Protein 1F89 (pdb70)

Solvent-accessible surface area: 21665 Å² total; per-residue (Å²): 77,68,59,174,32,2,41,83,105,2,64,0,0,1,0,0,0,40,19,28,44,101,77,22,110,50,4,0,107,96,0,10,54,17,0,77,130,0,20,153,126,22,96,67,0,34,3,0,0,0,1,2,0,2,0,0,19,58,39,33,116,55,8,117,140,24,0,123,1,55,20,61,206,121,70,20,77,0,7,72,46,0,19,74,12,0,77,142,33,96,0,5,0,0,0,0,0,0,1,3,41,27,89,185,77,84,97,2,22,5,0,0,0,0,0,26,32,123,10,149,41,58,56,51,2,35,25,8,8,61,171,97,102,64,120,38,18,23,61,1,122,140,44,5,32,1,97,19,129,7,16,76,0,0,3,0,0,14,42,0,0,35,4,6,26,6,0,14,51,2,7,101,116,19,0,1,0,2,0,0,0,0,1,4,38,51,112,26,0,83,71,13,0,55,6,3,0,63,3,1,0,14,14,16,15,0,5,0,0,0,0,0,18,6,65,57,106,164,48,108,62,63,5,16,0,33,0,0,0,0,7,3,79,3,107,55,62,10,68,3,27,75,42,55,63,24,14,60,13,71,0,24,9,91,41,1,37,60,56,28,135,71,37,58,83,115,44,46,178,171,60,73,70,62,172,31,1,40,79,106,1,62,0,0,1,0,0,0,41,20,29,44,103,77,19,110,51,4,0,108,96,0,10,54,17,0,77,134,0,17,152,124,22,100,67,0,34,2,0,0,0,1,3,0,2,0,0,19,57,40,35,116,55,9,120,147,26,1,115,0,58,21,68,198,133,72,19,80,0,6,72,46,0,17,76,12,0,79,141,32,96,0,4,0,0,0,0,0,0,1,3,42,25,90,182,73,87,99,3,21,4,0,0,0,0,1,26,30,123,9,146,42,59,37,51,2,55,26,7,7,59,172,99,101,60,118,40,20,21,62,2,129,117,29,2,20,1,96,26,133,7,17,77,0,0,3,0,0,14,36,0,0,34,4,5,27,6,0,15,50,2,7,98,116,18,0,0,0,2,0,0,0,0,1,4,37,51,114,30,0,78,70,12,0,56,6,1,0,65,3,2,0,18,16,16,13,0,4,0,0,0,0,0,19,5,66,58,108,166,46,109,63,63,4,18,0,31,0,0,1,0,7,2,78,2,105,54,63,11,69,3,26,72,43,55,63,25,16,62,12,73,0,24,8,93,41,1,35,59,56,29,133,72,40,58,80,115,43,48,173,171,52

Nearest PDB structures (foldseek):
  1f89-assembly1_B  TM=1.004E+00  e=4.765E-63  Saccharomyces cerevisiae
  2w1v-assembly1_B  TM=9.308E-01  e=5.279E-35  Mus musculus
  1ems-assembly1_A  TM=8.823E-01  e=2.002E-26  Caenorhabditis elegans
  4lf0-assembly1_A  TM=8.656E-01  e=1.823E-23  Bacillus sp. (in: firmicutes)
  2uxy-assembly1_A  TM=8.691E-01  e=2.652E-23  Pseudomonas aeruginosa

Organism: Saccharomyces cerevisiae (strain ATCC 204508 / S288c) (NCBI:txid559292)

CATH classification: 3.60.110.10

InterPro domains:
  IPR001110 Uncharacterised protein family UPF0012, conserved site [PS01227] (165-185)
  IPR003010 Carbon-nitrogen hydrolase [PF00795] (12-272)
  IPR003010 Carbon-nitrogen hydrolase [PS50263] (11-264)
  IPR036526 Carbon-nitrogen hydrolase superfamily [G3DSA:3.60.110.10] (1-291)
  IPR036526 Carbon-nitrogen hydrolase superfamily [SSF56317] (8-281)
  IPR045254 Nit1/2, carbon-nitrogen hydrolase domain [cd07572] (12-281)

Foldseek 3Di:
DADDLFHFKAKEKFFQAQAADAQLVVQLVRVLVFVVVVCVVPVRHAEYEYAFQRRHHPDLVCLLVFLQFEDDPDGGPLLVSVLCSQQVGQYWYFQHWHWHADPVVRFIFTKTFIAHNNRDGQDMATAADWVSRPVRHPHDDDQDWTQHPGHIEGEHEAVRLVDLVSLLVNLVVSHQEYEYRYFDAPVVCVPPVLPSLLVSLQLSLHKYWYHYHAQDPVDPGGGQAFTFIAGNNSRTPWTDHRGTDMIMDIHGPCRSVVVCVVPPPDDPPPD/DAADLFHFKAKEKFFQAQAADAQLVVQLVRVLVFVVVVCVVPVRHAEYEYAFQRRHHPDLVCLLVFLQFEDDPDGGPLLVSVLCSQQVGQYWYFQHWHWHAYPVVRFIFTKTWIAHNNRDGQDMATAADWVSRPVRHDHDDDQDWGQHPGHIEGEHEAVRLVDLVSLLVNLVVSHQEYEYRYFDAPVVCVPPVLPSQLVSLQLSLHKYWYHYHAQDPVDPGGGQAFTFIAGNNRRTPWTDHRGGDMIMDIHGPVRSVVVCVVPPPPDPVPD

B-factor: mean 35.77, std 12.99, range [1.11, 70.8]

Radius of gyration: 25.58 Å; Cα contacts (8 Å, |Δi|>4): 1418; chains: 2; bounding box: 55×52×77 Å

Sequence (542 aa):
SASKILSQKIKVALVQLSGSSPDKMANLQRAATFIERAMKEQPDTKLVVLPECFNSPYSTDQFRKYSEVINPKEPSTSVQFLSNLANKFKIILVGGTIPELDPKTDKIYNTSIIFNEDGKLIDKHRKVHLFHESETLSPGEKSTTIDTKYGKFGVGICYDMRFPELAMLSARKGAFAMIYPSAFNTVTGPLHWHLLARSRAVDNQVYVMLCSPARNLQSSYHAYGHSIVVDPRGKIVAEAGEGEEIIYAELDPEVIESFRQAVPLTKQRRFSASKILSQKIKVALVQLSGSSPDKMANLQRAATFIERAMKEQPDTKLVVLPECFNSPYSTDQFRKYSEVINPKEPSTSVQFLSNLANKFKIILVGGTIPELDPKTDKIYNTSIIFNEDGKLIDKHRKVHLFHESETLSPGEKSTTIDTKYGKFGVGICYDMRFPELAMLSARKGAFAMIYPSAFNTVTGPLHWHLLARSRAVDNQVYVMLCSPARNLQSSYHAYGHSIVVDPRGKIVAEAGEGEEIIYAELDPEVIESFRQAVPLTKQRRF

GO terms:
  GO:0016811 hydrolase activity, acting on carbon-nitrogen (but not peptide) bonds, in linear amides (F, IDA)
  GO:0005737 cytoplasm (C, HDA)
  GO:0005739 mitochondrion (C, HDA)
  GO:0050152 omega-amidase activity (F, EXP)

Structure (mmCIF, N/CA/C/O backbone):
data_1F89
#
_entry.id   1F89
#
_cell.length_a   73.523
_cell.length_b   53.492
_cell.length_c   80.985
_cell.angle_alpha   90.00
_cell.angle_beta   112.43
_cell.angle_gamma   90.00
#
_symmetry.space_group_name_H-M   'P 1 21 1'
#
loop_
_entity.id
_entity.type
_entity.pdbx_description
1 polymer '32.5 KDA PROTEIN YLR351C'
2 water water
#
loop_
_atom_site.group_PDB
_atom_site.id
_atom_site.type_symbol
_atom_site.label_atom_id
_atom_site.label_alt_id
_atom_site.label_comp_id
_atom_site.label_asym_id
_atom_site.label_entity_id
_atom_site.label_seq_id
_atom_site.pdbx_PDB_ins_code
_atom_site.Cartn_x
_atom_site.Cartn_y
_atom_site.Cartn_z
_atom_site.occupancy
_atom_site.B_iso_or_equiv
_atom_site.auth_seq_id
_atom_site.auth_comp_id
_atom_site.auth_asym_id
_atom_site.auth_atom_id
_atom_site.pdbx_PDB_model_num
ATOM 1 N N . SER A 1 2 ? 7.930 16.952 30.476 1.00 35.20 2 SER A N 1
ATOM 2 C CA . SER A 1 2 ? 6.518 16.488 30.292 1.00 38.81 2 SER A CA 1
ATOM 3 C C . SER A 1 2 ? 5.971 15.910 31.594 1.00 41.95 2 SER A C 1
ATOM 4 O O . SER A 1 2 ? 4.935 15.226 31.608 1.00 43.52 2 SER A O 1
ATOM 7 N N . ALA A 1 3 ? 6.686 16.198 32.680 1.00 47.68 3 ALA A N 1
ATOM 8 C CA . ALA A 1 3 ? 6.339 15.737 34.020 1.00 51.73 3 ALA A CA 1
ATOM 9 C C . ALA A 1 3 ? 7.519 15.987 34.950 1.00 54.55 3 ALA A C 1
ATOM 10 O O . ALA A 1 3 ? 8.528 15.271 34.895 1.00 57.12 3 ALA A O 1
ATOM 12 N N . SER A 1 4 ? 7.382 17.015 35.785 1.00 57.19 4 SER A N 1
ATOM 13 C CA . SER A 1 4 ? 8.395 17.407 36.776 1.00 58.07 4 SER A CA 1
ATOM 14 C C . SER A 1 4 ? 9.821 17.733 36.307 1.00 57.47 4 SER A C 1
ATOM 15 O O . SER A 1 4 ? 10.652 16.845 36.096 1.00 59.37 4 SER A O 1
ATOM 18 N N . LYS A 1 5 ? 10.083 19.029 36.163 1.00 55.75 5 LYS A N 1
ATOM 19 C CA . LYS A 1 5 ? 11.385 19.562 35.763 1.00 53.95 5 LYS A CA 1
ATOM 20 C C . LYS A 1 5 ? 11.414 20.998 36.266 1.00 53.09 5 LYS A C 1
ATOM 21 O O . LYS A 1 5 ? 12.220 21.357 37.128 1.00 52.95 5 LYS A O 1
ATOM 27 N N . ILE A 1 6 ? 10.510 21.803 35.714 1.00 50.95 6 ILE A N 1
ATOM 28 C CA . ILE A 1 6 ? 10.357 23.201 36.083 1.00 48.30 6 ILE A CA 1
ATOM 29 C C . ILE A 1 6 ? 9.075 23.264 36.911 1.00 46.81 6 ILE A C 1
ATOM 30 O O . ILE A 1 6 ? 8.904 24.133 37.769 1.00 45.76 6 ILE A O 1
ATOM 35 N N . LEU A 1 7 ? 8.182 22.318 36.640 1.00 45.55 7 LEU A N 1
ATOM 36 C CA . LEU A 1 7 ? 6.900 22.204 37.329 1.00 44.35 7 LEU A CA 1
ATOM 37 C C . LEU A 1 7 ? 6.713 20.710 37.603 1.00 43.55 7 LEU A C 1
ATOM 38 O O . LEU A 1 7 ? 6.600 19.915 36.670 1.00 44.47 7 LEU A O 1
ATOM 43 N N . SER A 1 8 ? 6.683 20.326 38.875 1.00 42.51 8 SER A N 1
ATOM 44 C CA . SER A 1 8 ? 6.573 18.914 39.242 1.00 42.15 8 SER A CA 1
ATOM 45 C C . SER A 1 8 ? 5.318 18.186 38.799 1.00 42.16 8 SER A C 1
ATOM 46 O O . SER A 1 8 ? 5.384 17.038 38.382 1.00 43.39 8 SER A O 1
ATOM 49 N N . GLN A 1 9 ? 4.172 18.841 38.898 1.00 41.70 9 GLN A N 1
ATOM 50 C CA . GLN A 1 9 ? 2.915 18.215 38.507 1.00 40.36 9 GLN A CA 1
ATOM 51 C C . GLN A 1 9 ? 1.948 19.265 37.975 1.00 39.25 9 GLN A C 1
ATOM 52 O O . GLN A 1 9 ? 2.242 20.458 37.996 1.00 38.89 9 GLN A O 1
ATOM 58 N N . LYS A 1 10 ? 0.795 18.813 37.499 1.00 37.88 10 LYS A N 1
ATOM 59 C CA . LYS A 1 10 ? -0.211 19.726 37.006 1.00 37.38 10 LYS A CA 1
ATOM 60 C C . LYS A 1 10 ? -0.861 20.351 38.222 1.00 38.70 10 LYS A C 1
ATOM 61 O O . LYS A 1 10 ? -1.480 19.644 39.019 1.00 41.57 10 LYS A O 1
ATOM 67 N N . ILE A 1 11 ? -0.719 21.663 38.381 1.00 36.64 11 ILE A N 1
ATOM 68 C CA . ILE A 1 11 ? -1.330 22.325 39.526 1.00 34.74 11 ILE A CA 1
ATOM 69 C C . ILE A 1 11 ? -2.395 23.320 39.094 1.00 34.33 11 ILE A C 1
ATOM 70 O O . ILE A 1 11 ? -2.155 24.171 38.238 1.00 34.73 11 ILE A O 1
ATOM 75 N N . LYS A 1 12 ? -3.583 23.205 39.678 1.00 33.30 12 LYS A N 1
ATOM 76 C CA . LYS A 1 12 ? -4.659 24.130 39.344 1.00 31.98 12 LYS A CA 1
ATOM 77 C C . LYS A 1 12 ? -4.522 25.375 40.205 1.00 32.15 12 LYS A C 1
ATOM 78 O O . LYS A 1 12 ? -4.147 25.281 41.379 1.00 30.99 12 LYS A O 1
ATOM 84 N N . VAL A 1 13 ? -4.820 26.534 39.622 1.00 30.82 13 VAL A N 1
ATOM 85 C CA . VAL A 1 13 ? -4.712 27.795 40.350 1.00 31.00 13 VAL A CA 1
ATOM 86 C C . VAL A 1 13 ? -5.990 28.621 40.320 1.00 30.04 13 VAL A C 1
ATOM 87 O O . VAL A 1 13 ? -6.892 28.344 39.525 1.00 30.73 13 VAL A O 1
ATOM 91 N N . ALA A 1 14 ? -6.070 29.627 41.196 1.00 28.02 14 ALA A N 1
ATOM 92 C CA . ALA A 1 14 ? -7.241 30.499 41.248 1.00 24.23 14 ALA A CA 1
ATOM 93 C C . ALA A 1 14 ? -6.869 31.953 41.509 1.00 23.94 14 ALA A C 1
ATOM 94 O O . ALA A 1 14 ? -6.262 32.276 42.538 1.00 22.86 14 ALA A O 1
ATOM 96 N N . LEU A 1 15 ? -7.212 32.832 40.570 1.00 21.65 15 LEU A N 1
ATOM 97 C CA . LEU A 1 15 ? -6.947 34.257 40.742 1.00 19.36 15 LEU A CA 1
ATOM 98 C C . LEU A 1 15 ? -8.231 34.874 41.289 1.00 18.61 15 LEU A C 1
ATOM 99 O O . LEU A 1 15 ? -9.302 34.629 40.757 1.00 18.08 15 LEU A O 1
ATOM 104 N N . VAL A 1 16 ? -8.134 35.658 42.355 1.00 17.31 16 VAL A N 1
ATOM 105 C CA . VAL A 1 16 ? -9.320 36.265 42.944 1.00 18.50 16 VAL A CA 1
ATOM 106 C C . VAL A 1 16 ? -9.412 37.772 42.665 1.00 19.95 16 VAL A C 1
ATOM 107 O O . VAL A 1 16 ? -8.786 38.581 43.354 1.00 19.87 16 VAL A O 1
ATOM 111 N N . GLN A 1 17 ? -10.196 38.136 41.652 1.00 20.27 17 GLN A N 1
ATOM 112 C CA . GLN A 1 17 ? -10.399 39.533 41.292 1.00 18.94 17 GLN A CA 1
ATOM 113 C C . GLN A 1 17 ? -11.394 40.146 42.272 1.00 19.41 17 GLN A C 1
ATOM 114 O O . GLN A 1 17 ? -12.549 40.412 41.936 1.00 19.79 17 GLN A O 1
ATOM 120 N N . LEU A 1 18 ? -10.912 40.359 43.489 1.00 19.64 18 LEU A N 1
ATOM 121 C CA . LEU A 1 18 ? -11.698 40.920 44.569 1.00 21.96 18 LEU A CA 1
ATOM 122 C C . LEU A 1 18 ? -11.931 42.430 44.434 1.00 23.73 18 LEU A C 1
ATOM 123 O O . LEU A 1 18 ? -11.122 43.185 43.868 1.00 21.61 18 LEU A O 1
ATOM 128 N N . SER A 1 19 ? -13.073 42.854 44.948 1.00 24.54 19 SER A N 1
ATOM 129 C CA . SER A 1 19 ? -13.401 44.252 44.954 1.00 25.74 19 SER A CA 1
ATOM 130 C C . SER A 1 19 ? -13.301 44.605 46.413 1.00 25.80 19 SER A C 1
ATOM 131 O O . SER A 1 19 ? -14.313 44.719 47.093 1.00 26.73 19 SER A O 1
ATOM 134 N N . GLY A 1 20 ? -12.077 44.715 46.907 1.00 25.79 20 GLY A N 1
ATOM 135 C CA . GLY A 1 20 ? -11.881 45.067 48.299 1.00 25.62 20 GLY A CA 1
ATOM 136 C C . GLY A 1 20 ? -11.416 46.503 48.327 1.00 26.36 20 GLY A C 1
ATOM 137 O O . GLY A 1 20 ? -11.978 47.351 47.637 1.00 24.05 20 GLY A O 1
ATOM 138 N N . SER A 1 21 ? -10.381 46.765 49.114 1.00 28.07 21 SER A N 1
ATOM 139 C CA . SER A 1 21 ? -9.792 48.095 49.228 1.00 28.33 21 SER A CA 1
ATOM 140 C C . SER A 1 21 ? -10.705 49.179 49.789 1.00 28.83 21 SER A C 1
ATOM 141 O O . SER A 1 21 ? -10.483 50.358 49.525 1.00 28.94 21 SER A O 1
ATOM 144 N N . SER A 1 22 ? -11.725 48.787 50.553 1.00 27.29 22 SER A N 1
ATOM 145 C CA . SER A 1 22 ? -12.627 49.756 51.163 1.00 27.15 22 SER A CA 1
ATOM 146 C C . SER A 1 22 ? -11.906 50.300 52.394 1.00 29.14 22 SER A C 1
ATOM 147 O O . SER A 1 22 ? -10.903 49.738 52.819 1.00 29.96 22 SER A O 1
ATOM 150 N N . PRO A 1 23 ? -12.396 51.412 52.971 1.00 31.41 23 PRO A N 1
ATOM 151 C CA . PRO A 1 23 ? -11.788 52.024 54.154 1.00 30.53 23 PRO A CA 1
ATOM 152 C C . PRO A 1 23 ? -11.728 51.081 55.331 1.00 31.65 23 PRO A C 1
ATOM 153 O O . PRO A 1 23 ? -10.892 51.244 56.212 1.00 32.15 23 PRO A O 1
ATOM 157 N N . ASP A 1 24 ? -12.628 50.101 55.353 1.00 31.83 24 ASP A N 1
ATOM 158 C CA . ASP A 1 24 ? -12.655 49.130 56.436 1.00 31.57 24 ASP A CA 1
ATOM 159 C C . ASP A 1 24 ? -11.790 47.922 56.096 1.00 32.04 24 ASP A C 1
ATOM 160 O O . ASP A 1 24 ? -12.193 47.066 55.311 1.00 32.18 24 ASP A O 1
ATOM 165 N N . LYS A 1 25 ? -10.606 47.867 56.707 1.00 32.29 25 LYS A N 1
ATOM 166 C CA . LYS A 1 25 ? -9.628 46.791 56.524 1.00 32.96 25 LYS A CA 1
ATOM 167 C C . LYS A 1 25 ? -10.203 45.405 56.870 1.00 34.59 25 LYS A C 1
ATOM 168 O O . LYS A 1 25 ? -10.112 44.459 56.079 1.00 33.87 25 LYS A O 1
ATOM 174 N N . MET A 1 26 ? -10.783 45.300 58.063 1.00 36.25 26 MET A N 1
ATOM 175 C CA . MET A 1 26 ? -11.393 44.065 58.546 1.00 36.26 26 MET A CA 1
ATOM 176 C C . MET A 1 26 ? -12.366 43.497 57.513 1.00 34.18 26 MET A C 1
ATOM 177 O O . MET A 1 26 ? -12.376 42.305 57.233 1.00 34.12 26 MET A O 1
ATOM 182 N N . ALA A 1 27 ? -13.201 44.372 56.971 1.00 32.04 27 ALA A N 1
ATOM 183 C CA . ALA A 1 27 ? -14.195 43.976 55.994 1.00 30.89 27 ALA A CA 1
ATOM 184 C C . ALA A 1 27 ? -13.516 43.502 54.722 1.00 29.58 27 ALA A C 1
ATOM 185 O O . ALA A 1 27 ? -14.027 42.625 54.029 1.00 29.77 27 ALA A O 1
ATOM 187 N N . ASN A 1 28 ? -12.365 44.096 54.423 1.00 28.01 28 ASN A N 1
ATOM 188 C CA . ASN A 1 28 ? -11.599 43.738 53.240 1.00 27.09 28 ASN A CA 1
ATOM 189 C C . ASN A 1 28 ? -11.044 42.327 53.395 1.00 27.83 28 ASN A C 1
ATOM 190 O O . ASN A 1 28 ? -11.243 41.479 52.529 1.00 29.14 28 ASN A O 1
ATOM 195 N N . LEU A 1 29 ? -10.348 42.079 54.501 1.00 28.27 29 LEU A N 1
ATOM 196 C CA . LEU A 1 29 ? -9.796 40.758 54.767 1.00 27.68 29 LEU A CA 1
ATOM 197 C C . LEU A 1 29 ? -10.937 39.738 54.783 1.00 28.83 29 LEU A C 1
ATOM 198 O O . LEU A 1 29 ? -10.857 38.695 54.144 1.00 28.80 29 LEU A O 1
ATOM 203 N N . GLN A 1 30 ? -12.009 40.060 55.496 1.00 27.74 30 GLN A N 1
ATOM 204 C CA . GLN A 1 30 ? -13.155 39.171 55.606 1.00 28.21 30 GLN A CA 1
ATOM 205 C C . GLN A 1 30 ? -13.672 38.757 54.237 1.00 27.58 30 GLN A C 1
ATOM 206 O O . GLN A 1 30 ? -14.017 37.595 54.016 1.00 26.68 30 GLN A O 1
ATOM 212 N N . ARG A 1 31 ? -13.716 39.712 53.316 1.00 26.72 31 ARG A N 1
ATOM 213 C CA . ARG A 1 31 ? -14.189 39.459 51.961 1.00 25.40 31 ARG A CA 1
ATOM 214 C C . ARG A 1 31 ? -13.176 38.605 51.204 1.00 25.33 31 ARG A C 1
ATOM 215 O O . ARG A 1 31 ? -13.543 37.702 50.455 1.00 25.62 31 ARG A O 1
ATOM 223 N N . ALA A 1 32 ? -11.896 38.887 51.403 1.00 23.68 32 ALA A N 1
ATOM 224 C CA . ALA A 1 32 ? -10.848 38.108 50.755 1.00 23.74 32 ALA A CA 1
ATOM 225 C C . ALA A 1 32 ? -10.909 36.660 51.255 1.00 23.22 32 ALA A C 1
ATOM 226 O O . ALA A 1 32 ? -10.516 35.723 50.549 1.00 26.02 32 ALA A O 1
ATOM 228 N N . ALA A 1 33 ? -11.402 36.493 52.481 1.00 20.79 33 ALA A N 1
ATOM 229 C CA . ALA A 1 33 ? -11.544 35.180 53.100 1.00 21.35 33 ALA A CA 1
ATOM 230 C C . ALA A 1 33 ? -12.733 34.493 52.453 1.00 21.59 33 ALA A C 1
ATOM 231 O O . ALA A 1 33 ? -12.630 33.358 51.989 1.00 22.20 33 ALA A O 1
ATOM 233 N N . THR A 1 34 ? -13.857 35.205 52.417 1.00 20.76 34 THR A N 1
ATOM 234 C CA . THR A 1 34 ? -15.089 34.702 51.822 1.00 18.44 34 THR A CA 1
ATOM 235 C C . THR A 1 34 ? -14.831 34.188 50.409 1.00 19.56 34 THR A C 1
ATOM 236 O O . THR A 1 34 ? -15.219 33.073 50.077 1.00 19.96 34 THR A O 1
ATOM 240 N N . PHE A 1 35 ? -14.152 34.991 49.590 1.00 18.34 35 PHE A N 1
ATOM 241 C CA . PHE A 1 35 ? -13.881 34.607 48.210 1.00 19.35 35 PHE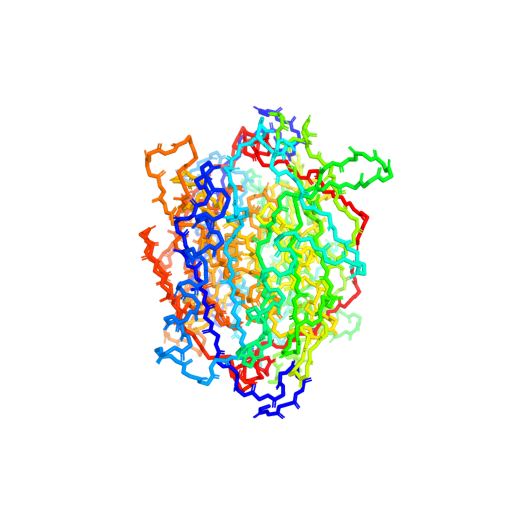 A CA 1
ATOM 242 C C . PHE A 1 35 ? -12.884 33.485 47.995 1.00 20.60 35 PHE A C 1
ATOM 243 O O . PHE A 1 35 ? -12.912 32.825 46.958 1.00 20.78 35 PHE A O 1
ATOM 251 N N . ILE A 1 36 ? -11.989 33.274 48.951 1.00 20.73 36 ILE A N 1
ATOM 252 C CA . ILE A 1 36 ? -11.028 32.198 48.821 1.00 20.75 36 ILE A CA 1
ATOM 253 C C . ILE A 1 36 ? -11.715 30.891 49.229 1.00 22.56 36 ILE A C 1
ATOM 254 O O . ILE A 1 36 ? -11.324 29.819 48.787 1.00 22.10 36 ILE A O 1
ATOM 259 N N . GLU A 1 37 ? -12.750 30.991 50.061 1.00 24.00 37 GLU A N 1
ATOM 260 C CA . GLU A 1 37 ? -13.517 29.818 50.461 1.00 24.13 37 GLU A CA 1
ATOM 261 C C . GLU A 1 37 ? -14.270 29.349 49.214 1.00 24.98 37 GLU A C 1
ATOM 262 O O . GLU A 1 37 ? -14.337 28.146 48.926 1.00 26.78 37 GLU A O 1
ATOM 268 N N . ARG A 1 38 ? -14.831 30.300 48.469 1.00 25.71 38 ARG A N 1
ATOM 269 C CA . ARG A 1 38 ? -15.550 29.971 47.235 1.00 25.67 38 ARG A CA 1
ATOM 270 C C . ARG A 1 38 ? -14.609 29.362 46.189 1.00 24.91 38 ARG A C 1
ATOM 271 O O . ARG A 1 38 ? -15.003 28.475 45.434 1.00 25.96 38 ARG A O 1
ATOM 279 N N . ALA A 1 39 ? -13.374 29.853 46.139 1.00 23.60 39 ALA A N 1
ATOM 280 C CA . ALA A 1 39 ? -12.393 29.337 45.194 1.00 22.74 39 ALA A CA 1
ATOM 281 C C . ALA A 1 39 ? -12.142 27.852 45.489 1.00 23.77 39 ALA A C 1
ATOM 282 O O . ALA A 1 39 ? -12.180 27.010 44.588 1.00 22.06 39 ALA A O 1
ATOM 284 N N . MET A 1 40 ? -11.897 27.547 46.762 1.00 22.61 40 MET A N 1
ATOM 285 C CA . MET A 1 40 ? -11.634 26.189 47.207 1.00 22.97 40 MET A CA 1
ATOM 286 C C . MET A 1 40 ? -12.857 25.269 47.097 1.00 24.82 40 MET A C 1
ATOM 287 O O . MET A 1 40 ? -12.713 24.063 46.917 1.00 25.70 40 MET A O 1
ATOM 292 N N . LYS A 1 41 ? -14.057 25.830 47.210 1.00 24.44 41 LYS A N 1
ATOM 293 C CA . LYS A 1 41 ? -15.273 25.034 47.091 1.00 24.60 41 LYS A CA 1
ATOM 294 C C . LYS A 1 41 ? -15.505 24.700 45.620 1.00 25.20 41 LYS A C 1
ATOM 295 O O . LYS A 1 41 ? -15.845 23.565 45.287 1.00 24.60 41 LYS A O 1
ATOM 301 N N . GLU A 1 42 ? -15.314 25.678 44.730 1.00 24.84 42 GLU A N 1
ATOM 302 C CA . GLU A 1 42 ? -15.532 25.428 43.301 1.00 24.16 42 GLU A CA 1
ATOM 303 C C . GLU A 1 42 ? -14.480 24.530 42.674 1.00 22.49 42 GLU A C 1
ATOM 304 O O . GLU A 1 42 ? -14.773 23.735 41.782 1.00 21.22 42 GLU A O 1
ATOM 310 N N . GLN A 1 43 ? -13.256 24.657 43.165 1.00 21.44 43 GLN A N 1
ATOM 311 C CA . GLN A 1 43 ? -12.137 23.881 42.678 1.00 21.64 43 GLN A CA 1
ATOM 312 C C . GLN A 1 43 ? -11.327 23.419 43.877 1.00 22.69 43 GLN A C 1
ATOM 313 O O . GLN A 1 43 ? -10.354 24.071 44.254 1.00 21.38 43 GLN A O 1
ATOM 319 N N . PRO A 1 44 ? -11.714 22.277 44.491 1.00 24.00 44 PRO A N 1
ATOM 320 C CA . PRO A 1 44 ? -11.034 21.710 45.667 1.00 24.11 44 PRO A CA 1
ATOM 321 C C . PRO A 1 44 ? -9.551 21.355 45.509 1.00 26.04 44 PRO A C 1
ATOM 322 O O . PRO A 1 44 ? -8.789 21.448 46.481 1.00 26.24 44 PRO A O 1
ATOM 326 N N . ASP A 1 45 ? -9.139 20.960 44.304 1.00 25.63 45 ASP A N 1
ATOM 327 C CA . ASP A 1 45 ? -7.741 20.599 44.077 1.00 26.87 45 ASP A CA 1
ATOM 328 C C . ASP A 1 45 ? -6.833 21.790 43.841 1.00 26.17 45 ASP A C 1
ATOM 329 O O . ASP A 1 45 ? -5.715 21.625 43.368 1.00 24.83 45 ASP A O 1
ATOM 334 N N . THR A 1 46 ? -7.303 22.989 44.154 1.00 25.62 46 THR A N 1
ATOM 335 C CA . THR A 1 46 ? -6.471 24.165 43.964 1.00 25.34 46 THR A CA 1
ATOM 336 C C . THR A 1 46 ? -5.216 24.039 44.822 1.00 25.70 46 THR A C 1
ATOM 337 O O . THR A 1 46 ? -5.264 23.475 45.910 1.00 25.19 46 THR A O 1
ATOM 341 N N . LYS A 1 47 ? -4.094 24.552 44.333 1.00 26.56 47 LYS A N 1
ATOM 342 C CA . LYS A 1 47 ? -2.834 24.491 45.078 1.00 28.21 47 LYS A CA 1
ATOM 343 C C . LYS A 1 47 ? -2.203 25.876 45.232 1.00 28.27 47 LYS A C 1
ATOM 344 O O . LYS A 1 47 ? -1.326 26.079 46.078 1.00 26.78 47 LYS A O 1
ATOM 350 N N . LEU A 1 48 ? -2.637 26.816 44.396 1.00 27.84 48 LEU A N 1
ATOM 351 C CA . LEU A 1 48 ? -2.096 28.162 44.408 1.00 26.46 48 LEU A CA 1
ATOM 352 C C . LEU A 1 48 ? -3.208 29.179 44.214 1.00 27.29 48 LEU A C 1
ATOM 353 O O . LEU A 1 48 ? -3.991 29.090 43.268 1.00 27.49 48 LEU A O 1
ATOM 358 N N . VAL A 1 49 ? -3.266 30.146 45.120 1.00 26.25 49 VAL A N 1
ATOM 359 C CA . VAL A 1 49 ? -4.292 31.181 45.093 1.00 27.27 49 VAL A CA 1
ATOM 360 C C . VAL A 1 49 ? -3.662 32.564 45.135 1.00 28.05 49 VAL A C 1
ATOM 361 O O . VAL A 1 49 ? -2.734 32.805 45.913 1.00 28.54 49 VAL A O 1
ATOM 365 N N . VAL A 1 50 ? -4.168 33.467 44.295 1.00 27.73 50 VAL A N 1
ATOM 366 C CA . VAL A 1 50 ? -3.650 34.829 44.246 1.00 25.95 50 VAL A CA 1
ATOM 367 C C . VAL A 1 50 ? -4.732 35.863 44.535 1.00 27.51 50 VAL A C 1
ATOM 368 O O . VAL A 1 50 ? -5.898 35.709 44.146 1.00 27.59 50 VAL A O 1
ATOM 372 N N . LEU A 1 51 ? -4.324 36.913 45.242 1.00 26.34 51 LEU A N 1
ATOM 373 C CA . LEU A 1 51 ? -5.189 38.032 45.584 1.00 25.03 51 LEU A CA 1
ATOM 374 C C . LEU A 1 51 ? -4.607 39.209 44.781 1.00 24.42 51 LEU A C 1
ATOM 375 O O . LEU A 1 51 ? -3.448 39.169 44.372 1.00 24.21 51 LEU A O 1
ATOM 380 N N . PRO A 1 52 ? -5.397 40.264 44.546 1.00 23.47 52 PRO A N 1
ATOM 381 C CA . PRO A 1 52 ? -4.930 41.421 43.787 1.00 24.01 52 PRO A CA 1
ATOM 382 C C . PRO A 1 52 ? -4.185 42.480 44.609 1.00 26.16 52 PRO A C 1
ATOM 383 O O . PRO A 1 52 ? -4.268 42.515 45.841 1.00 26.71 52 PRO A O 1
ATOM 387 N N . GLU A 1 53 ? -3.477 43.357 43.907 1.00 27.31 53 GLU A N 1
ATOM 388 C CA . GLU A 1 53 ? -2.702 44.416 44.529 1.00 29.18 53 GLU A CA 1
ATOM 389 C C . GLU A 1 53 ? -3.473 45.316 45.509 1.00 29.35 53 GLU A C 1
ATOM 390 O O . GLU A 1 53 ? -4.626 45.701 45.259 1.00 26.31 53 GLU A O 1
ATOM 396 N N . CYS A 1 54 ? -2.804 45.633 46.625 1.00 29.87 54 CYS A N 1
ATOM 397 C CA . CYS A 1 54 ? -3.326 46.483 47.707 1.00 30.66 54 CYS A CA 1
ATOM 398 C C . CYS A 1 54 ? -4.793 46.191 48.035 1.00 29.60 54 CYS A C 1
ATOM 399 O O . CYS A 1 54 ? -5.592 47.108 48.197 1.00 30.52 54 CYS A O 1
ATOM 402 N N . PHE A 1 55 ? -5.128 44.911 48.165 1.00 29.25 55 PHE A N 1
ATOM 403 C CA . PHE A 1 55 ? -6.500 44.475 48.431 1.00 29.29 55 PHE A CA 1
ATOM 404 C C . PHE A 1 55 ? -7.103 44.784 49.801 1.00 28.78 55 PHE A C 1
ATOM 405 O O . PHE A 1 55 ? -8.324 44.910 49.913 1.00 28.31 55 PHE A O 1
ATOM 413 N N . ASN A 1 56 ? -6.268 44.889 50.835 1.00 28.44 56 ASN A N 1
ATOM 414 C CA . ASN A 1 56 ? -6.768 45.130 52.192 1.00 30.04 56 ASN A CA 1
ATOM 415 C C . ASN A 1 56 ? -7.037 46.575 52.560 1.00 30.77 56 ASN A C 1
ATOM 416 O O . ASN A 1 56 ? -7.573 46.845 53.632 1.00 30.17 56 ASN A O 1
ATOM 421 N N . SER A 1 57 ? -6.673 47.505 51.683 1.00 32.58 57 SER A N 1
ATOM 422 C CA . SER A 1 57 ? -6.863 48.922 51.972 1.00 33.82 57 SER A CA 1
ATOM 423 C C . SER A 1 57 ? -7.080 49.803 50.733 1.00 34.45 57 SER A C 1
ATOM 424 O O . SER A 1 57 ? -6.956 49.351 49.602 1.00 35.17 57 SER A O 1
ATOM 427 N N . PRO A 1 58 ? -7.418 51.082 50.943 1.00 35.38 58 PRO A N 1
ATOM 428 C CA . PRO A 1 58 ? -7.641 51.998 49.827 1.00 34.50 58 PRO A CA 1
ATOM 429 C C . PRO A 1 58 ? -6.412 52.139 48.934 1.00 35.35 58 PRO A C 1
ATOM 430 O O . PRO A 1 58 ? -5.285 52.187 49.420 1.00 33.04 58 PRO A O 1
ATOM 434 N N . TYR A 1 59 ? -6.640 52.206 47.625 1.00 37.64 59 TYR A N 1
ATOM 435 C CA . TYR A 1 59 ? -5.549 52.341 46.666 1.00 42.31 59 TYR A CA 1
ATOM 436 C C . TYR A 1 59 ? -5.285 53.820 46.430 1.00 43.10 59 TYR A C 1
ATOM 437 O O . TYR A 1 59 ? -5.632 54.364 45.385 1.00 43.39 59 TYR A O 1
ATOM 446 N N . SER A 1 60 ? -4.671 54.466 47.414 1.00 45.12 60 SER A N 1
ATOM 447 C CA . SER A 1 60 ? -4.364 55.888 47.330 1.00 45.95 60 SER A CA 1
ATOM 448 C C . SER A 1 60 ? -3.122 56.193 48.166 1.00 46.56 60 SER A C 1
ATOM 449 O O . SER A 1 60 ? -2.992 55.718 49.292 1.00 46.59 60 SER A O 1
ATOM 452 N N . THR A 1 61 ? -2.216 56.990 47.608 1.00 47.58 61 THR A N 1
ATOM 453 C CA . THR A 1 61 ? -0.973 57.358 48.283 1.00 47.71 61 THR A CA 1
ATOM 454 C C . THR A 1 61 ? -1.135 58.045 49.641 1.00 47.41 61 THR A C 1
ATOM 455 O O . THR A 1 61 ? -0.312 57.848 50.539 1.00 47.27 61 THR A O 1
ATOM 459 N N . ASP A 1 62 ? -2.179 58.849 49.800 1.00 46.57 62 ASP A N 1
ATOM 460 C CA . ASP A 1 62 ? -2.375 59.545 51.065 1.00 47.72 62 ASP A CA 1
ATOM 461 C C . ASP A 1 62 ? -3.007 58.674 52.146 1.00 47.70 62 ASP A C 1
ATOM 462 O O . ASP A 1 62 ? -3.260 59.140 53.259 1.00 49.00 62 ASP A O 1
ATOM 467 N N . GLN A 1 63 ? -3.263 57.411 51.820 1.00 47.08 63 GLN A N 1
ATOM 468 C CA . GLN A 1 63 ? -3.843 56.484 52.784 1.00 44.81 63 GLN A CA 1
ATOM 469 C C . GLN A 1 63 ? -2.853 55.385 53.161 1.00 43.67 63 GLN A C 1
ATOM 470 O O . GLN A 1 63 ? -2.960 54.792 54.233 1.00 43.77 63 GLN A O 1
ATOM 476 N N . PHE A 1 64 ? -1.887 55.129 52.281 1.00 43.43 64 PHE A N 1
ATOM 477 C CA . PHE A 1 64 ? -0.870 54.106 52.510 1.00 43.85 64 PHE A CA 1
ATOM 478 C C . PHE A 1 64 ? -0.289 54.165 53.903 1.00 43.44 64 PHE A C 1
ATOM 479 O O . PHE A 1 64 ? -0.310 53.177 54.629 1.00 42.44 64 PHE A O 1
ATOM 487 N N . ARG A 1 65 ? 0.247 55.325 54.260 1.00 43.94 65 ARG A N 1
ATOM 488 C CA . ARG A 1 65 ? 0.827 55.530 55.576 1.00 43.14 65 ARG A CA 1
ATOM 489 C C . ARG A 1 65 ? -0.188 55.009 56.595 1.00 42.70 65 ARG A C 1
ATOM 490 O O . ARG A 1 65 ? 0.090 54.095 57.374 1.00 40.06 65 ARG A O 1
ATOM 498 N N . LYS A 1 66 ? -1.379 55.598 56.550 1.00 43.43 66 LYS A N 1
ATOM 499 C CA . LYS A 1 66 ? -2.488 55.268 57.444 1.00 43.41 66 LYS A CA 1
ATOM 500 C C . LYS A 1 66 ? -2.832 53.771 57.558 1.00 42.81 66 LYS A C 1
ATOM 501 O O . LYS A 1 66 ? -3.122 53.279 58.650 1.00 43.14 66 LYS A O 1
ATOM 507 N N . TYR A 1 67 ? -2.804 53.048 56.441 1.00 41.86 67 TYR A N 1
ATOM 508 C CA . TYR A 1 67 ? -3.145 51.627 56.453 1.00 41.17 67 TYR A CA 1
ATOM 509 C C . TYR A 1 67 ? -1.969 50.658 56.403 1.00 42.15 67 TYR A C 1
ATOM 510 O O . TYR A 1 67 ? -2.172 49.436 56.420 1.00 41.04 67 TYR A O 1
ATOM 519 N N . SER A 1 68 ? -0.751 51.190 56.336 1.00 44.76 68 SER A N 1
ATOM 520 C CA . SER A 1 68 ? 0.444 50.345 56.293 1.00 46.88 68 SER A CA 1
ATOM 521 C C . SER A 1 68 ? 0.539 49.542 57.584 1.00 48.68 68 SER A C 1
ATOM 522 O O . SER A 1 68 ? 1.401 48.698 57.737 1.00 46.34 68 SER A O 1
ATOM 525 N N . GLU A 1 69 ? -0.361 49.866 58.503 1.00 52.58 69 GLU A N 1
ATOM 526 C CA . GLU A 1 69 ? -0.469 49.246 59.821 1.00 55.93 69 GLU A CA 1
ATOM 527 C C . GLU A 1 69 ? 0.245 47.865 59.981 1.00 56.39 69 GLU A C 1
ATOM 528 O O . GLU A 1 69 ? 0.661 47.525 61.104 1.00 57.06 69 GLU A O 1
ATOM 534 N N . VAL A 1 70 ? 0.403 47.109 58.883 1.00 54.37 70 VAL A N 1
ATOM 535 C CA . VAL A 1 70 ? 0.996 45.769 58.968 1.00 52.75 70 VAL A CA 1
ATOM 536 C C . VAL A 1 70 ? 2.488 45.842 58.698 1.00 51.71 70 VAL A C 1
ATOM 537 O O . VAL A 1 70 ? 2.936 46.572 57.858 1.00 49.83 70 VAL A O 1
ATOM 541 N N . ILE A 1 71 ? 3.240 45.078 59.471 1.00 51.47 71 ILE A N 1
ATOM 542 C CA . ILE A 1 71 ? 4.699 44.975 59.341 1.00 49.54 71 ILE A CA 1
ATOM 543 C C . ILE A 1 71 ? 4.948 43.479 59.321 1.00 50.66 71 ILE A C 1
ATOM 544 O O . ILE A 1 71 ? 4.251 42.746 60.027 1.00 50.70 71 ILE A O 1
ATOM 549 N N . ASN A 1 72 ? 5.921 43.029 58.532 1.00 52.15 72 ASN A N 1
ATOM 550 C CA . ASN A 1 72 ? 6.180 41.601 58.429 1.00 54.64 72 ASN A CA 1
ATOM 551 C C . ASN A 1 72 ? 7.458 41.044 59.058 1.00 55.92 72 ASN A C 1
ATOM 552 O O . ASN A 1 72 ? 8.563 41.402 58.653 1.00 57.02 72 ASN A O 1
ATOM 557 N N . PRO A 1 73 ? 7.325 40.159 60.061 1.00 57.69 73 PRO A N 1
ATOM 558 C CA . PRO A 1 73 ? 8.525 39.593 60.678 1.00 59.12 73 PRO A CA 1
ATOM 559 C C . PRO A 1 73 ? 8.249 38.148 61.085 1.00 60.15 73 PRO A C 1
ATOM 560 O O . PRO A 1 73 ? 7.569 37.397 60.377 1.00 58.15 73 PRO A O 1
ATOM 564 N N . LYS A 1 74 ? 8.788 37.780 62.244 1.00 62.55 74 LYS A N 1
ATOM 565 C CA . LYS A 1 74 ? 8.574 36.457 62.805 1.00 64.63 74 LYS A CA 1
ATOM 566 C C . LYS A 1 74 ? 7.185 36.527 63.409 1.00 65.43 74 LYS A C 1
ATOM 567 O O . LYS A 1 74 ? 6.289 35.773 63.020 1.00 65.86 74 LYS A O 1
ATOM 573 N N . GLU A 1 75 ? 7.009 37.453 64.351 1.00 65.18 75 GLU A N 1
ATOM 574 C CA . GLU A 1 75 ? 5.723 37.631 65.011 1.00 65.20 75 GLU A CA 1
ATOM 575 C C . GLU A 1 75 ? 4.758 38.277 64.017 1.00 65.02 75 GLU A C 1
ATOM 576 O O . GLU A 1 75 ? 5.023 39.348 63.483 1.00 64.61 75 GLU A O 1
ATOM 582 N N . PRO A 1 76 ? 3.627 37.605 63.749 1.00 64.10 76 PRO A N 1
ATOM 583 C CA . PRO A 1 76 ? 2.582 38.042 62.822 1.00 62.38 76 PRO A CA 1
ATOM 584 C C . PRO A 1 76 ? 2.148 39.489 62.937 1.00 60.29 76 PRO A C 1
ATOM 585 O O . PRO A 1 76 ? 2.667 40.260 63.738 1.00 61.20 76 PRO A O 1
ATOM 589 N N . SER A 1 77 ? 1.162 39.818 62.115 1.00 57.92 77 SER A N 1
ATOM 590 C CA . SER A 1 77 ? 0.552 41.138 62.033 1.00 54.95 77 SER A CA 1
ATOM 591 C C . SER A 1 77 ? -0.908 40.867 61.694 1.00 53.16 77 SER A C 1
ATOM 592 O O . SER A 1 77 ? -1.243 39.772 61.244 1.00 53.06 77 SER A O 1
ATOM 595 N N . THR A 1 78 ? -1.781 41.844 61.897 1.00 50.67 78 THR A N 1
ATOM 596 C CA . THR A 1 78 ? -3.188 41.623 61.593 1.00 48.78 78 THR A CA 1
ATOM 597 C C . THR A 1 78 ? -3.416 41.041 60.185 1.00 46.42 78 THR A C 1
ATOM 598 O O . THR A 1 78 ? -4.199 40.106 60.025 1.00 46.41 78 THR A O 1
ATOM 602 N N . SER A 1 79 ? -2.734 41.567 59.170 1.00 43.47 79 SER A N 1
ATOM 603 C CA . SER A 1 79 ? -2.903 41.039 57.813 1.00 39.42 79 SER A CA 1
ATOM 604 C C . SER A 1 79 ? -2.035 39.808 57.584 1.00 37.79 79 SER A C 1
ATOM 605 O O . SER A 1 79 ? -2.454 38.864 56.921 1.00 36.48 79 SER A O 1
ATOM 608 N N . VAL A 1 80 ? -0.829 39.811 58.141 1.00 37.56 80 VAL A N 1
ATOM 609 C CA . VAL A 1 80 ? 0.079 38.669 57.997 1.00 38.52 80 VAL A CA 1
ATOM 610 C C . VAL A 1 80 ? -0.520 37.429 58.667 1.00 38.82 80 VAL A C 1
ATOM 611 O O . VAL A 1 80 ? -0.354 36.312 58.192 1.00 39.34 80 VAL A O 1
ATOM 615 N N . GLN A 1 81 ? -1.220 37.631 59.776 1.00 38.63 81 GLN A N 1
ATOM 616 C CA . GLN A 1 81 ? -1.839 36.522 60.490 1.00 38.94 81 GLN A CA 1
ATOM 617 C C . GLN A 1 81 ? -3.052 35.982 59.731 1.00 39.08 81 GLN A C 1
ATOM 618 O O . GLN A 1 81 ? -3.206 34.769 59.550 1.00 38.47 81 GLN A O 1
ATOM 624 N N . PHE A 1 82 ? -3.910 36.896 59.293 1.00 38.59 82 PHE A N 1
ATOM 625 C CA . PHE A 1 82 ? -5.121 36.537 58.566 1.00 38.41 82 PHE A CA 1
ATOM 626 C C . PHE A 1 82 ? -4.812 35.650 57.361 1.00 38.83 82 PHE A C 1
ATOM 627 O O . PHE A 1 82 ? -5.373 34.565 57.216 1.00 40.46 82 PHE A O 1
ATOM 635 N N . LEU A 1 83 ? -3.914 36.112 56.497 1.00 38.34 83 LEU A N 1
ATOM 636 C CA . LEU A 1 83 ? -3.565 35.351 55.305 1.00 36.94 83 LEU A CA 1
ATOM 637 C C . LEU A 1 83 ? -2.833 34.065 55.681 1.00 37.63 83 LEU A C 1
ATOM 638 O O . LEU A 1 83 ? -2.988 33.026 55.028 1.00 38.54 83 LEU A O 1
ATOM 643 N N . SER A 1 84 ? -2.043 34.127 56.745 1.00 36.53 84 SER A N 1
ATOM 644 C CA . SER A 1 84 ? -1.310 32.956 57.189 1.00 36.10 84 SER A CA 1
ATOM 645 C C . SER A 1 84 ? -2.279 31.835 57.566 1.00 35.57 84 SER A C 1
ATOM 646 O O . SER A 1 84 ? -2.055 30.673 57.236 1.00 35.72 84 SER A O 1
ATOM 649 N N . ASN A 1 85 ? -3.362 32.190 58.250 1.00 35.28 85 ASN A N 1
ATOM 650 C CA . ASN A 1 85 ? -4.354 31.209 58.674 1.00 34.90 85 ASN A CA 1
ATOM 651 C C . ASN A 1 85 ? -5.145 30.649 57.506 1.00 35.46 85 ASN A C 1
ATOM 652 O O . ASN A 1 85 ? -5.588 29.504 57.559 1.00 37.19 85 ASN A O 1
ATOM 657 N N . LEU A 1 86 ? -5.344 31.457 56.465 1.00 35.38 86 LEU A N 1
ATOM 658 C CA . LEU A 1 86 ? -6.049 30.999 55.267 1.00 34.96 86 LEU A CA 1
ATOM 659 C C . LEU A 1 86 ? -5.106 30.087 54.501 1.00 34.99 86 LEU A C 1
ATOM 660 O O . LEU A 1 86 ? -5.526 29.104 53.901 1.00 35.48 86 LEU A O 1
ATOM 665 N N . ALA A 1 87 ? -3.824 30.427 54.530 1.00 35.80 87 ALA A N 1
ATOM 666 C CA . ALA A 1 87 ? -2.818 29.639 53.847 1.00 37.20 87 ALA A CA 1
ATOM 667 C C . ALA A 1 87 ? -2.931 28.166 54.212 1.00 37.90 87 ALA A C 1
ATOM 668 O O . ALA A 1 87 ? -3.237 27.345 53.353 1.00 39.33 87 ALA A O 1
ATOM 670 N N . ASN A 1 88 ? -2.712 27.820 55.478 1.00 38.99 88 ASN A N 1
ATOM 671 C CA . ASN A 1 88 ? -2.782 26.404 55.866 1.00 40.33 88 ASN A CA 1
ATOM 672 C C . ASN A 1 88 ? -4.171 25.804 56.080 1.00 39.45 88 ASN A C 1
ATOM 673 O O . ASN A 1 88 ? -4.307 24.580 56.040 1.00 39.42 88 ASN A O 1
ATOM 678 N N . LYS A 1 89 ? -5.194 26.624 56.319 1.00 37.37 89 LYS A N 1
ATOM 679 C CA . LYS A 1 89 ? -6.532 26.058 56.486 1.00 36.68 89 LYS A CA 1
ATOM 680 C C . LYS A 1 89 ? -6.835 25.245 55.237 1.00 37.57 89 LYS A C 1
ATOM 681 O O . LYS A 1 89 ? -7.470 24.195 55.301 1.00 38.04 89 LYS A O 1
ATOM 687 N N . PHE A 1 90 ? -6.370 25.753 54.099 1.00 37.88 90 PHE A N 1
ATOM 688 C CA . PHE A 1 90 ? -6.533 25.088 52.814 1.00 38.15 90 PHE A CA 1
ATOM 689 C C . PHE A 1 90 ? -5.126 24.647 52.379 1.00 39.49 90 PHE A C 1
ATOM 690 O O . PHE A 1 90 ? -4.124 25.145 52.904 1.00 38.75 90 PHE A O 1
ATOM 698 N N . LYS A 1 91 ? -5.041 23.711 51.441 1.00 39.88 91 LYS A N 1
ATOM 699 C CA . LYS A 1 91 ? -3.737 23.247 50.998 1.00 39.86 91 LYS A CA 1
ATOM 700 C C . LYS A 1 91 ? -2.928 24.442 50.555 1.00 38.53 91 LYS A C 1
ATOM 701 O O . LYS A 1 91 ? -1.871 24.736 51.086 1.00 39.61 91 LYS A O 1
ATOM 707 N N . ILE A 1 92 ? -3.493 25.127 49.574 1.00 37.99 92 ILE A N 1
ATOM 708 C CA . ILE A 1 92 ? -2.948 26.312 48.916 1.00 34.91 92 ILE A CA 1
ATOM 709 C C . ILE A 1 92 ? -1.736 27.109 49.413 1.00 33.45 92 ILE A C 1
ATOM 710 O O . ILE A 1 92 ? -1.494 27.293 50.612 1.00 32.10 92 ILE A O 1
ATOM 715 N N . ILE A 1 93 ? -1.014 27.625 48.428 1.00 32.48 93 ILE A N 1
ATOM 716 C CA . ILE A 1 93 ? 0.139 28.482 48.606 1.00 30.60 93 ILE A CA 1
ATOM 717 C C . ILE A 1 93 ? -0.564 29.768 48.276 1.00 28.97 93 ILE A C 1
ATOM 718 O O . ILE A 1 93 ? -1.128 29.864 47.195 1.00 26.31 93 ILE A O 1
ATOM 723 N N . LEU A 1 94 ? -0.567 30.723 49.203 1.00 28.42 94 LEU A N 1
ATOM 724 C CA . LEU A 1 94 ? -1.256 31.989 48.990 1.00 26.20 94 LEU A CA 1
ATOM 725 C C . LEU A 1 94 ? -0.355 33.193 48.768 1.00 26.89 94 LEU A C 1
ATOM 726 O O . LEU A 1 94 ? 0.471 33.545 49.612 1.00 27.99 94 LEU A O 1
ATOM 731 N N . VAL A 1 95 ? -0.515 33.816 47.608 1.00 27.53 95 VAL A N 1
ATOM 732 C CA . VAL A 1 95 ? 0.238 35.019 47.276 1.00 28.16 95 VAL A CA 1
ATOM 733 C C . VAL A 1 95 ? -0.662 36.160 47.782 1.00 30.14 95 VAL A C 1
ATOM 734 O O . VAL A 1 95 ? -1.580 36.587 47.103 1.00 30.65 95 VAL A O 1
ATOM 738 N N . GLY A 1 96 ? -0.405 36.630 48.996 1.00 30.21 96 GLY A N 1
ATOM 739 C CA . GLY A 1 96 ? -1.215 37.690 49.595 1.00 30.79 96 GLY A CA 1
ATOM 740 C C . GLY A 1 96 ? -1.486 38.945 48.761 1.00 32.10 96 GLY A C 1
ATOM 741 O O . GLY A 1 96 ? -2.203 39.850 49.186 1.00 32.45 96 GLY A O 1
ATOM 742 N N . GLY A 1 97 ? -0.875 39.009 47.588 1.00 31.92 97 GLY A N 1
ATOM 743 C CA . GLY A 1 97 ? -1.088 40.104 46.671 1.00 31.47 97 GLY A CA 1
ATOM 744 C C . GLY A 1 97 ? -0.966 41.548 47.115 1.00 32.74 97 GLY A C 1
ATOM 745 O O . GLY A 1 97 ? -1.882 42.337 46.903 1.00 34.66 97 GLY A O 1
ATOM 746 N N . THR A 1 98 ? 0.176 41.922 47.671 1.00 32.22 98 THR A N 1
ATOM 747 C CA . THR A 1 98 ? 0.406 43.301 48.097 1.00 31.68 98 THR A CA 1
ATOM 748 C C . THR A 1 98 ? -0.498 43.941 49.164 1.00 31.77 98 THR A C 1
ATOM 749 O O . THR A 1 98 ? -1.725 43.866 49.112 1.00 30.62 98 THR A O 1
ATOM 753 N N . ILE A 1 99 ? 0.147 44.578 50.137 1.00 32.02 99 ILE A N 1
ATOM 754 C CA . ILE A 1 99 ? -0.518 45.308 51.215 1.00 32.33 99 ILE A CA 1
ATOM 755 C C . ILE A 1 99 ? 0.472 46.406 51.610 1.00 32.07 99 ILE A C 1
ATOM 756 O O . ILE A 1 99 ? 1.684 46.228 51.469 1.00 31.65 99 ILE A O 1
ATOM 761 N N . PRO A 1 100 ? -0.025 47.555 52.102 1.00 31.43 100 PRO A N 1
ATOM 762 C CA . PRO A 1 100 ? 0.892 48.634 52.492 1.00 30.78 100 PRO A CA 1
ATOM 763 C C . PRO A 1 100 ? 1.803 48.126 53.592 1.00 30.94 100 PRO A C 1
ATOM 764 O O . PRO A 1 100 ? 1.324 47.565 54.584 1.00 30.93 100 PRO A O 1
ATOM 768 N N . GLU A 1 101 ? 3.105 48.314 53.425 1.00 30.97 101 GLU A N 1
ATOM 769 C CA . GLU A 1 101 ? 4.035 47.872 54.450 1.00 32.99 101 GLU A CA 1
ATOM 770 C C . GLU A 1 101 ? 4.792 49.034 55.078 1.00 34.22 101 GLU A C 1
ATOM 771 O O . GLU A 1 101 ? 5.099 50.021 54.422 1.00 33.75 101 GLU A O 1
ATOM 777 N N . LEU A 1 102 ? 5.086 48.901 56.365 1.00 36.90 102 LEU A N 1
ATOM 778 C CA . LEU A 1 102 ? 5.838 49.909 57.096 1.00 38.08 102 LEU A CA 1
ATOM 779 C C . LEU A 1 102 ? 7.029 49.221 57.739 1.00 39.78 102 LEU A C 1
ATOM 780 O O . LEU A 1 102 ? 6.881 48.191 58.396 1.00 38.96 102 LEU A O 1
ATOM 785 N N . ASP A 1 103 ? 8.217 49.766 57.515 1.00 42.89 103 ASP A N 1
ATOM 786 C CA . ASP A 1 103 ? 9.405 49.185 58.111 1.00 45.82 103 ASP A CA 1
ATOM 787 C C . ASP A 1 103 ? 9.634 49.912 59.433 1.00 46.05 103 ASP A C 1
ATOM 788 O O . ASP A 1 103 ? 9.829 51.131 59.460 1.00 45.57 103 ASP A O 1
ATOM 793 N N . PRO A 1 104 ? 9.599 49.167 60.549 1.00 46.90 104 PRO A N 1
ATOM 794 C CA . PRO A 1 104 ? 9.797 49.722 61.888 1.00 47.81 104 PRO A CA 1
ATOM 795 C C . PRO A 1 104 ? 11.073 50.555 62.028 1.00 48.91 104 PRO A C 1
ATOM 796 O O . PRO A 1 104 ? 11.049 51.637 62.604 1.00 48.28 104 PRO A O 1
ATOM 800 N N . LYS A 1 105 ? 12.180 50.050 61.494 1.00 49.82 105 LYS A N 1
ATOM 801 C CA . LYS A 1 105 ? 13.453 50.752 61.577 1.00 51.17 105 LYS A CA 1
ATOM 802 C C . LYS A 1 105 ? 13.484 52.006 60.715 1.00 52.14 105 LYS A C 1
ATOM 803 O O . LYS A 1 105 ? 13.297 53.118 61.208 1.00 52.94 105 LYS A O 1
ATOM 809 N N . THR A 1 106 ? 13.720 51.809 59.422 1.00 54.11 106 THR A N 1
ATOM 810 C CA . THR A 1 106 ? 13.816 52.898 58.449 1.00 54.29 106 THR A CA 1
ATOM 811 C C . THR A 1 106 ? 12.591 53.804 58.399 1.00 54.53 106 THR A C 1
ATOM 812 O O . THR A 1 106 ? 12.655 54.912 57.864 1.00 53.56 106 THR A O 1
ATOM 816 N N . ASP A 1 107 ? 11.481 53.327 58.954 1.00 54.76 107 ASP A N 1
ATOM 817 C CA . ASP A 1 107 ? 10.235 54.091 58.977 1.00 54.59 107 ASP A CA 1
ATOM 818 C C . ASP A 1 107 ? 9.696 54.340 57.563 1.00 54.53 107 ASP A C 1
ATOM 819 O O . ASP A 1 107 ? 8.827 55.184 57.354 1.00 54.34 107 ASP A O 1
ATOM 824 N N . LYS A 1 108 ? 10.220 53.605 56.592 1.00 53.74 108 LYS A N 1
ATOM 825 C CA . LYS A 1 108 ? 9.766 53.753 55.219 1.00 53.08 108 LYS A CA 1
ATOM 826 C C . LYS A 1 108 ? 8.566 52.835 55.005 1.00 52.03 108 LYS A C 1
ATOM 827 O O . LYS A 1 108 ? 8.450 51.799 55.655 1.00 52.21 108 LYS A O 1
ATOM 833 N N . ILE A 1 109 ? 7.668 53.218 54.106 1.00 50.68 109 ILE A N 1
ATOM 834 C CA . ILE A 1 109 ? 6.514 52.381 53.810 1.00 49.97 109 ILE A CA 1
ATOM 835 C C . ILE A 1 109 ? 6.607 51.891 52.367 1.00 49.77 109 ILE A C 1
ATOM 836 O O . ILE A 1 109 ? 6.854 52.671 51.450 1.00 50.35 109 ILE A O 1
ATOM 841 N N . TYR A 1 110 ? 6.432 50.586 52.183 1.00 49.62 110 TYR A N 1
ATOM 842 C CA . TYR A 1 110 ? 6.509 49.964 50.864 1.00 48.88 110 TYR A CA 1
ATOM 843 C C . TYR A 1 110 ? 5.191 49.332 50.437 1.00 48.06 110 TYR A C 1
ATOM 844 O O . TYR A 1 110 ? 4.211 49.336 51.181 1.00 48.12 110 TYR A O 1
ATOM 853 N N . ASN A 1 111 ? 5.181 48.794 49.222 1.00 47.52 111 ASN A N 1
ATOM 854 C CA . ASN A 1 111 ? 4.016 48.089 48.684 1.00 46.53 111 ASN A CA 1
ATOM 855 C C . ASN A 1 111 ? 4.575 46.694 48.447 1.00 44.89 111 ASN A C 1
ATOM 856 O O . ASN A 1 111 ? 5.252 46.453 47.455 1.00 44.32 111 ASN A O 1
ATOM 861 N N . THR A 1 112 ? 4.305 45.784 49.375 1.00 42.95 112 THR A N 1
ATOM 862 C CA . THR A 1 112 ? 4.851 44.436 49.282 1.00 42.51 112 THR A CA 1
ATOM 863 C C . THR A 1 112 ? 3.825 43.320 49.127 1.00 41.54 112 THR A C 1
ATOM 864 O O . THR A 1 112 ? 2.725 43.392 49.680 1.00 41.73 112 THR A O 1
ATOM 868 N N . SER A 1 113 ? 4.202 42.292 48.368 1.00 39.80 113 SER A N 1
ATOM 869 C CA . SER A 1 113 ? 3.355 41.121 48.170 1.00 37.64 113 SER A CA 1
ATOM 870 C C . SER A 1 113 ? 3.895 40.042 49.098 1.00 37.20 113 SER A C 1
ATOM 871 O O . SER A 1 113 ? 5.049 39.636 48.998 1.00 36.70 113 SER A O 1
ATOM 874 N N . ILE A 1 114 ? 3.061 39.578 50.013 1.00 38.12 114 ILE A N 1
ATOM 875 C CA . ILE A 1 114 ? 3.497 38.551 50.952 1.00 39.45 114 ILE A CA 1
ATOM 876 C C . ILE A 1 114 ? 3.101 37.148 50.477 1.00 38.78 114 ILE A C 1
ATOM 877 O O . ILE A 1 114 ? 1.949 36.908 50.128 1.00 38.78 114 ILE A O 1
ATOM 882 N N . ILE A 1 115 ? 4.060 36.226 50.453 1.00 39.74 115 ILE A N 1
ATOM 883 C CA . ILE A 1 115 ? 3.782 34.867 49.998 1.00 39.97 115 ILE A CA 1
ATOM 884 C C . ILE A 1 115 ? 3.863 33.847 51.123 1.00 41.34 115 ILE A C 1
ATOM 885 O O . ILE A 1 115 ? 4.831 33.820 51.880 1.00 41.46 115 ILE A O 1
ATOM 890 N N . PHE A 1 116 ? 2.844 32.998 51.206 1.00 41.37 116 PHE A N 1
ATOM 891 C CA . PHE A 1 116 ? 2.773 31.972 52.230 1.00 41.91 116 PHE A CA 1
ATOM 892 C C . PHE A 1 116 ? 2.797 30.577 51.608 1.00 42.04 116 PHE A C 1
ATOM 893 O O . PHE A 1 116 ? 2.625 30.421 50.394 1.00 41.65 116 PHE A O 1
ATOM 901 N N . ASN A 1 117 ? 3.027 29.567 52.442 1.00 42.67 117 ASN A N 1
ATOM 902 C CA . ASN A 1 117 ? 3.057 28.193 51.972 1.00 43.42 117 ASN A CA 1
ATOM 903 C C . ASN A 1 117 ? 1.858 27.434 52.518 1.00 43.28 117 ASN A C 1
ATOM 904 O O . ASN A 1 117 ? 1.027 27.984 53.240 1.00 42.25 117 ASN A O 1
ATOM 909 N N . GLU A 1 118 ? 1.792 26.156 52.182 1.00 43.49 118 GLU A N 1
ATOM 910 C CA . GLU A 1 118 ? 0.674 25.317 52.573 1.00 45.45 118 GLU A CA 1
ATOM 911 C C . GLU A 1 118 ? 0.474 25.074 54.065 1.00 44.75 118 GLU A C 1
ATOM 912 O O . GLU A 1 118 ? -0.568 24.569 54.475 1.00 44.99 118 GLU A O 1
ATOM 918 N N . ASP A 1 119 ? 1.459 25.443 54.877 1.00 44.52 119 ASP A N 1
ATOM 919 C CA . ASP A 1 119 ? 1.360 25.276 56.324 1.00 42.93 11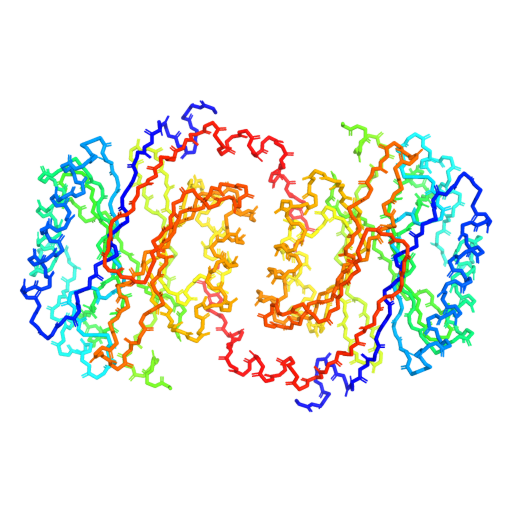9 ASP A CA 1
ATOM 920 C C . ASP A 1 119 ? 1.108 26.628 56.975 1.00 42.39 119 ASP A C 1
ATOM 921 O O . ASP A 1 119 ? 0.808 26.711 58.170 1.00 41.25 119 ASP A O 1
ATOM 926 N N . GLY A 1 120 ? 1.230 27.685 56.175 1.00 41.15 120 GLY A N 1
ATOM 927 C CA . GLY A 1 120 ? 1.002 29.027 56.672 1.00 39.92 120 GLY A CA 1
ATOM 928 C C . GLY A 1 120 ? 2.252 29.843 56.949 1.00 39.67 120 GLY A C 1
ATOM 929 O O . GLY A 1 120 ? 2.154 30.942 57.483 1.00 39.46 120 GLY A O 1
ATOM 930 N N . LYS A 1 121 ? 3.425 29.330 56.594 1.00 40.75 121 LYS A N 1
ATOM 931 C CA . LYS A 1 121 ? 4.662 30.064 56.848 1.00 41.04 121 LYS A CA 1
ATOM 932 C C . LYS A 1 121 ? 4.938 31.117 55.789 1.00 40.85 121 LYS A C 1
ATOM 933 O O . LYS A 1 121 ? 4.835 30.851 54.590 1.00 40.86 121 LYS A O 1
ATOM 939 N N . LEU A 1 122 ? 5.292 32.316 56.239 1.00 41.35 122 LEU A N 1
ATOM 940 C CA . LEU A 1 122 ? 5.600 33.410 55.326 1.00 41.44 122 LEU A CA 1
ATOM 941 C C . LEU A 1 122 ? 6.931 33.131 54.646 1.00 42.52 122 LEU A C 1
ATOM 942 O O . LEU A 1 122 ? 7.991 33.491 55.160 1.00 43.95 122 LEU A O 1
ATOM 947 N N . ILE A 1 123 ? 6.857 32.474 53.489 1.00 43.52 123 ILE A N 1
ATOM 948 C CA . ILE A 1 123 ? 8.034 32.122 52.698 1.00 43.80 123 ILE A CA 1
ATOM 949 C C . ILE A 1 123 ? 8.905 33.318 52.335 1.00 44.50 123 ILE A C 1
ATOM 950 O O . ILE A 1 123 ? 9.967 33.518 52.906 1.00 46.94 123 ILE A O 1
ATOM 955 N N . ASP A 1 124 ? 8.445 34.105 51.368 1.00 44.28 124 ASP A N 1
ATOM 956 C CA . ASP A 1 124 ? 9.186 35.266 50.882 1.00 43.89 124 ASP A CA 1
ATOM 957 C C . ASP A 1 124 ? 8.242 36.467 50.807 1.00 43.85 124 ASP A C 1
ATOM 958 O O . ASP A 1 124 ? 7.091 36.407 51.236 1.00 43.87 124 ASP A O 1
ATOM 963 N N . LYS A 1 125 ? 8.747 37.563 50.265 1.00 42.90 125 LYS A N 1
ATOM 964 C CA . LYS A 1 125 ? 7.945 38.758 50.089 1.00 42.83 125 LYS A CA 1
ATOM 965 C C . LYS A 1 125 ? 8.649 39.605 49.048 1.00 42.58 125 LYS A C 1
ATOM 966 O O . LYS A 1 125 ? 9.865 39.508 48.876 1.00 42.53 125 LYS A O 1
ATOM 972 N N . HIS A 1 126 ? 7.875 40.420 48.342 1.00 43.57 126 HIS A N 1
ATOM 973 C CA . HIS A 1 126 ? 8.414 41.261 47.292 1.00 43.73 126 HIS A CA 1
ATOM 974 C C . HIS A 1 126 ? 8.022 42.724 47.424 1.00 44.97 126 HIS A C 1
ATOM 975 O O . HIS A 1 126 ? 6.840 43.067 47.369 1.00 45.69 126 HIS A O 1
ATOM 982 N N . ARG A 1 127 ? 9.015 43.585 47.608 1.00 45.78 127 ARG A N 1
ATOM 983 C CA . ARG A 1 127 ? 8.753 45.011 47.690 1.00 46.84 127 ARG A CA 1
ATOM 984 C C . ARG A 1 127 ? 8.832 45.502 46.248 1.00 46.21 127 ARG A C 1
ATOM 985 O O . ARG A 1 127 ? 9.805 45.228 45.533 1.00 45.40 127 ARG A O 1
ATOM 993 N N . LYS A 1 128 ? 7.799 46.220 45.826 1.00 45.27 128 LYS A N 1
ATOM 994 C CA . LYS A 1 128 ? 7.730 46.765 44.478 1.00 44.29 128 LYS A CA 1
ATOM 995 C C . LYS A 1 128 ? 9.028 47.486 44.150 1.00 44.00 128 LYS A C 1
ATOM 996 O O . LYS A 1 128 ? 9.380 48.475 44.794 1.00 43.88 128 LYS A O 1
ATOM 1002 N N . VAL A 1 129 ? 9.744 46.969 43.159 1.00 43.37 129 VAL A N 1
ATOM 1003 C CA . VAL A 1 129 ? 11.005 47.558 42.730 1.00 42.72 129 VAL A CA 1
ATOM 1004 C C . VAL A 1 129 ? 10.736 48.859 41.975 1.00 43.44 129 VAL A C 1
ATOM 1005 O O . VAL A 1 129 ? 10.891 49.951 42.516 1.00 44.87 129 VAL A O 1
ATOM 1009 N N . HIS A 1 130 ? 10.304 48.730 40.728 1.00 44.17 130 HIS A N 1
ATOM 1010 C CA . HIS A 1 130 ? 10.008 49.875 39.869 1.00 45.38 130 HIS A CA 1
ATOM 1011 C C . HIS A 1 130 ? 8.694 50.578 40.216 1.00 47.87 130 HIS A C 1
ATOM 1012 O O . HIS A 1 130 ? 7.630 49.968 40.181 1.00 50.05 130 HIS A O 1
ATOM 1019 N N . LEU A 1 131 ? 8.769 51.866 40.536 1.00 50.28 131 LEU A N 1
ATOM 1020 C CA . LEU A 1 131 ? 7.578 52.632 40.890 1.00 51.78 131 LEU A CA 1
ATOM 1021 C C . LEU A 1 131 ? 7.660 54.084 40.440 1.00 52.23 131 LEU A C 1
ATOM 1022 O O . LEU A 1 131 ? 6.833 54.544 39.649 1.00 54.17 131 LEU A O 1
ATOM 1027 N N . PHE A 1 142 ? 3.370 62.320 40.748 1.00 66.25 142 PHE A N 1
ATOM 1028 C CA . PHE A 1 142 ? 4.683 62.174 41.381 1.00 62.94 142 PHE A CA 1
ATOM 1029 C C . PHE A 1 142 ? 4.578 61.450 42.726 1.00 66.99 142 PHE A C 1
ATOM 1030 O O . PHE A 1 142 ? 5.367 60.550 43.017 1.00 68.20 142 PHE A O 1
ATOM 1038 N N . HIS A 1 143 ? 3.596 61.853 43.535 1.00 68.39 143 HIS A N 1
ATOM 1039 C CA . HIS A 1 143 ? 3.365 61.276 44.863 1.00 67.93 143 HIS A CA 1
ATOM 1040 C C . HIS A 1 143 ? 3.591 59.770 44.879 1.00 68.02 143 HIS A C 1
ATOM 1041 O O . HIS A 1 143 ? 4.040 59.206 45.881 1.00 68.81 143 HIS A O 1
ATOM 1048 N N . GLU A 1 144 ? 3.272 59.126 43.760 1.00 67.00 144 GLU A N 1
ATOM 1049 C CA . GLU A 1 144 ? 3.416 57.684 43.622 1.00 65.59 144 GLU A CA 1
ATOM 1050 C C . GLU A 1 144 ? 4.814 57.196 44.015 1.00 64.80 144 GLU A C 1
ATOM 1051 O O . GLU A 1 144 ? 5.031 56.000 44.228 1.00 64.71 144 GLU A O 1
ATOM 1057 N N . SER A 1 145 ? 5.754 58.130 44.117 1.00 63.20 145 SER A N 1
ATOM 1058 C CA . SER A 1 145 ? 7.125 57.809 44.495 1.00 61.77 145 SER A CA 1
ATOM 1059 C C . SER A 1 145 ? 7.522 58.696 45.666 1.00 61.36 145 SER A C 1
ATOM 1060 O O . SER A 1 145 ? 8.616 58.567 46.218 1.00 61.92 145 SER A O 1
ATOM 1063 N N . GLU A 1 146 ? 6.615 59.599 46.032 1.00 60.56 146 GLU A N 1
ATOM 1064 C CA . GLU A 1 146 ? 6.829 60.531 47.133 1.00 59.60 146 GLU A CA 1
ATOM 1065 C C . GLU A 1 146 ? 6.123 60.066 48.402 1.00 57.91 146 GLU A C 1
ATOM 1066 O O . GLU A 1 146 ? 6.039 60.805 49.385 1.00 57.58 146 GLU A O 1
ATOM 1072 N N . THR A 1 147 ? 5.614 58.838 48.372 1.00 55.74 147 THR A N 1
ATOM 1073 C CA . THR A 1 147 ? 4.926 58.265 49.521 1.00 52.98 147 THR A CA 1
ATOM 1074 C C . THR A 1 147 ? 5.509 56.892 49.824 1.00 51.29 147 THR A C 1
ATOM 1075 O O . THR A 1 147 ? 5.603 56.490 50.984 1.00 52.55 147 THR A O 1
ATOM 1079 N N . LEU A 1 148 ? 5.923 56.185 48.779 1.00 49.55 148 LEU A N 1
ATOM 1080 C CA . LEU A 1 148 ? 6.482 54.850 48.941 1.00 47.69 148 LEU A CA 1
ATOM 1081 C C . LEU A 1 148 ? 7.951 54.795 48.582 1.00 47.52 148 LEU A C 1
ATOM 1082 O O . LEU A 1 148 ? 8.465 55.656 47.878 1.00 46.49 148 LEU A O 1
ATOM 1087 N N . SER A 1 149 ? 8.620 53.763 49.077 1.00 48.78 149 SER A N 1
ATOM 1088 C CA . SER A 1 149 ? 10.032 53.552 48.802 1.00 50.13 149 SER A CA 1
ATOM 1089 C C . SER A 1 149 ? 10.140 52.313 47.908 1.00 51.67 149 SER A C 1
ATOM 1090 O O . SER A 1 149 ? 9.243 51.466 47.895 1.00 52.12 149 SER A O 1
ATOM 1093 N N . PRO A 1 150 ? 11.234 52.199 47.140 1.00 52.34 150 PRO A N 1
ATOM 1094 C CA . PRO A 1 150 ? 11.433 51.056 46.245 1.00 52.94 150 PRO A CA 1
ATOM 1095 C C . PRO A 1 150 ? 12.102 49.830 46.864 1.00 53.15 150 PRO A C 1
ATOM 1096 O O . PRO A 1 150 ? 12.795 49.934 47.871 1.00 53.09 150 PRO A O 1
ATOM 1100 N N . GLY A 1 151 ? 11.874 48.670 46.246 1.00 53.13 151 GLY A N 1
ATOM 1101 C CA . GLY A 1 151 ? 12.470 47.426 46.702 1.00 53.07 151 GLY A CA 1
ATOM 1102 C C . GLY A 1 151 ? 13.792 47.252 45.976 1.00 54.15 151 GLY A C 1
ATOM 1103 O O . GLY A 1 151 ? 14.111 48.037 45.090 1.00 53.90 151 GLY A O 1
ATOM 1104 N N . GLU A 1 152 ? 14.565 46.231 46.327 1.00 55.23 152 GLU A N 1
ATOM 1105 C CA . GLU A 1 152 ? 15.858 46.025 45.680 1.00 56.60 152 GLU A CA 1
ATOM 1106 C C . GLU A 1 152 ? 16.169 44.579 45.358 1.00 56.12 152 GLU A C 1
ATOM 1107 O O . GLU A 1 152 ? 17.201 44.281 44.749 1.00 56.45 152 GLU A O 1
ATOM 1113 N N . LYS A 1 153 ? 15.286 43.679 45.763 1.00 56.14 153 LYS A N 1
ATOM 1114 C CA . LYS A 1 153 ? 15.513 42.266 45.523 1.00 55.90 153 LYS A CA 1
ATOM 1115 C C . LYS A 1 153 ? 14.563 41.735 44.462 1.00 55.02 153 LYS A C 1
ATOM 1116 O O . LYS A 1 153 ? 13.458 42.225 44.322 1.00 55.31 153 LYS A O 1
ATOM 1122 N N . SER A 1 154 ? 15.006 40.733 43.715 1.00 53.96 154 SER A N 1
ATOM 1123 C CA . SER A 1 154 ? 14.174 40.101 42.698 1.00 51.63 154 SER A CA 1
ATOM 1124 C C . SER A 1 154 ? 13.590 38.972 43.514 1.00 50.46 154 SER A C 1
ATOM 1125 O O . SER A 1 154 ? 14.314 38.370 44.303 1.00 51.38 154 SER A O 1
ATOM 1128 N N . THR A 1 155 ? 12.301 38.692 43.353 1.00 48.00 155 THR A N 1
ATOM 1129 C CA . THR A 1 155 ? 11.668 37.642 44.139 1.00 45.18 155 THR A CA 1
ATOM 1130 C C . THR A 1 155 ? 11.288 36.367 43.376 1.00 45.21 155 THR A C 1
ATOM 1131 O O . THR A 1 155 ? 10.412 36.368 42.507 1.00 45.73 155 THR A O 1
ATOM 1135 N N . THR A 1 156 ? 11.957 35.271 43.707 1.00 44.06 156 THR A N 1
ATOM 1136 C CA . THR A 1 156 ? 11.662 33.993 43.079 1.00 43.53 156 THR A CA 1
ATOM 1137 C C . THR A 1 156 ? 11.453 32.967 44.201 1.00 44.42 156 THR A C 1
ATOM 1138 O O . THR A 1 156 ? 12.410 32.390 44.717 1.00 45.75 156 THR A O 1
ATOM 1142 N N . ILE A 1 157 ? 10.194 32.752 44.574 1.00 44.49 157 ILE A N 1
ATOM 1143 C CA . ILE A 1 157 ? 9.826 31.824 45.645 1.00 42.83 157 ILE A CA 1
ATOM 1144 C C . ILE A 1 157 ? 10.000 30.356 45.293 1.00 41.77 157 ILE A C 1
ATOM 1145 O O . ILE A 1 157 ? 9.663 29.927 44.198 1.00 40.98 157 ILE A O 1
ATOM 1150 N N . ASP A 1 158 ? 10.506 29.580 46.242 1.00 42.37 158 ASP A N 1
ATOM 1151 C CA . ASP A 1 158 ? 10.683 28.154 46.010 1.00 42.33 158 ASP A CA 1
ATOM 1152 C C . ASP A 1 158 ? 9.444 27.472 46.552 1.00 42.10 158 ASP A C 1
ATOM 1153 O O . ASP A 1 158 ? 8.926 27.856 47.597 1.00 41.15 158 ASP A O 1
ATOM 1158 N N . THR A 1 159 ? 8.987 26.457 45.831 1.00 42.45 159 THR A N 1
ATOM 1159 C CA . THR A 1 159 ? 7.800 25.709 46.209 1.00 41.99 159 THR A CA 1
ATOM 1160 C C . THR A 1 159 ? 8.002 24.228 45.887 1.00 41.74 159 THR A C 1
ATOM 1161 O O . THR A 1 159 ? 8.811 23.879 45.025 1.00 42.08 159 THR A O 1
ATOM 1165 N N . LYS A 1 160 ? 7.257 23.364 46.572 1.00 41.89 160 LYS A N 1
ATOM 1166 C CA . LYS A 1 160 ? 7.361 21.920 46.368 1.00 41.73 160 LYS A CA 1
ATOM 1167 C C . LYS A 1 160 ? 6.967 21.469 44.965 1.00 40.33 160 LYS A C 1
ATOM 1168 O O . LYS A 1 160 ? 7.038 20.284 44.651 1.00 40.23 160 LYS A O 1
ATOM 1174 N N . TYR A 1 161 ? 6.547 22.407 44.121 1.00 40.33 161 TYR A N 1
ATOM 1175 C CA . TYR A 1 161 ? 6.159 22.063 42.761 1.00 39.16 161 TYR A CA 1
ATOM 1176 C C . TYR A 1 161 ? 7.140 22.661 41.775 1.00 38.20 161 TYR A C 1
ATOM 1177 O O . TYR A 1 161 ? 7.242 22.218 40.635 1.00 37.94 161 TYR A O 1
ATOM 1186 N N . GLY A 1 162 ? 7.855 23.679 42.228 1.00 37.62 162 GLY A N 1
ATOM 1187 C CA . GLY A 1 162 ? 8.815 24.354 41.380 1.00 37.71 162 GLY A CA 1
ATOM 1188 C C . GLY A 1 162 ? 8.952 25.777 41.876 1.00 38.10 162 GLY A C 1
ATOM 1189 O O . GLY A 1 162 ? 8.472 26.090 42.962 1.00 38.93 162 GLY A O 1
ATOM 1190 N N . LYS A 1 163 ? 9.594 26.639 41.097 1.00 39.06 163 LYS A N 1
ATOM 1191 C CA . LYS A 1 163 ? 9.773 28.029 41.504 1.00 39.52 163 LYS A CA 1
ATOM 1192 C C . LYS A 1 163 ? 8.935 28.961 40.642 1.00 38.92 163 LYS A C 1
ATOM 1193 O O . LYS A 1 163 ? 8.675 28.681 39.475 1.00 38.99 163 LYS A O 1
ATOM 1199 N N . PHE A 1 164 ? 8.508 30.072 41.228 1.00 37.93 164 PHE A N 1
ATOM 1200 C CA . PHE A 1 164 ? 7.735 31.062 40.495 1.00 36.50 164 PHE A CA 1
ATOM 1201 C C . PHE A 1 164 ? 8.119 32.483 40.922 1.00 35.47 164 PHE A C 1
ATOM 1202 O O . PHE A 1 164 ? 8.381 32.743 42.098 1.00 35.55 164 PHE A O 1
ATOM 1210 N N . GLY A 1 165 ? 8.181 33.391 39.951 1.00 34.24 165 GLY A N 1
ATOM 1211 C CA . GLY A 1 165 ? 8.531 34.769 40.248 1.00 32.05 165 GLY A CA 1
ATOM 1212 C C . GLY A 1 165 ? 7.310 35.578 40.634 1.00 30.49 165 GLY A C 1
ATOM 1213 O O . GLY A 1 165 ? 6.186 35.186 40.319 1.00 31.48 165 GLY A O 1
ATOM 1214 N N . VAL A 1 166 ? 7.533 36.690 41.334 1.00 28.56 166 VAL A N 1
ATOM 1215 C CA . VAL A 1 166 ? 6.465 37.589 41.763 1.00 26.32 166 VAL A CA 1
ATOM 1216 C C . VAL A 1 166 ? 6.915 39.031 41.554 1.00 28.58 166 VAL A C 1
ATOM 1217 O O . VAL A 1 166 ? 7.998 39.413 41.995 1.00 31.03 166 VAL A O 1
ATOM 1221 N N . GLY A 1 167 ? 6.088 39.819 40.869 1.00 28.32 167 GLY A N 1
ATOM 1222 C CA . GLY A 1 167 ? 6.415 41.214 40.620 1.00 29.60 167 GLY A CA 1
ATOM 1223 C C . GLY A 1 167 ? 5.174 42.030 40.889 1.00 30.44 167 GLY A C 1
ATOM 1224 O O . GLY A 1 167 ? 4.092 41.463 41.014 1.00 31.03 167 GLY A O 1
ATOM 1225 N N . ILE A 1 168 ? 5.300 43.346 40.977 1.00 31.03 168 ILE A N 1
ATOM 1226 C CA . ILE A 1 168 ? 4.130 44.154 41.244 1.00 33.38 168 ILE A CA 1
ATOM 1227 C C . ILE A 1 168 ? 3.887 45.296 40.244 1.00 36.03 168 ILE A C 1
ATOM 1228 O O . ILE A 1 168 ? 4.790 46.056 39.907 1.00 36.87 168 ILE A O 1
ATOM 1233 N N . CYS A 1 169 ? 2.642 45.363 39.774 1.00 36.81 169 CYS A N 1
ATOM 1234 C CA . CYS A 1 169 ? 2.136 46.372 38.850 1.00 38.47 169 CYS A CA 1
ATOM 1235 C C . CYS A 1 169 ? 3.145 46.878 37.838 1.00 39.84 169 CYS A C 1
ATOM 1236 O O . CYS A 1 169 ? 3.381 46.240 36.837 1.00 41.46 169 CYS A O 1
ATOM 1239 N N . TYR A 1 170 ? 3.742 48.026 38.129 1.00 40.54 170 TYR A N 1
ATOM 1240 C CA . TYR A 1 170 ? 4.716 48.676 37.239 1.00 39.57 170 TYR A CA 1
ATOM 1241 C C . TYR A 1 170 ? 5.899 47.765 36.935 1.00 37.70 170 TYR A C 1
ATOM 1242 O O . TYR A 1 170 ? 6.602 47.960 35.948 1.00 38.00 170 TYR A O 1
ATOM 1251 N N . ASP A 1 171 ? 6.092 46.745 37.764 1.00 36.58 171 ASP A N 1
ATOM 1252 C CA . ASP A 1 171 ? 7.204 45.815 37.566 1.00 34.21 171 ASP A CA 1
ATOM 1253 C C . ASP A 1 171 ? 7.102 44.971 36.310 1.00 32.29 171 ASP A C 1
ATOM 1254 O O . ASP A 1 171 ? 8.110 44.464 35.828 1.00 31.94 171 ASP A O 1
ATOM 1259 N N . MET A 1 172 ? 5.900 44.798 35.779 1.00 30.14 172 MET A N 1
ATOM 1260 C CA . MET A 1 172 ? 5.784 43.966 34.594 1.00 29.07 172 MET A CA 1
ATOM 1261 C C . MET A 1 172 ? 6.280 44.684 33.354 1.00 28.55 172 MET A C 1
ATOM 1262 O O . MET A 1 172 ? 6.499 44.068 32.320 1.00 28.38 172 MET A O 1
ATOM 1267 N N . ARG A 1 173 ? 6.494 45.990 33.473 1.00 27.61 173 ARG A N 1
ATOM 1268 C CA . ARG A 1 173 ? 6.976 46.757 32.342 1.00 26.81 173 ARG A CA 1
ATOM 1269 C C . ARG A 1 173 ? 8.476 46.615 32.161 1.00 27.46 173 ARG A C 1
ATOM 1270 O O . ARG A 1 173 ? 9.044 47.155 31.204 1.00 28.55 173 ARG A O 1
ATOM 1278 N N . PHE A 1 174 ? 9.124 45.874 33.053 1.00 29.31 174 PHE A N 1
ATOM 1279 C CA . PHE A 1 174 ? 10.558 45.668 32.933 1.00 30.26 174 PHE A CA 1
ATOM 1280 C C . PHE A 1 174 ? 10.834 44.173 32.792 1.00 32.66 174 PHE A C 1
ATOM 1281 O O . PHE A 1 174 ? 10.704 43.423 33.751 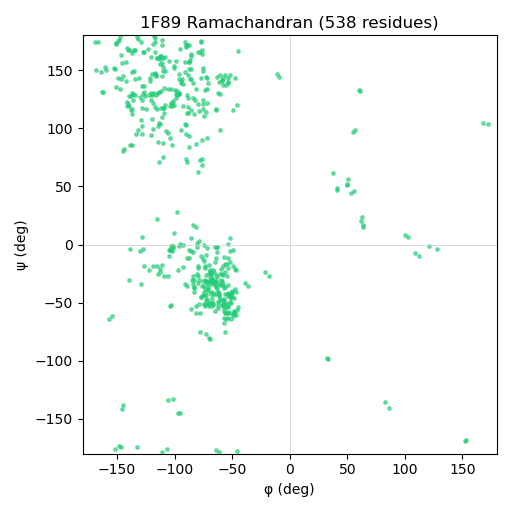1.00 33.01 174 PHE A O 1
ATOM 1289 N N . PRO A 1 175 ? 11.229 43.721 31.587 1.00 34.92 175 PRO A N 1
ATOM 1290 C CA . PRO A 1 175 ? 11.517 42.307 31.301 1.00 36.73 175 PRO A CA 1
ATOM 1291 C C . PRO A 1 175 ? 12.631 41.686 32.132 1.00 37.74 175 PRO A C 1
ATOM 1292 O O . PRO A 1 175 ? 12.715 40.466 32.270 1.00 38.11 175 PRO A O 1
ATOM 1296 N N . GLU A 1 176 ? 13.499 42.516 32.693 1.00 39.56 176 GLU A N 1
ATOM 1297 C CA . GLU A 1 176 ? 14.563 41.965 33.503 1.00 41.93 176 GLU A CA 1
ATOM 1298 C C . GLU A 1 176 ? 14.008 41.095 34.631 1.00 41.88 176 GLU A C 1
ATOM 1299 O O . GLU A 1 176 ? 14.493 39.963 34.817 1.00 42.70 176 GLU A O 1
ATOM 1305 N N . LEU A 1 177 ? 12.942 41.550 35.299 1.00 41.90 177 LEU A N 1
ATOM 1306 C CA . LEU A 1 177 ? 12.365 40.844 36.427 1.00 41.00 177 LEU A CA 1
ATOM 1307 C C . LEU A 1 177 ? 11.899 39.497 36.026 1.00 40.92 177 LEU A C 1
ATOM 1308 O O . LEU A 1 177 ? 12.044 38.552 36.770 1.00 42.36 177 LEU A O 1
ATOM 1313 N N . ALA A 1 178 ? 11.403 39.393 34.805 1.00 40.47 178 ALA A N 1
ATOM 1314 C CA . ALA A 1 178 ? 10.919 38.104 34.322 1.00 39.23 178 ALA A CA 1
ATOM 1315 C C . ALA A 1 178 ? 12.033 37.160 33.883 1.00 37.80 178 ALA A C 1
ATOM 1316 O O . ALA A 1 178 ? 12.099 35.990 34.293 1.00 36.38 178 ALA A O 1
ATOM 1318 N N . MET A 1 179 ? 12.904 37.673 33.028 1.00 36.74 179 MET A N 1
ATOM 1319 C CA . MET A 1 179 ? 14.021 36.895 32.542 1.00 33.85 179 MET A CA 1
ATOM 1320 C C . MET A 1 179 ? 14.752 36.283 33.733 1.00 34.39 179 MET A C 1
ATOM 1321 O O . MET A 1 179 ? 15.089 35.104 33.738 1.00 35.64 179 MET A O 1
ATOM 1326 N N . LEU A 1 180 ? 14.966 37.103 34.753 1.00 35.39 180 LEU A N 1
ATOM 1327 C CA . LEU A 1 180 ? 15.664 36.707 35.971 1.00 36.03 180 LEU A CA 1
ATOM 1328 C C . LEU A 1 180 ? 15.019 35.509 36.659 1.00 37.01 180 LEU A C 1
ATOM 1329 O O . LEU A 1 180 ? 15.634 34.454 36.771 1.00 37.73 180 LEU A O 1
ATOM 1334 N N . SER A 1 181 ? 13.779 35.669 37.115 1.00 38.27 181 SER A N 1
ATOM 1335 C CA . SER A 1 181 ? 13.065 34.583 37.791 1.00 37.71 181 SER A CA 1
ATOM 1336 C C . SER A 1 181 ? 12.856 33.366 36.896 1.00 37.24 181 SER A C 1
ATOM 1337 O O . SER A 1 181 ? 12.866 32.235 37.365 1.00 36.18 181 SER A O 1
ATOM 1340 N N . ALA A 1 182 ? 12.675 33.615 35.602 1.00 38.81 182 ALA A N 1
ATOM 1341 C CA . ALA A 1 182 ? 12.427 32.565 34.616 1.00 41.63 182 ALA A CA 1
ATOM 1342 C C . ALA A 1 182 ? 13.624 31.681 34.341 1.00 42.78 182 ALA A C 1
ATOM 1343 O O . ALA A 1 182 ? 13.515 30.453 34.334 1.00 42.19 182 ALA A O 1
ATOM 1345 N N . ARG A 1 183 ? 14.765 32.310 34.091 1.00 43.34 183 ARG A N 1
ATOM 1346 C CA . ARG A 1 183 ? 15.977 31.564 33.809 1.00 44.23 183 ARG A CA 1
ATOM 1347 C C . ARG A 1 183 ? 16.496 30.847 35.064 1.00 44.51 183 ARG A C 1
ATOM 1348 O O . ARG A 1 183 ? 17.288 29.908 34.971 1.00 46.73 183 ARG A O 1
ATOM 1356 N N . LYS A 1 184 ? 16.033 31.267 36.237 1.00 43.22 184 LYS A N 1
ATOM 1357 C CA . LYS A 1 184 ? 16.444 30.603 37.467 1.00 41.46 184 LYS A CA 1
ATOM 1358 C C . LYS A 1 184 ? 15.670 29.289 37.599 1.00 40.56 184 LYS A C 1
ATOM 1359 O O . LYS A 1 184 ? 15.973 28.464 38.467 1.00 43.09 184 LYS A O 1
ATOM 1365 N N . GLY A 1 185 ? 14.672 29.096 36.741 1.00 38.93 185 GLY A N 1
ATOM 1366 C CA . GLY A 1 185 ? 13.899 27.867 36.785 1.00 36.87 185 GLY A CA 1
ATOM 1367 C C . GLY A 1 185 ? 12.413 28.036 37.014 1.00 36.46 185 GLY A C 1
ATOM 1368 O O . GLY A 1 185 ? 11.678 27.058 37.040 1.00 37.54 185 GLY A O 1
ATOM 1369 N N . ALA A 1 186 ? 11.962 29.275 37.175 1.00 36.26 186 ALA A N 1
ATOM 1370 C CA . ALA A 1 186 ? 10.541 29.546 37.409 1.00 35.64 186 ALA A CA 1
ATOM 1371 C C . ALA A 1 186 ? 9.639 29.039 36.291 1.00 36.17 186 ALA A C 1
ATOM 1372 O O . ALA A 1 186 ? 9.990 29.118 35.107 1.00 36.18 186 ALA A O 1
ATOM 1374 N N . PHE A 1 187 ? 8.477 28.517 36.675 1.00 36.82 187 PH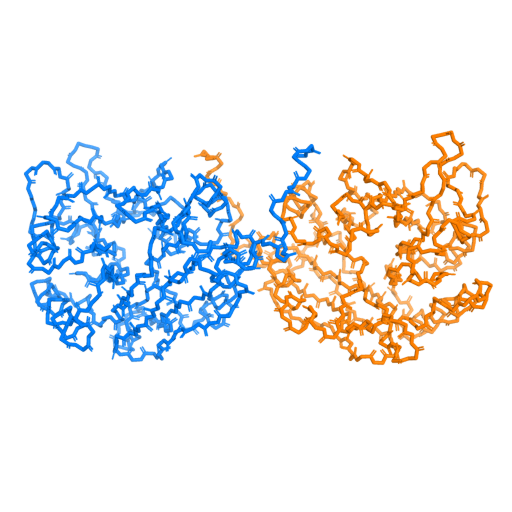E A N 1
ATOM 1375 C CA . PHE A 1 187 ? 7.507 28.001 35.715 1.00 37.43 187 PHE A CA 1
ATOM 1376 C C . PHE A 1 187 ? 6.394 29.028 35.505 1.00 35.98 187 PHE A C 1
ATOM 1377 O O . PHE A 1 187 ? 5.476 28.825 34.703 1.00 36.10 187 PHE A O 1
ATOM 1385 N N . ALA A 1 188 ? 6.490 30.141 36.223 1.00 34.69 188 ALA A N 1
ATOM 1386 C CA . ALA A 1 188 ? 5.498 31.196 36.111 1.00 32.32 188 ALA A CA 1
ATOM 1387 C C . ALA A 1 188 ? 5.949 32.484 36.791 1.00 31.22 188 ALA A C 1
ATOM 1388 O O . ALA A 1 188 ? 6.725 32.464 37.737 1.00 32.64 188 ALA A O 1
ATOM 1390 N N . MET A 1 189 ? 5.482 33.607 36.264 1.00 30.17 189 MET A N 1
ATOM 1391 C CA . MET A 1 189 ? 5.768 34.915 36.828 1.00 27.78 189 MET A CA 1
ATOM 1392 C C . MET A 1 189 ? 4.389 35.416 37.222 1.00 28.77 189 MET A C 1
ATOM 1393 O O . MET A 1 189 ? 3.509 35.550 36.373 1.00 29.73 189 MET A O 1
ATOM 1398 N N . ILE A 1 190 ? 4.181 35.655 38.509 1.00 28.64 190 ILE A N 1
ATOM 1399 C CA . ILE A 1 190 ? 2.892 36.135 38.971 1.00 28.20 190 ILE A CA 1
ATOM 1400 C C . ILE A 1 190 ? 2.996 37.608 39.322 1.00 28.22 190 ILE A C 1
ATOM 1401 O O . ILE A 1 190 ? 3.943 38.032 39.976 1.00 28.18 190 ILE A O 1
ATOM 1406 N N . TYR A 1 191 ? 2.027 38.390 38.862 1.00 27.66 191 TYR A N 1
ATOM 1407 C CA . TYR A 1 191 ? 2.029 39.823 39.111 1.00 28.35 191 TYR A CA 1
ATOM 1408 C C . TYR A 1 191 ? 0.737 40.378 39.682 1.00 29.15 191 TYR A C 1
ATOM 1409 O O . TYR A 1 191 ? -0.271 40.457 38.974 1.00 29.54 191 TYR A O 1
ATOM 1418 N N . PRO A 1 192 ? 0.734 40.749 40.970 1.00 30.19 192 PRO A N 1
ATOM 1419 C CA . PRO A 1 192 ? -0.513 41.314 41.496 1.00 31.06 192 PRO A CA 1
ATOM 1420 C C . PRO A 1 192 ? -0.476 42.758 40.974 1.00 32.88 192 PRO A C 1
ATOM 1421 O O . PRO A 1 192 ? 0.412 43.529 41.353 1.00 34.56 192 PRO A O 1
ATOM 1425 N N . SER A 1 193 ? -1.396 43.139 40.099 1.00 32.57 193 SER A N 1
ATOM 1426 C CA . SER A 1 193 ? -1.346 44.498 39.581 1.00 32.37 193 SER A CA 1
ATOM 1427 C C . SER A 1 193 ? -2.701 45.150 39.432 1.00 31.99 193 SER A C 1
ATOM 1428 O O . SER A 1 193 ? -3.730 44.487 39.525 1.00 33.13 193 SER A O 1
ATOM 1431 N N . ALA A 1 194 ? -2.704 46.460 39.217 1.00 30.81 194 ALA A N 1
ATOM 1432 C CA . ALA A 1 194 ? -3.961 47.172 39.070 1.00 28.77 194 ALA A CA 1
ATOM 1433 C C . ALA A 1 194 ? -3.857 48.276 38.057 1.00 28.10 194 ALA A C 1
ATOM 1434 O O . ALA A 1 194 ? -3.638 49.432 38.425 1.00 29.48 194 ALA A O 1
ATOM 1436 N N . PHE A 1 195 ? -3.990 47.932 36.780 1.00 25.39 195 PHE A N 1
ATOM 1437 C CA . PHE A 1 195 ? -3.951 48.967 35.764 1.00 24.44 195 PHE A CA 1
ATOM 1438 C C . PHE A 1 195 ? -5.303 49.656 35.794 1.00 23.07 195 PHE A C 1
ATOM 1439 O O . PHE A 1 195 ? -6.195 49.253 36.546 1.00 24.76 195 PHE A O 1
ATOM 1447 N N . ASN A 1 196 ? -5.446 50.709 35.005 1.00 22.34 196 ASN A N 1
ATOM 1448 C CA . ASN A 1 196 ? -6.699 51.433 34.965 1.00 22.90 196 ASN A CA 1
ATOM 1449 C C . ASN A 1 196 ? -7.340 51.410 33.583 1.00 22.61 196 ASN A C 1
ATOM 1450 O O . ASN A 1 196 ? -6.749 50.947 32.601 1.00 18.38 196 ASN A O 1
ATOM 1455 N N . THR A 1 197 ? -8.559 51.927 33.534 1.00 22.16 197 THR A N 1
ATOM 1456 C CA . THR A 1 197 ? -9.334 51.972 32.317 1.00 24.32 197 THR A CA 1
ATOM 1457 C C . THR A 1 197 ? -8.641 52.631 31.132 1.00 25.15 197 THR A C 1
ATOM 1458 O O . THR A 1 197 ? -9.113 52.530 30.007 1.00 23.71 197 THR A O 1
ATOM 1462 N N . VAL A 1 198 ? -7.519 53.295 31.374 1.00 27.26 198 VAL A N 1
ATOM 1463 C CA . VAL A 1 198 ? -6.776 53.943 30.299 1.00 28.79 198 VAL A CA 1
ATOM 1464 C C . VAL A 1 198 ? -5.522 53.160 29.907 1.00 29.73 198 VAL A C 1
ATOM 1465 O O . VAL A 1 198 ? -5.297 52.857 28.738 1.00 29.11 198 VAL A O 1
ATOM 1469 N N . THR A 1 199 ? -4.699 52.847 30.898 1.00 28.91 199 THR A N 1
ATOM 1470 C CA . THR A 1 199 ? -3.464 52.120 30.658 1.00 27.77 199 THR A CA 1
ATOM 1471 C C . THR A 1 199 ? -3.738 50.640 30.328 1.00 28.12 199 THR A C 1
ATOM 1472 O O . THR A 1 199 ? -3.013 50.015 29.547 1.00 26.94 199 THR A O 1
ATOM 1476 N N . GLY A 1 200 ? -4.798 50.094 30.918 1.00 26.21 200 GLY A N 1
ATOM 1477 C CA . GLY A 1 200 ? -5.154 48.696 30.717 1.00 23.47 200 GLY A CA 1
ATOM 1478 C C . GLY A 1 200 ? -5.374 48.237 29.297 1.00 21.01 200 GLY A C 1
ATOM 1479 O O . GLY A 1 200 ? -4.726 47.293 28.837 1.00 21.91 200 GLY A O 1
ATOM 1480 N N . PRO A 1 201 ? -6.328 48.854 28.604 1.00 21.21 201 PRO A N 1
ATOM 1481 C CA . PRO A 1 201 ? -6.638 48.524 27.212 1.00 19.62 201 PRO A CA 1
ATOM 1482 C C . PRO A 1 201 ? -5.409 48.605 26.292 1.00 20.39 201 PRO A C 1
ATOM 1483 O O . PRO A 1 201 ? -5.333 47.958 25.261 1.00 20.88 201 PRO A O 1
ATOM 1487 N N . LEU A 1 202 ? -4.445 49.431 26.665 1.00 22.46 202 LEU A N 1
ATOM 1488 C CA . LEU A 1 202 ? -3.240 49.649 25.867 1.00 20.01 202 LEU A CA 1
ATOM 1489 C C . LEU A 1 202 ? -2.159 48.574 26.035 1.00 17.43 202 LEU A C 1
ATOM 1490 O O . LEU A 1 202 ? -1.713 47.965 25.067 1.00 13.74 202 LEU A O 1
ATOM 1495 N N . HIS A 1 203 ? -1.767 48.298 27.272 1.00 18.14 203 HIS A N 1
ATOM 1496 C CA . HIS A 1 203 ? -0.669 47.364 27.475 1.00 18.06 203 HIS A CA 1
ATOM 1497 C C . HIS A 1 203 ? -0.853 46.064 28.243 1.00 17.66 203 HIS A C 1
ATOM 1498 O O . HIS A 1 203 ? -0.038 45.157 28.093 1.00 16.05 203 HIS A O 1
ATOM 1505 N N . TRP A 1 204 ? -1.917 45.960 29.033 1.00 17.45 204 TRP A N 1
ATOM 1506 C CA . TRP A 1 204 ? -2.169 44.770 29.876 1.00 19.25 204 TRP A CA 1
ATOM 1507 C C . TRP A 1 204 ? -2.041 43.401 29.190 1.00 20.80 204 TRP A C 1
ATOM 1508 O O . TRP A 1 204 ? -1.195 42.574 29.572 1.00 19.90 204 TRP A O 1
ATOM 1519 N N . HIS A 1 205 ? -2.847 43.171 28.159 1.00 20.57 205 HIS A N 1
ATOM 1520 C CA . HIS A 1 205 ? -2.794 41.899 27.474 1.00 21.95 205 HIS A CA 1
ATOM 1521 C C . HIS A 1 205 ? -1.425 41.662 26.864 1.00 23.62 205 HIS A C 1
ATOM 1522 O O . HIS A 1 205 ? -0.865 40.565 26.966 1.00 25.37 205 HIS A O 1
ATOM 1529 N N . LEU A 1 206 ? -0.884 42.702 26.244 1.00 22.63 206 LEU A N 1
ATOM 1530 C CA . LEU A 1 206 ? 0.417 42.624 25.603 1.00 20.49 206 LEU A CA 1
ATOM 1531 C C . LEU A 1 206 ? 1.524 42.186 26.554 1.00 20.15 206 LEU A C 1
ATOM 1532 O O . LEU A 1 206 ? 2.215 41.198 26.308 1.00 20.61 206 LEU A O 1
ATOM 1537 N N . LEU A 1 207 ? 1.703 42.931 27.634 1.00 20.13 207 LEU A N 1
ATOM 1538 C CA . LEU A 1 207 ? 2.750 42.599 28.576 1.00 20.85 207 LEU A CA 1
ATOM 1539 C C . LEU A 1 207 ? 2.571 41.174 29.094 1.00 22.46 207 LEU A C 1
ATOM 1540 O O . LEU A 1 207 ? 3.501 40.374 29.023 1.00 24.75 207 LEU A O 1
ATOM 1545 N N . ALA A 1 208 ? 1.379 40.845 29.587 1.00 21.16 208 ALA A N 1
ATOM 1546 C CA . ALA A 1 208 ? 1.132 39.498 30.089 1.00 21.95 208 ALA A CA 1
ATOM 1547 C C . ALA A 1 208 ? 1.647 38.472 29.090 1.00 22.17 208 ALA A C 1
ATOM 1548 O O . ALA A 1 208 ? 2.535 37.683 29.402 1.00 24.30 208 ALA A O 1
ATOM 1550 N N . ARG A 1 209 ? 1.093 38.494 27.883 1.00 23.17 209 ARG A N 1
ATOM 1551 C CA . ARG A 1 209 ? 1.485 37.554 26.830 1.00 21.78 209 ARG A CA 1
ATOM 1552 C C . ARG A 1 209 ? 2.931 37.703 26.361 1.00 22.27 209 ARG A C 1
ATOM 1553 O O . ARG A 1 209 ? 3.539 36.748 25.875 1.00 21.59 209 ARG A O 1
ATOM 1561 N N . SER A 1 210 ? 3.481 38.901 26.498 1.00 22.40 210 SER A N 1
ATOM 1562 C CA . SER A 1 210 ? 4.851 39.134 26.077 1.00 24.71 210 SER A CA 1
ATOM 1563 C C . SER A 1 210 ? 5.860 38.481 27.024 1.00 24.94 210 SER A C 1
ATOM 1564 O O . SER A 1 210 ? 6.825 37.872 26.579 1.00 24.87 210 SER A O 1
ATOM 1567 N N . ARG A 1 211 ? 5.633 38.614 28.327 1.00 25.37 211 ARG A N 1
ATOM 1568 C CA . ARG A 1 211 ? 6.521 38.036 29.336 1.00 25.06 211 ARG A CA 1
ATOM 1569 C C . ARG A 1 211 ? 6.451 36.512 29.371 1.00 25.48 211 ARG A C 1
ATOM 1570 O O . ARG A 1 211 ? 7.377 35.857 29.836 1.00 26.71 211 ARG A O 1
ATOM 1578 N N . ALA A 1 212 ? 5.352 35.958 28.867 1.00 24.64 212 ALA A N 1
ATOM 1579 C CA . ALA A 1 212 ? 5.130 34.514 28.839 1.00 22.82 212 ALA A CA 1
ATOM 1580 C C . ALA A 1 212 ? 5.789 33.830 27.656 1.00 23.63 212 ALA A C 1
ATOM 1581 O O . ALA A 1 212 ? 6.342 32.741 27.786 1.00 25.70 212 ALA A O 1
ATOM 1583 N N . VAL A 1 213 ? 5.711 34.461 26.495 1.00 23.79 213 VAL A N 1
ATOM 1584 C CA . VAL A 1 213 ? 6.297 33.908 25.283 1.00 24.59 213 VAL A CA 1
ATOM 1585 C C . VAL A 1 213 ? 7.802 34.161 25.231 1.00 26.98 213 VAL A C 1
ATOM 1586 O O . VAL A 1 213 ? 8.558 33.357 24.700 1.00 26.87 213 VAL A O 1
ATOM 1590 N N . ASP A 1 214 ? 8.240 35.286 25.779 1.00 29.40 214 ASP A N 1
ATOM 1591 C CA . ASP A 1 214 ? 9.661 35.597 25.782 1.00 31.77 214 ASP A CA 1
ATOM 1592 C C . ASP A 1 214 ? 10.416 34.691 26.739 1.00 31.77 214 ASP A C 1
ATOM 1593 O O . ASP A 1 214 ? 11.551 34.301 26.467 1.00 32.91 214 ASP A O 1
ATOM 1598 N N . ASN A 1 215 ? 9.796 34.364 27.868 1.00 32.44 215 ASN A N 1
ATOM 1599 C CA . ASN A 1 215 ? 10.447 33.486 28.835 1.00 32.15 215 ASN A CA 1
ATOM 1600 C C . ASN A 1 215 ? 9.870 32.066 28.782 1.00 30.71 215 ASN A C 1
ATOM 1601 O O . ASN A 1 215 ? 10.375 31.170 29.444 1.00 30.38 215 ASN A O 1
ATOM 1606 N N . GLN A 1 216 ? 8.830 31.874 27.969 1.00 30.17 216 GLN A N 1
ATOM 1607 C CA . GLN A 1 216 ? 8.144 30.588 27.819 1.00 30.12 216 GLN A CA 1
ATOM 1608 C C . GLN A 1 216 ? 7.784 30.015 29.185 1.00 29.41 216 GLN A C 1
ATOM 1609 O O . GLN A 1 216 ? 8.098 28.867 29.496 1.00 29.37 216 GLN A O 1
ATOM 1615 N N . VAL A 1 217 ? 7.138 30.842 30.002 1.00 28.38 217 VAL A N 1
ATOM 1616 C CA . VAL A 1 217 ? 6.692 30.445 31.330 1.00 25.95 217 VAL A CA 1
ATOM 1617 C C . VAL A 1 217 ? 5.235 30.836 31.414 1.00 24.75 217 VAL A C 1
ATOM 1618 O O . VAL A 1 217 ? 4.703 31.446 30.487 1.00 26.23 217 VAL A O 1
ATOM 1622 N N . TYR A 1 218 ? 4.573 30.467 32.502 1.00 23.15 218 TYR A N 1
ATOM 1623 C CA . TYR A 1 218 ? 3.181 30.849 32.659 1.00 22.11 218 TYR A CA 1
ATOM 1624 C C . TYR A 1 218 ? 3.187 32.242 33.281 1.00 22.25 218 TYR A C 1
ATOM 1625 O O . TYR A 1 218 ? 4.130 32.606 33.972 1.00 19.83 218 TYR A O 1
ATOM 1634 N N . VAL A 1 219 ? 2.156 33.030 33.003 1.00 23.79 219 VAL A N 1
ATOM 1635 C CA . VAL A 1 219 ? 2.057 34.366 33.568 1.00 23.02 219 VAL A CA 1
ATOM 1636 C C . VAL A 1 219 ? 0.640 34.576 34.037 1.00 22.52 219 VAL A C 1
ATOM 1637 O O . VAL A 1 219 ? -0.309 34.326 33.302 1.00 23.71 219 VAL A O 1
ATOM 1641 N N . MET A 1 220 ? 0.519 35.021 35.282 1.00 21.49 220 MET A N 1
ATOM 1642 C CA . MET A 1 220 ? -0.764 35.273 35.907 1.00 20.53 220 MET A CA 1
ATOM 1643 C C . MET A 1 220 ? -0.801 36.726 36.359 1.00 22.23 220 MET A C 1
ATOM 1644 O O . MET A 1 220 ? 0.112 37.200 37.030 1.00 22.11 220 MET A O 1
ATOM 1649 N N . LEU A 1 221 ? -1.851 37.442 35.975 1.00 22.36 221 LEU A N 1
ATOM 1650 C CA . LEU A 1 221 ? -2.004 38.823 36.396 1.00 22.08 221 LEU A CA 1
ATOM 1651 C C . LEU A 1 221 ? -3.302 38.904 37.200 1.00 21.64 221 LEU A C 1
ATOM 1652 O O . LEU A 1 221 ? -4.376 38.570 36.703 1.00 20.80 221 LEU A O 1
ATOM 1657 N N . CYS A 1 222 ? -3.200 39.339 38.452 1.00 22.17 222 CYS A N 1
ATOM 1658 C CA . CYS A 1 222 ? -4.369 39.451 39.300 1.00 22.36 222 CYS A CA 1
ATOM 1659 C C . CYS A 1 222 ? -4.689 40.905 39.582 1.00 23.74 222 CYS A C 1
ATOM 1660 O O . CYS A 1 222 ? -3.964 41.590 40.320 1.00 23.07 222 CYS A O 1
ATOM 1663 N N . SER A 1 223 ? -5.783 41.374 38.997 1.00 24.21 223 SER A N 1
ATOM 1664 C CA . SER A 1 223 ? -6.211 42.749 39.180 1.00 24.91 223 SER A CA 1
ATOM 1665 C C . SER A 1 223 ? -7.390 42.862 40.120 1.00 25.39 223 SER A C 1
ATOM 1666 O O . SER A 1 223 ? -8.124 41.896 40.327 1.00 24.34 223 SER A O 1
ATOM 1669 N N . PRO A 1 224 ? -7.581 44.050 40.719 1.00 24.17 224 PRO A N 1
ATOM 1670 C CA . PRO A 1 224 ? -8.705 44.267 41.631 1.00 22.90 224 PRO A CA 1
ATOM 1671 C C . PRO A 1 224 ? -9.918 44.428 40.721 1.00 21.36 224 PRO A C 1
ATOM 1672 O O . PRO A 1 224 ? -9.774 44.664 39.518 1.00 19.08 224 PRO A O 1
ATOM 1676 N N . ALA A 1 225 ? -11.110 44.305 41.276 1.00 21.62 225 ALA A N 1
ATOM 1677 C CA . ALA A 1 225 ? -12.287 44.475 40.453 1.00 21.87 225 ALA A CA 1
ATOM 1678 C C . ALA A 1 225 ? -12.390 45.960 40.155 1.00 22.94 225 ALA A C 1
ATOM 1679 O O . ALA A 1 225 ? -12.046 46.797 40.985 1.00 22.81 225 ALA A O 1
ATOM 1681 N N . ARG A 1 226 ? -12.834 46.287 38.955 1.00 23.95 226 ARG A N 1
ATOM 1682 C CA . ARG A 1 226 ? -13.002 47.676 38.580 1.00 26.01 226 ARG A CA 1
ATOM 1683 C C . ARG A 1 226 ? -14.076 48.281 39.473 1.00 26.88 226 ARG A C 1
ATOM 1684 O O . ARG A 1 226 ? -15.222 47.827 39.456 1.00 27.48 226 ARG A O 1
ATOM 1692 N N . ASN A 1 227 ? -13.699 49.271 40.277 1.00 27.22 227 ASN A N 1
ATOM 1693 C CA . ASN A 1 227 ? -14.659 49.969 41.141 1.00 26.56 227 ASN A CA 1
ATOM 1694 C C . ASN A 1 227 ? -14.796 51.413 40.654 1.00 26.57 227 ASN A C 1
ATOM 1695 O O . ASN A 1 227 ? -13.919 52.246 40.885 1.00 24.19 227 ASN A O 1
ATOM 1700 N N . LEU A 1 228 ? -15.895 51.697 39.965 1.00 26.66 228 LEU A N 1
ATOM 1701 C CA . LEU A 1 228 ? -16.135 53.035 39.429 1.00 27.27 228 LEU A CA 1
ATOM 1702 C C . LEU A 1 228 ? -16.543 54.039 40.497 1.00 29.01 228 LEU A C 1
ATOM 1703 O O . LEU A 1 228 ? -16.775 55.215 40.208 1.00 31.29 228 LEU A O 1
ATOM 1708 N N . GLN A 1 229 ? -16.633 53.576 41.735 1.00 30.83 229 GLN A N 1
ATOM 1709 C CA . GLN A 1 229 ? -16.996 54.459 42.827 1.00 32.12 229 GLN A CA 1
ATOM 1710 C C . GLN A 1 229 ? -15.768 54.985 43.538 1.00 32.23 229 GLN A C 1
ATOM 1711 O O . GLN A 1 229 ? -15.883 55.756 44.492 1.00 33.03 229 GLN A O 1
ATOM 1717 N N . SER A 1 230 ? -14.589 54.582 43.074 1.00 31.21 230 SER A N 1
ATOM 1718 C CA . SER A 1 230 ? -13.366 55.055 43.700 1.00 33.23 230 SER A CA 1
ATOM 1719 C C . SER A 1 230 ? -12.593 56.004 42.793 1.00 33.81 230 SER A C 1
ATOM 1720 O O . SER A 1 230 ? -12.980 56.248 41.650 1.00 34.05 230 SER A O 1
ATOM 1723 N N . SER A 1 231 ? -11.504 56.549 43.322 1.00 34.86 231 SER A N 1
ATOM 1724 C CA . SER A 1 231 ? -10.658 57.472 42.576 1.00 35.10 231 SER A CA 1
ATOM 1725 C C . SER A 1 231 ? -9.980 56.714 41.448 1.00 34.44 231 SER A C 1
ATOM 1726 O O . SER A 1 231 ? -9.851 57.223 40.328 1.00 36.43 231 SER A O 1
ATOM 1729 N N . TYR A 1 232 ? -9.550 55.493 41.764 1.00 32.68 232 TYR A N 1
ATOM 1730 C CA . TYR A 1 232 ? -8.860 54.623 40.811 1.00 30.31 232 TYR A CA 1
ATOM 1731 C C . TYR A 1 232 ? -9.819 53.596 40.207 1.00 26.89 232 TYR A C 1
ATOM 1732 O O . TYR A 1 232 ? -10.492 52.863 40.930 1.00 25.83 232 TYR A O 1
ATOM 1741 N N . HIS A 1 233 ? -9.873 53.560 38.880 1.00 25.89 233 HIS A N 1
ATOM 1742 C CA . HIS A 1 233 ? -10.746 52.632 38.157 1.00 25.66 233 HIS A CA 1
ATOM 1743 C C . HIS A 1 233 ? -9.911 51.494 37.578 1.00 22.87 233 HIS A C 1
ATOM 1744 O O . HIS A 1 233 ? -9.380 51.581 36.468 1.00 22.62 233 HIS A O 1
ATOM 1751 N N . ALA A 1 234 ? -9.790 50.435 38.364 1.00 20.17 234 ALA A N 1
ATOM 1752 C CA . ALA A 1 234 ? -9.019 49.270 37.970 1.00 19.51 234 ALA A CA 1
ATOM 1753 C C . ALA A 1 234 ? -9.541 48.734 36.657 1.00 19.44 234 ALA A C 1
ATOM 1754 O O . ALA A 1 234 ? -10.729 48.807 36.366 1.00 20.46 234 ALA A O 1
ATOM 1756 N N . TYR A 1 235 ? -8.625 48.207 35.862 1.00 19.74 235 TYR A N 1
ATOM 1757 C CA . TYR A 1 235 ? -8.940 47.652 34.557 1.00 18.43 235 TYR A CA 1
ATOM 1758 C C . TYR A 1 235 ? -9.642 46.308 34.681 1.00 17.73 235 TYR A C 1
ATOM 1759 O O . TYR A 1 235 ? -10.603 46.018 33.955 1.00 16.21 235 TYR A O 1
ATOM 1768 N N . GLY A 1 236 ? -9.154 45.503 35.618 1.00 16.38 236 GLY A N 1
ATOM 1769 C CA . GLY A 1 236 ? -9.696 44.173 35.817 1.00 16.25 236 GLY A CA 1
ATOM 1770 C C . GLY A 1 236 ? -8.973 43.236 34.863 1.00 14.93 236 GLY A C 1
ATOM 1771 O O . GLY A 1 236 ? -7.772 43.354 34.643 1.00 14.91 236 GLY A O 1
ATOM 1772 N N . HIS A 1 237 ? -9.718 42.304 34.287 1.00 16.64 237 HIS A N 1
ATOM 1773 C CA . HIS A 1 237 ? -9.160 41.342 33.350 1.00 16.84 237 HIS A CA 1
ATOM 1774 C C . HIS A 1 237 ? -7.982 40.537 33.903 1.00 14.94 237 HIS A C 1
ATOM 1775 O O . HIS A 1 237 ? -6.945 40.394 33.242 1.00 14.88 237 HIS A O 1
ATOM 1782 N N . SER A 1 238 ? -8.119 40.033 35.123 1.00 14.74 238 SER A N 1
ATOM 1783 C CA . SER A 1 238 ? -7.056 39.181 35.653 1.00 16.19 238 SER A CA 1
ATOM 1784 C C . SER A 1 238 ? -6.971 38.045 34.620 1.00 16.81 238 SER A C 1
ATOM 1785 O O . SER A 1 238 ? -7.998 37.544 34.160 1.00 14.65 238 SER A O 1
ATOM 1788 N N . ILE A 1 239 ? -5.758 37.652 34.251 1.00 17.93 239 ILE A N 1
ATOM 1789 C CA . ILE A 1 239 ? -5.586 36.574 33.289 1.00 17.82 239 ILE A CA 1
ATOM 1790 C C . ILE A 1 239 ? -4.462 35.611 33.625 1.00 17.08 239 ILE A C 1
ATOM 1791 O O . ILE A 1 239 ? -3.621 35.880 34.467 1.00 16.40 239 ILE A O 1
ATOM 1796 N N . VAL A 1 240 ? -4.455 34.494 32.912 1.00 15.63 240 VAL A N 1
ATOM 1797 C CA . VAL A 1 240 ? -3.439 33.467 33.029 1.00 12.58 240 VAL A CA 1
ATOM 1798 C C . VAL A 1 240 ? -3.198 33.187 31.558 1.00 13.43 240 VAL A C 1
ATOM 1799 O O . VAL A 1 240 ? -4.142 32.916 30.838 1.00 13.06 240 VAL A O 1
ATOM 1803 N N . VAL A 1 241 ? -1.957 33.305 31.114 1.00 14.72 241 VAL A N 1
ATOM 1804 C CA . VAL A 1 241 ? -1.612 33.016 29.733 1.00 17.15 241 VAL A CA 1
ATOM 1805 C C . VAL A 1 241 ? -0.588 31.876 29.803 1.00 18.38 241 VAL A C 1
ATOM 1806 O O . VAL A 1 241 ? 0.191 31.804 30.746 1.00 17.13 241 VAL A O 1
ATOM 1810 N N . ASP A 1 242 ? -0.599 30.991 28.812 1.00 19.95 242 ASP A N 1
ATOM 1811 C CA . ASP A 1 242 ? 0.329 29.880 28.806 1.00 20.98 242 ASP A CA 1
ATOM 1812 C C . ASP A 1 242 ? 1.656 30.192 28.117 1.00 23.03 242 ASP A C 1
ATOM 1813 O O . ASP A 1 242 ? 1.828 31.247 27.509 1.00 21.54 242 ASP A O 1
ATOM 1818 N N . PRO A 1 243 ? 2.630 29.274 28.227 1.00 25.75 243 PRO A N 1
ATOM 1819 C CA . PRO A 1 243 ? 3.957 29.448 27.623 1.00 25.60 243 PRO A CA 1
ATOM 1820 C C . PRO A 1 243 ? 4.041 29.915 26.165 1.00 25.99 243 PRO A C 1
ATOM 1821 O O . PRO A 1 243 ? 5.066 30.457 25.758 1.00 23.59 243 PRO A O 1
ATOM 1825 N N . ARG A 1 244 ? 2.986 29.721 25.379 1.00 27.37 244 ARG A N 1
ATOM 1826 C CA . ARG A 1 244 ? 3.038 30.141 23.978 1.00 29.46 244 ARG A CA 1
ATOM 1827 C C . ARG A 1 244 ? 2.318 31.463 23.655 1.00 28.03 244 ARG A C 1
ATOM 1828 O O . ARG A 1 244 ? 2.354 31.920 22.509 1.00 25.94 244 ARG A O 1
ATOM 1836 N N . GLY A 1 245 ? 1.675 32.071 24.655 1.00 26.41 245 GLY A N 1
ATOM 1837 C CA . GLY A 1 245 ? 0.978 33.330 24.434 1.00 26.49 245 GLY A CA 1
ATOM 1838 C C . GLY A 1 245 ? -0.528 33.216 24.561 1.00 26.54 245 GLY A C 1
ATOM 1839 O O . GLY A 1 245 ? -1.246 34.217 24.597 1.00 27.46 245 GLY A O 1
ATOM 1840 N N . LYS A 1 246 ? -1.010 31.986 24.648 1.00 26.81 246 LYS A N 1
ATOM 1841 C CA . LYS A 1 246 ? -2.436 31.734 24.743 1.00 25.60 246 LYS A CA 1
ATOM 1842 C C . LYS A 1 246 ? -3.009 32.120 26.097 1.00 24.71 246 LYS A C 1
ATOM 1843 O O . LYS A 1 246 ? -2.435 31.803 27.150 1.00 23.77 246 LYS A O 1
ATOM 1849 N N . ILE A 1 247 ? -4.144 32.813 26.065 1.00 22.38 247 ILE A N 1
ATOM 1850 C CA . ILE A 1 247 ? -4.809 33.195 27.289 1.00 21.21 247 ILE A CA 1
ATOM 1851 C C . ILE A 1 247 ? -5.742 32.043 27.614 1.00 22.54 247 ILE A C 1
ATOM 1852 O O . ILE A 1 247 ? -6.691 31.781 26.886 1.00 23.82 247 ILE A O 1
ATOM 1857 N N . VAL A 1 248 ? -5.447 31.351 28.705 1.00 21.83 248 VAL A N 1
ATOM 1858 C CA . VAL A 1 248 ? -6.233 30.214 29.138 1.00 21.17 248 VAL A CA 1
ATOM 1859 C C . VAL A 1 248 ? -7.334 30.571 30.138 1.00 20.08 248 VAL A C 1
ATOM 1860 O O . VAL A 1 248 ? -8.289 29.811 30.324 1.00 19.37 248 VAL A O 1
ATOM 1864 N N . ALA A 1 249 ? -7.193 31.725 30.783 1.00 18.73 249 ALA A N 1
ATOM 1865 C CA . ALA A 1 249 ? -8.175 32.191 31.747 1.00 16.45 249 ALA A CA 1
ATOM 1866 C C . ALA A 1 249 ? -8.213 33.726 31.745 1.00 16.48 249 ALA A C 1
ATOM 1867 O O . ALA A 1 249 ? -7.192 34.379 31.583 1.00 14.97 249 ALA A O 1
ATOM 1869 N N . GLU A 1 250 ? -9.395 34.304 31.910 1.00 15.43 250 GLU A N 1
ATOM 1870 C CA . GLU A 1 250 ? -9.510 35.753 31.929 1.00 17.47 250 GLU A CA 1
ATOM 1871 C C . GLU A 1 250 ? -10.804 36.277 32.523 1.00 17.64 250 GLU A C 1
ATOM 1872 O O . GLU A 1 250 ? -11.890 35.828 32.169 1.00 17.89 250 GLU A O 1
ATOM 1878 N N . ALA A 1 251 ? -10.675 37.242 33.427 1.00 17.27 251 ALA A N 1
ATOM 1879 C CA . ALA A 1 251 ? -11.841 37.849 34.056 1.00 17.47 251 ALA A CA 1
ATOM 1880 C C . ALA A 1 251 ? -12.322 39.054 33.250 1.00 17.47 251 ALA A C 1
ATOM 1881 O O . ALA A 1 251 ? -11.654 39.514 32.319 1.00 15.85 251 ALA A O 1
ATOM 1883 N N . GLY A 1 252 ? -13.498 39.547 33.611 1.00 18.24 252 GLY A N 1
ATOM 1884 C CA . GLY A 1 252 ? -14.033 40.727 32.965 1.00 18.80 252 GLY A CA 1
ATOM 1885 C C . GLY A 1 252 ? -13.638 41.888 33.862 1.00 19.39 252 GLY A C 1
ATOM 1886 O O . GLY A 1 252 ? -12.567 41.859 34.470 1.00 18.38 252 GLY A O 1
ATOM 1887 N N . GLU A 1 253 ? -14.493 42.896 33.978 1.00 20.32 253 GLU A N 1
ATOM 1888 C CA . GLU A 1 253 ? -14.175 44.033 34.835 1.00 21.80 253 GLU A CA 1
ATOM 1889 C C . GLU A 1 253 ? -14.690 43.821 36.253 1.00 21.06 253 GLU A C 1
ATOM 1890 O O . GLU A 1 253 ? -14.077 44.270 37.215 1.00 22.00 253 GLU A O 1
ATOM 1896 N N . GLY A 1 254 ? -15.824 43.138 36.368 1.00 19.75 254 GLY A N 1
ATOM 1897 C CA . GLY A 1 254 ? -16.435 42.902 37.665 1.00 18.23 254 GLY A CA 1
ATOM 1898 C C . GLY A 1 254 ? -15.642 42.051 38.627 1.00 18.60 254 GLY A C 1
ATOM 1899 O O . GLY A 1 254 ? -14.526 41.645 38.329 1.00 19.49 254 GLY A O 1
ATOM 1900 N N . GLU A 1 255 ? -16.233 41.774 39.787 1.00 19.32 255 GLU A N 1
ATOM 1901 C CA . GLU A 1 255 ? -15.596 40.964 40.836 1.00 21.24 255 GLU A CA 1
ATOM 1902 C C . GLU A 1 255 ? -15.835 39.487 40.538 1.00 23.00 255 GLU A C 1
ATOM 1903 O O . GLU A 1 255 ? -16.973 39.069 40.345 1.00 25.35 255 GLU A O 1
ATOM 1909 N N . GLU A 1 256 ? -14.770 38.695 40.483 1.00 24.34 256 GLU A N 1
ATOM 1910 C CA . GLU A 1 256 ? -14.923 37.271 40.196 1.00 24.52 256 GLU A CA 1
ATOM 1911 C C . GLU A 1 256 ? -13.649 36.471 40.422 1.00 24.27 256 GLU A C 1
ATOM 1912 O O . GLU A 1 256 ? -12.591 37.036 40.694 1.00 23.47 256 GLU A O 1
ATOM 1918 N N . ILE A 1 257 ? -13.777 35.150 40.293 1.00 22.65 257 ILE A N 1
ATOM 1919 C CA . ILE A 1 257 ? -12.665 34.213 40.458 1.00 18.26 257 ILE A CA 1
ATOM 1920 C C . ILE A 1 257 ? -12.469 33.442 39.158 1.00 17.76 257 ILE A C 1
ATOM 1921 O O . ILE A 1 257 ? -13.424 32.907 38.615 1.00 19.45 257 ILE A O 1
ATOM 1926 N N . ILE A 1 258 ? -11.251 33.398 38.637 1.00 16.18 258 ILE A N 1
ATOM 1927 C CA . ILE A 1 258 ? -11.012 32.616 37.433 1.00 14.04 258 ILE A CA 1
ATOM 1928 C C . ILE A 1 258 ? -10.114 31.461 37.842 1.00 15.91 258 ILE A C 1
ATOM 1929 O O . ILE A 1 258 ? -9.477 31.514 38.903 1.00 16.14 258 ILE A O 1
ATOM 1934 N N . TYR A 1 259 ? -10.070 30.426 37.003 1.00 15.83 259 TYR A N 1
ATOM 1935 C CA . TYR A 1 259 ? -9.294 29.220 37.282 1.00 16.41 259 TYR A CA 1
ATOM 1936 C C . TYR A 1 259 ? -8.522 28.698 36.090 1.00 18.18 259 TYR A C 1
ATOM 1937 O O . TYR A 1 259 ? -8.958 28.819 34.945 1.00 20.74 259 TYR A O 1
ATOM 1946 N N . ALA A 1 260 ? -7.373 28.095 36.359 1.00 20.16 260 ALA A N 1
ATOM 1947 C CA . ALA A 1 260 ? -6.560 27.515 35.296 1.00 21.80 260 ALA A CA 1
ATOM 1948 C C . ALA A 1 260 ? -5.830 26.291 35.828 1.00 22.86 260 ALA A C 1
ATOM 1949 O O . ALA A 1 260 ? -5.973 25.942 36.988 1.00 22.87 260 ALA A O 1
ATOM 1951 N N . GLU A 1 261 ? -5.069 25.635 34.960 1.00 26.43 261 GLU A N 1
ATOM 1952 C CA . GLU A 1 261 ? -4.276 24.478 35.351 1.00 27.15 261 GLU A CA 1
ATOM 1953 C C . GLU A 1 261 ? -2.957 24.599 34.623 1.00 27.22 261 GLU A C 1
ATOM 1954 O O . GLU A 1 261 ? -2.927 24.666 33.403 1.00 26.53 261 GLU A O 1
ATOM 1960 N N . LEU A 1 262 ? -1.867 24.654 35.377 1.00 28.92 262 LEU A N 1
ATOM 1961 C CA . LEU A 1 262 ? -0.539 24.771 34.789 1.00 30.94 262 LEU A CA 1
ATOM 1962 C C . LEU A 1 262 ? -0.042 23.365 34.512 1.00 31.70 262 LEU A C 1
ATOM 1963 O O . LEU A 1 262 ? 0.206 22.603 35.450 1.00 32.62 262 LEU A O 1
ATOM 1968 N N . ASP A 1 263 ? 0.102 23.026 33.231 1.00 33.96 263 ASP A N 1
ATOM 1969 C CA . ASP A 1 263 ? 0.556 21.702 32.817 1.00 35.04 263 ASP A CA 1
ATOM 1970 C C . ASP A 1 263 ? 2.035 21.729 32.509 1.00 35.77 263 ASP A C 1
ATOM 1971 O O . ASP A 1 263 ? 2.512 22.617 31.813 1.00 36.87 263 ASP A O 1
ATOM 1976 N N . PRO A 1 264 ? 2.793 20.762 33.039 1.00 36.62 264 PRO A N 1
ATOM 1977 C CA . PRO A 1 264 ? 4.226 20.777 32.731 1.00 36.45 264 PRO A CA 1
ATOM 1978 C C . PRO A 1 264 ? 4.502 20.327 31.289 1.00 36.49 264 PRO A C 1
ATOM 1979 O O . PRO A 1 264 ? 5.550 20.631 30.732 1.00 35.14 264 PRO A O 1
ATOM 1983 N N . GLU A 1 265 ? 3.552 19.616 30.684 1.00 37.37 265 GLU A N 1
ATOM 1984 C CA . GLU A 1 265 ? 3.711 19.147 29.307 1.00 37.24 265 GLU A CA 1
ATOM 1985 C C . GLU A 1 265 ? 3.552 20.291 28.321 1.00 36.61 265 GLU A C 1
ATOM 1986 O O . GLU A 1 265 ? 4.164 20.293 27.250 1.00 36.33 265 GLU A O 1
ATOM 1992 N N . VAL A 1 266 ? 2.730 21.270 28.680 1.00 35.89 266 VAL A N 1
ATOM 1993 C CA . VAL A 1 266 ? 2.532 22.431 27.819 1.00 33.34 266 VAL A CA 1
ATOM 1994 C C . VAL A 1 266 ? 3.836 23.224 27.748 1.00 31.98 266 VAL A C 1
ATOM 1995 O O . VAL A 1 266 ? 4.327 23.533 26.668 1.00 29.88 266 VAL A O 1
ATOM 1999 N N . ILE A 1 267 ? 4.399 23.536 28.909 1.00 32.68 267 ILE A N 1
ATOM 2000 C CA . ILE A 1 267 ? 5.643 24.290 28.979 1.00 34.12 267 ILE A CA 1
ATOM 2001 C C . ILE A 1 267 ? 6.713 23.574 28.173 1.00 36.56 267 ILE A C 1
ATOM 2002 O O . ILE A 1 267 ? 7.380 24.164 27.325 1.00 35.89 267 ILE A O 1
ATOM 2007 N N . GLU A 1 268 ? 6.865 22.284 28.438 1.00 39.37 268 GLU A N 1
ATOM 2008 C CA . GLU A 1 268 ? 7.867 21.480 27.750 1.00 40.82 268 GLU A CA 1
ATOM 2009 C C . GLU A 1 268 ? 7.612 21.413 26.245 1.00 41.12 268 GLU A C 1
ATOM 2010 O O . GLU A 1 268 ? 8.488 21.740 25.450 1.00 41.31 268 GLU A O 1
ATOM 2016 N N . SER A 1 269 ? 6.412 20.986 25.865 1.00 41.93 269 SER A N 1
ATOM 2017 C CA . SER A 1 269 ? 6.035 20.874 24.461 1.00 42.40 269 SER A CA 1
ATOM 2018 C C . SER A 1 269 ? 6.408 22.119 23.671 1.00 43.07 269 SER A C 1
ATOM 2019 O O . SER A 1 269 ? 6.883 22.026 22.544 1.00 43.32 269 SER A O 1
ATOM 2022 N N . PHE A 1 270 ? 6.205 23.286 24.263 1.00 44.60 270 PHE A N 1
ATOM 2023 C CA . PHE A 1 270 ? 6.503 24.527 23.566 1.00 46.35 270 PHE A CA 1
ATOM 2024 C C . PHE A 1 270 ? 7.941 25.014 23.718 1.00 46.28 270 PHE A C 1
ATOM 2025 O O . PHE A 1 270 ? 8.372 25.920 23.004 1.00 45.47 270 PHE A O 1
ATOM 2033 N N . ARG A 1 271 ? 8.679 24.403 24.640 1.00 47.00 271 ARG A N 1
ATOM 2034 C CA . ARG A 1 271 ? 10.074 24.754 24.848 1.00 48.02 271 ARG A CA 1
ATOM 2035 C C . ARG A 1 271 ? 10.865 23.950 23.838 1.00 48.95 271 ARG A C 1
ATOM 2036 O O . ARG A 1 271 ? 11.931 24.365 23.382 1.00 48.08 271 ARG A O 1
ATOM 2044 N N . GLN A 1 272 ? 10.339 22.775 23.511 1.00 50.81 272 GLN A N 1
ATOM 2045 C CA . GLN A 1 272 ? 10.981 21.901 22.540 1.00 53.29 272 GLN A CA 1
ATOM 2046 C C . GLN A 1 272 ? 10.859 22.638 21.222 1.00 54.22 272 GLN A C 1
ATOM 2047 O O . GLN A 1 272 ? 11.837 22.811 20.499 1.00 55.35 272 GLN A O 1
ATOM 2053 N N . ALA A 1 273 ? 9.638 23.083 20.937 1.00 54.59 273 ALA A N 1
ATOM 2054 C CA . ALA A 1 273 ? 9.323 23.812 19.713 1.00 54.84 273 ALA A CA 1
ATOM 2055 C C . ALA A 1 273 ? 10.228 25.028 19.494 1.00 55.38 273 ALA A C 1
ATOM 2056 O O . ALA A 1 273 ? 10.980 25.093 18.520 1.00 56.74 273 ALA A O 1
ATOM 2058 N N . VAL A 1 274 ? 10.156 25.997 20.397 1.00 54.93 274 VAL A N 1
ATOM 2059 C CA . VAL A 1 274 ? 10.975 27.192 20.272 1.00 53.62 274 VAL A CA 1
ATOM 2060 C C . VAL A 1 274 ? 12.060 27.212 21.354 1.00 53.97 274 VAL A C 1
ATOM 2061 O O . VAL A 1 274 ? 11.867 27.788 22.425 1.00 54.50 274 VAL A O 1
ATOM 2065 N N . PRO A 1 275 ? 13.223 26.594 21.077 1.00 54.56 275 PRO A N 1
ATOM 2066 C CA . PRO A 1 275 ? 14.341 26.530 22.023 1.00 54.82 275 PRO A CA 1
ATOM 2067 C C . PRO A 1 275 ? 14.769 27.818 22.716 1.00 55.59 275 PRO A C 1
ATOM 2068 O O . PRO A 1 275 ? 14.754 28.909 22.145 1.00 54.83 275 PRO A O 1
ATOM 2072 N N . LEU A 1 276 ? 15.149 27.654 23.975 1.00 57.06 276 LEU A N 1
ATOM 2073 C CA . LEU A 1 276 ? 15.603 28.747 24.813 1.00 56.76 276 LEU A CA 1
ATOM 2074 C C . LEU A 1 276 ? 17.123 28.753 24.816 1.00 57.68 276 LEU A C 1
ATOM 2075 O O . LEU A 1 276 ? 17.747 29.173 25.793 1.00 58.93 276 LEU A O 1
ATOM 2080 N N . THR A 1 277 ? 17.722 28.254 23.739 1.00 57.69 277 THR A N 1
ATOM 2081 C CA . THR A 1 277 ? 19.176 28.236 23.646 1.00 56.45 277 THR A CA 1
ATOM 2082 C C . THR A 1 277 ? 19.572 29.499 22.883 1.00 56.71 277 THR A C 1
ATOM 2083 O O . THR A 1 277 ? 19.502 29.566 21.649 1.00 55.76 277 THR A O 1
ATOM 2087 N N . LYS A 1 278 ? 19.966 30.501 23.659 1.00 56.60 278 LYS A N 1
ATOM 2088 C CA . LYS A 1 278 ? 20.340 31.811 23.157 1.00 57.78 278 LYS A CA 1
ATOM 2089 C C . LYS A 1 278 ? 21.847 31.931 22.986 1.00 58.10 278 LYS A C 1
ATOM 2090 O O . LYS A 1 278 ? 22.605 31.332 23.746 1.00 59.01 278 LYS A O 1
ATOM 2096 N N . GLN A 1 279 ? 22.287 32.695 21.989 1.00 58.21 279 GLN A N 1
ATOM 2097 C CA . GLN A 1 279 ? 23.719 32.876 21.789 1.00 57.83 279 GLN A CA 1
ATOM 2098 C C . GLN A 1 279 ? 24.136 33.949 22.780 1.00 57.84 279 GLN A C 1
ATOM 2099 O O . GLN A 1 279 ? 24.176 35.135 22.461 1.00 57.30 279 GLN A O 1
ATOM 2105 N N . ARG A 1 280 ? 24.437 33.504 23.995 1.00 58.31 280 ARG A N 1
ATOM 2106 C CA . ARG A 1 280 ? 24.820 34.392 25.078 1.00 59.04 280 ARG A CA 1
ATOM 2107 C C . ARG A 1 280 ? 25.954 35.374 24.767 1.00 59.66 280 ARG A C 1
ATOM 2108 O O . ARG A 1 280 ? 26.279 36.228 25.593 1.00 60.30 280 ARG A O 1
ATOM 2116 N N . ARG A 1 281 ? 26.560 35.264 23.588 1.00 60.72 281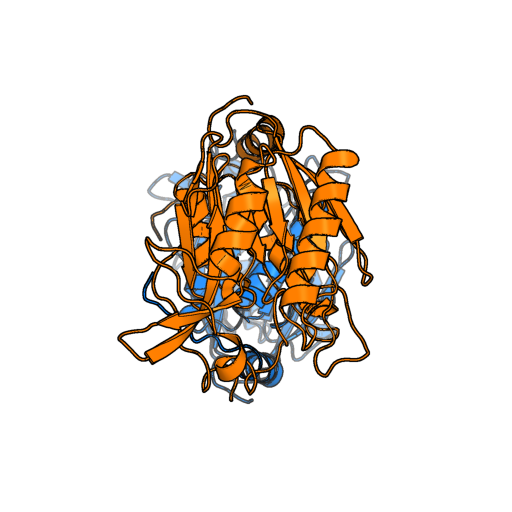 ARG A N 1
ATOM 2117 C CA . ARG A 1 281 ? 27.630 36.189 23.225 1.00 61.33 281 ARG A CA 1
ATOM 2118 C C . ARG A 1 281 ? 27.057 37.553 22.821 1.00 60.94 281 ARG A C 1
ATOM 2119 O O . ARG A 1 281 ? 27.103 37.951 21.647 1.00 60.54 281 ARG A O 1
ATOM 2127 N N . PHE A 1 282 ? 26.503 38.243 23.819 1.00 60.28 282 PHE A N 1
ATOM 2128 C CA . PHE A 1 282 ? 25.914 39.572 23.677 1.00 58.53 282 PHE A CA 1
ATOM 2129 C C . PHE A 1 282 ? 25.402 40.058 25.018 1.00 56.52 282 PHE A C 1
ATOM 2130 O O . PHE A 1 282 ? 25.419 41.244 25.305 1.00 56.77 282 PHE A O 1
ATOM 2138 N N . SER B 1 2 ? 11.117 65.773 21.250 1.00 43.55 302 SER B N 1
ATOM 2139 C CA . SER B 1 2 ? 10.015 66.300 20.439 1.00 45.47 302 SER B CA 1
ATOM 2140 C C . SER B 1 2 ? 10.528 66.929 19.141 1.00 48.99 302 SER B C 1
ATOM 2141 O O . SER B 1 2 ? 9.775 67.561 18.383 1.00 46.98 302 SER B O 1
ATOM 2144 N N . ALA B 1 3 ? 11.823 66.733 18.903 1.00 52.24 303 ALA B N 1
ATOM 2145 C CA . ALA B 1 3 ? 12.513 67.240 17.722 1.00 53.48 303 ALA B CA 1
ATOM 2146 C C . ALA B 1 3 ? 14.015 66.991 17.884 1.00 54.97 303 ALA B C 1
ATOM 2147 O O . ALA B 1 3 ? 14.694 67.681 18.648 1.00 52.74 303 ALA B O 1
ATOM 2149 N N . SER B 1 4 ? 14.511 65.981 17.174 1.00 54.94 304 SER B N 1
ATOM 2150 C CA . SER B 1 4 ? 15.926 65.602 17.172 1.00 57.09 304 SER B CA 1
ATOM 2151 C C . SER B 1 4 ? 16.594 65.302 18.516 1.00 57.55 304 SER B C 1
ATOM 2152 O O . SER B 1 4 ? 17.038 66.209 19.225 1.00 59.53 304 SER B O 1
ATOM 2155 N N . LYS B 1 5 ? 16.663 64.012 18.842 1.00 56.51 305 LYS B N 1
ATOM 2156 C CA . LYS B 1 5 ? 17.294 63.507 20.064 1.00 54.51 305 LYS B CA 1
ATOM 2157 C C . LYS B 1 5 ? 17.725 62.076 19.765 1.00 53.47 305 LYS B C 1
ATOM 2158 O O . LYS B 1 5 ? 18.910 61.743 19.815 1.00 52.82 305 LYS B O 1
ATOM 2164 N N . ILE B 1 6 ? 16.741 61.236 19.455 1.00 50.85 306 ILE B N 1
ATOM 2165 C CA . ILE B 1 6 ? 16.973 59.840 19.106 1.00 47.57 306 ILE B CA 1
ATOM 2166 C C . ILE B 1 6 ? 16.676 59.768 17.609 1.00 46.20 306 ILE B C 1
ATOM 2167 O O . ILE B 1 6 ? 17.216 58.933 16.885 1.00 44.84 306 ILE B O 1
ATOM 2172 N N . LEU B 1 7 ? 15.814 60.683 17.170 1.00 44.79 307 LEU B N 1
ATOM 2173 C CA . LEU B 1 7 ? 15.385 60.798 15.779 1.00 43.13 307 LEU B CA 1
ATOM 2174 C C . LEU B 1 7 ? 15.380 62.290 15.432 1.00 42.67 307 LEU B C 1
ATOM 2175 O O . LEU B 1 7 ? 14.564 63.052 15.951 1.00 43.18 307 LEU B O 1
ATOM 2180 N N . SER B 1 8 ? 16.287 62.705 14.552 1.00 42.20 308 SER B N 1
ATOM 2181 C CA . SER B 1 8 ? 16.402 64.118 14.198 1.00 42.28 308 SER B CA 1
ATOM 2182 C C . SER B 1 8 ? 15.143 64.780 13.656 1.00 41.49 308 SER B C 1
ATOM 2183 O O . SER B 1 8 ? 14.694 65.802 14.172 1.00 43.26 308 SER B O 1
ATOM 2186 N N . GLN B 1 9 ? 14.570 64.205 12.611 1.00 40.75 309 GLN B N 1
ATOM 2187 C CA . GLN B 1 9 ? 13.374 64.774 12.007 1.00 39.16 309 GLN B CA 1
ATOM 2188 C C . GLN B 1 9 ? 12.351 63.676 11.788 1.00 38.46 309 GLN B C 1
ATOM 2189 O O . GLN B 1 9 ? 12.600 62.508 12.091 1.00 37.91 309 GLN B O 1
ATOM 2195 N N . LYS B 1 10 ? 11.195 64.054 11.267 1.00 36.61 310 LYS B N 1
ATOM 2196 C CA . LYS B 1 10 ? 10.168 63.076 10.976 1.00 35.47 310 LYS B CA 1
ATOM 2197 C C . LYS B 1 10 ? 10.578 62.440 9.657 1.00 36.38 310 LYS B C 1
ATOM 2198 O O . LYS B 1 10 ? 10.738 63.138 8.658 1.00 38.71 310 LYS B O 1
ATOM 2204 N N . ILE B 1 11 ? 10.780 61.128 9.643 1.00 34.40 311 ILE B N 1
ATOM 2205 C CA . ILE B 1 11 ? 11.153 60.472 8.397 1.00 33.14 311 ILE B CA 1
ATOM 2206 C C . ILE B 1 11 ? 10.110 59.457 7.976 1.00 32.58 311 ILE B C 1
ATOM 2207 O O . ILE B 1 11 ? 9.673 58.624 8.773 1.00 32.81 311 ILE B O 1
ATOM 2212 N N . LYS B 1 12 ? 9.698 59.542 6.718 1.00 30.85 312 LYS B N 1
ATOM 2213 C CA . LYS B 1 12 ? 8.719 58.613 6.196 1.00 29.27 312 LYS B CA 1
ATOM 2214 C C . LYS B 1 12 ? 9.450 57.379 5.703 1.00 28.72 312 LYS B C 1
ATOM 2215 O O . LYS B 1 12 ? 10.557 57.481 5.164 1.00 27.53 312 LYS B O 1
ATOM 2221 N N . VAL B 1 13 ? 8.842 56.212 5.904 1.00 27.43 313 VAL B N 1
ATOM 2222 C CA . VAL B 1 13 ? 9.461 54.962 5.467 1.00 28.29 313 VAL B CA 1
ATOM 2223 C C . VAL B 1 13 ? 8.538 54.112 4.614 1.00 27.13 313 VAL B C 1
ATOM 2224 O O . VAL B 1 13 ? 7.331 54.348 4.571 1.00 28.03 313 VAL B O 1
ATOM 2228 N N . ALA B 1 14 ? 9.121 53.122 3.940 1.00 24.95 314 ALA B N 1
ATOM 2229 C CA . ALA B 1 14 ? 8.369 52.213 3.090 1.00 21.13 314 ALA B CA 1
ATOM 2230 C C . ALA B 1 14 ? 8.888 50.776 3.190 1.00 21.09 314 ALA B C 1
ATOM 2231 O O . ALA B 1 14 ? 10.064 50.506 2.950 1.00 20.68 314 ALA B O 1
ATOM 2233 N N . LEU B 1 15 ? 7.994 49.865 3.566 1.00 18.94 315 LEU B N 1
ATOM 2234 C CA . LEU B 1 15 ? 8.300 48.445 3.661 1.00 17.48 315 LEU B CA 1
ATOM 2235 C C . LEU B 1 15 ? 7.787 47.817 2.365 1.00 16.87 315 LEU B C 1
ATOM 2236 O O . LEU B 1 15 ? 6.641 48.032 1.980 1.00 17.05 315 LEU B O 1
ATOM 2241 N N . VAL B 1 16 ? 8.632 47.050 1.686 1.00 15.80 316 VAL B N 1
ATOM 2242 C CA . VAL B 1 16 ? 8.225 46.426 0.428 1.00 16.32 316 VAL B CA 1
ATOM 2243 C C . VAL B 1 16 ? 7.973 44.921 0.569 1.00 18.28 316 VAL B C 1
ATOM 2244 O O . VAL B 1 16 ? 8.914 44.133 0.512 1.00 18.05 316 VAL B O 1
ATOM 2248 N N . GLN B 1 17 ? 6.709 44.540 0.771 1.00 17.43 317 GLN B N 1
ATOM 2249 C CA . GLN B 1 17 ? 6.323 43.140 0.899 1.00 16.62 317 GLN B CA 1
ATOM 2250 C C . GLN B 1 17 ? 6.319 42.511 -0.493 1.00 16.60 317 GLN B C 1
ATOM 2251 O O . GLN B 1 17 ? 5.262 42.242 -1.078 1.00 17.64 317 GLN B O 1
ATOM 2257 N N . LEU B 1 18 ? 7.526 42.294 -1.006 1.00 16.19 318 LEU B N 1
ATOM 2258 C CA . LEU B 1 18 ? 7.755 41.730 -2.325 1.00 19.15 318 LEU B CA 1
ATOM 2259 C C . LEU B 1 18 ? 7.511 40.231 -2.379 1.00 20.82 318 LEU B C 1
ATOM 2260 O O . LEU B 1 18 ? 7.643 39.508 -1.383 1.00 19.72 318 LEU B O 1
ATOM 2265 N N . SER B 1 19 ? 7.129 39.779 -3.560 1.00 22.07 319 SER B N 1
ATOM 2266 C CA . SER B 1 19 ? 6.921 38.377 -3.799 1.00 23.48 319 SER B CA 1
ATOM 2267 C C . SER B 1 19 ? 8.019 38.039 -4.777 1.00 24.10 319 SER B C 1
ATOM 2268 O O . SER B 1 19 ? 7.771 37.858 -5.973 1.00 24.46 319 SER B O 1
ATOM 2271 N N . GLY B 1 20 ? 9.246 38.028 -4.269 1.00 25.07 320 GLY B N 1
ATOM 2272 C CA . GLY B 1 20 ? 10.388 37.695 -5.093 1.00 24.87 320 GLY B CA 1
ATOM 2273 C C . GLY B 1 20 ? 10.738 36.254 -4.767 1.00 25.57 320 GLY B C 1
ATOM 2274 O O . GLY B 1 20 ? 9.852 35.391 -4.716 1.00 22.82 320 GLY B O 1
ATOM 2275 N N . SER B 1 21 ? 12.026 36.010 -4.537 1.00 26.62 321 SER B N 1
ATOM 2276 C CA . SER B 1 21 ? 12.548 34.692 -4.187 1.00 26.78 321 SER B CA 1
ATOM 2277 C C . SER B 1 21 ? 12.367 33.581 -5.218 1.00 27.63 321 SER B C 1
ATOM 2278 O O . SER B 1 21 ? 12.432 32.409 -4.843 1.00 28.00 321 SER B O 1
ATOM 2281 N N . SER B 1 22 ? 12.141 33.939 -6.490 1.00 27.46 322 SER B N 1
ATOM 2282 C CA . SER B 1 22 ? 11.975 32.940 -7.549 1.00 27.67 322 SER B CA 1
ATOM 2283 C C . SER B 1 22 ? 13.355 32.420 -7.941 1.00 29.47 322 SER B C 1
ATOM 2284 O O . SER B 1 22 ? 14.368 33.003 -7.571 1.00 30.32 322 SER B O 1
ATOM 2287 N N . PRO B 1 23 ? 13.417 31.302 -8.679 1.00 30.70 323 PRO B N 1
ATOM 2288 C CA . PRO B 1 23 ? 14.706 30.738 -9.092 1.00 29.62 323 PRO B CA 1
ATOM 2289 C C . PRO B 1 23 ? 15.552 31.699 -9.898 1.00 30.21 323 PRO B C 1
ATOM 2290 O O . PRO B 1 23 ? 16.777 31.585 -9.913 1.00 31.54 323 PRO B O 1
ATOM 2294 N N . ASP B 1 24 ? 14.905 32.641 -10.575 1.00 29.96 324 ASP B N 1
ATOM 2295 C CA . ASP B 1 24 ? 15.640 33.621 -11.369 1.00 30.63 324 ASP B CA 1
ATOM 2296 C C . ASP B 1 24 ? 15.989 34.844 -10.528 1.00 31.25 324 ASP B C 1
ATOM 2297 O O . ASP B 1 24 ? 15.137 35.693 -10.275 1.00 31.34 324 ASP B O 1
ATOM 2302 N N . LYS B 1 25 ? 17.250 34.918 -10.111 1.00 31.27 325 LYS B N 1
ATOM 2303 C CA . LYS B 1 25 ? 17.766 36.003 -9.285 1.00 31.64 325 LYS B CA 1
ATOM 2304 C C . LYS B 1 25 ? 17.591 37.389 -9.923 1.00 32.87 325 LYS B C 1
ATOM 2305 O O . LYS B 1 25 ? 17.114 38.333 -9.289 1.00 33.65 325 LYS B O 1
ATOM 2311 N N . MET B 1 26 ? 17.987 37.497 -11.185 1.00 34.13 326 MET B N 1
ATOM 2312 C CA . MET B 1 26 ? 17.885 38.733 -11.960 1.00 34.12 326 MET B CA 1
ATOM 2313 C C . MET B 1 26 ? 16.471 39.263 -11.931 1.00 32.54 326 MET B C 1
ATOM 2314 O O . MET B 1 26 ? 16.244 40.461 -11.772 1.00 33.75 326 MET B O 1
ATOM 2319 N N . ALA B 1 27 ? 15.526 38.353 -12.122 1.00 30.38 327 ALA B N 1
ATOM 2320 C CA . ALA B 1 27 ? 14.121 38.706 -12.136 1.00 29.16 327 ALA B CA 1
ATOM 2321 C C . ALA B 1 27 ? 13.687 39.189 -10.768 1.00 27.59 327 ALA B C 1
ATOM 2322 O O . ALA B 1 27 ? 12.809 40.041 -10.672 1.00 27.81 327 ALA B O 1
ATOM 2324 N N . ASN B 1 28 ? 14.295 38.630 -9.719 1.00 26.60 328 ASN B N 1
ATOM 2325 C CA . ASN B 1 28 ? 13.978 39.008 -8.341 1.00 25.96 328 ASN B CA 1
ATOM 2326 C C . ASN B 1 28 ? 14.469 40.427 -8.082 1.00 27.09 328 ASN B C 1
ATOM 2327 O O . ASN B 1 28 ? 13.723 41.266 -7.602 1.00 27.89 328 ASN B O 1
ATOM 2332 N N . LEU B 1 29 ? 15.731 40.686 -8.399 1.00 26.76 329 LEU B N 1
ATOM 2333 C CA . LEU B 1 29 ? 16.297 42.014 -8.236 1.00 26.00 329 LEU B CA 1
ATOM 2334 C C . LEU B 1 29 ? 15.468 43.023 -9.034 1.00 26.76 329 LEU B C 1
ATOM 2335 O O . LEU B 1 29 ? 15.041 44.055 -8.513 1.00 26.81 329 LEU B O 1
ATOM 2340 N N . GLN B 1 30 ? 15.252 42.713 -10.308 1.00 26.35 330 GLN B N 1
ATOM 2341 C CA . GLN B 1 30 ? 14.492 43.572 -11.196 1.00 26.64 330 GLN B CA 1
ATOM 2342 C C . GLN B 1 30 ? 13.146 43.965 -10.584 1.00 26.28 330 GLN B C 1
ATOM 2343 O O . GLN B 1 30 ? 12.724 45.116 -10.673 1.00 24.72 330 GLN B O 1
ATOM 2349 N N . ARG B 1 31 ? 12.480 42.997 -9.960 1.00 25.10 331 ARG B N 1
ATOM 2350 C CA . ARG B 1 31 ? 11.181 43.214 -9.335 1.00 22.94 331 ARG B CA 1
ATOM 2351 C C . ARG B 1 31 ? 11.328 44.074 -8.083 1.00 22.17 331 ARG B C 1
ATOM 2352 O O . ARG B 1 31 ? 10.486 44.927 -7.799 1.00 22.19 331 ARG B O 1
ATOM 2360 N N . ALA B 1 32 ? 12.396 43.843 -7.331 1.00 21.17 332 ALA B N 1
ATOM 2361 C CA . ALA B 1 32 ? 12.657 44.632 -6.138 1.00 21.70 332 ALA B CA 1
ATOM 2362 C C . ALA B 1 32 ? 12.904 46.077 -6.585 1.00 21.37 332 ALA B C 1
ATOM 2363 O O . ALA B 1 32 ? 12.587 47.026 -5.861 1.00 22.19 332 ALA B O 1
ATOM 2365 N N . ALA B 1 33 ? 13.473 46.235 -7.777 1.00 18.67 333 ALA B N 1
ATOM 2366 C CA . ALA B 1 33 ? 13.742 47.561 -8.320 1.00 19.15 333 ALA B CA 1
ATOM 2367 C C . ALA B 1 33 ? 12.415 48.221 -8.703 1.00 19.80 333 ALA B C 1
ATOM 2368 O O . ALA B 1 33 ? 12.127 49.349 -8.288 1.00 21.19 333 ALA B O 1
ATOM 2370 N N . THR B 1 34 ? 11.606 47.497 -9.477 1.00 18.28 334 THR B N 1
ATOM 2371 C CA . THR B 1 34 ? 10.301 47.978 -9.913 1.00 15.74 334 THR B CA 1
ATOM 2372 C C . THR B 1 34 ? 9.479 48.479 -8.729 1.00 17.66 334 THR B C 1
ATOM 2373 O O . THR B 1 34 ? 8.933 49.585 -8.762 1.00 17.53 334 THR B O 1
ATOM 2377 N N . PHE B 1 35 ? 9.382 47.662 -7.685 1.00 16.74 335 PHE B N 1
ATOM 2378 C CA . PHE B 1 35 ? 8.611 48.043 -6.512 1.00 18.48 335 PHE B CA 1
ATOM 2379 C C . PHE B 1 35 ? 9.173 49.189 -5.666 1.00 19.72 335 PHE B C 1
ATOM 2380 O O . PHE B 1 35 ? 8.429 49.873 -4.961 1.00 19.56 335 PHE B O 1
ATOM 2388 N N . ILE B 1 36 ? 10.477 49.408 -5.722 1.00 20.49 336 ILE B N 1
ATOM 2389 C CA . ILE B 1 36 ? 11.037 50.502 -4.957 1.00 19.88 336 ILE B CA 1
ATOM 2390 C C . ILE B 1 36 ? 10.796 51.801 -5.732 1.00 20.59 336 ILE B C 1
ATOM 2391 O O . ILE B 1 36 ? 10.682 52.869 -5.137 1.00 20.83 336 ILE B O 1
ATOM 2396 N N . GLU B 1 37 ? 10.698 51.695 -7.058 1.00 21.80 337 GLU B N 1
ATOM 2397 C CA . GLU B 1 37 ? 10.400 52.850 -7.895 1.00 22.13 337 GLU B CA 1
ATOM 2398 C C . GLU B 1 37 ? 8.981 53.289 -7.550 1.00 23.74 337 GLU B C 1
ATOM 2399 O O . GLU B 1 37 ? 8.720 54.481 -7.399 1.00 26.44 337 GLU B O 1
ATOM 2405 N N . ARG B 1 38 ? 8.064 52.332 -7.405 1.00 23.92 338 ARG B N 1
ATOM 2406 C CA . ARG B 1 38 ? 6.684 52.673 -7.050 1.00 24.33 338 ARG B CA 1
ATOM 2407 C C . ARG B 1 38 ? 6.610 53.294 -5.664 1.00 22.85 338 ARG B C 1
ATOM 2408 O O . ARG B 1 38 ? 5.776 54.164 -5.406 1.00 23.38 338 ARG B O 1
ATOM 2416 N N . ALA B 1 39 ? 7.476 52.838 -4.767 1.00 21.90 339 ALA B N 1
ATOM 2417 C CA . ALA B 1 39 ? 7.495 53.355 -3.403 1.00 20.83 339 ALA B CA 1
ATOM 2418 C C . ALA B 1 39 ? 7.839 54.848 -3.444 1.00 22.12 339 ALA B C 1
ATOM 2419 O O . ALA B 1 39 ? 7.120 55.686 -2.899 1.00 20.69 339 ALA B O 1
ATOM 2421 N N . MET B 1 40 ? 8.936 55.165 -4.121 1.00 20.93 340 MET B N 1
ATOM 2422 C CA . MET B 1 40 ? 9.401 56.537 -4.252 1.00 22.36 340 MET B CA 1
ATOM 2423 C C . MET B 1 40 ? 8.423 57.422 -5.041 1.00 24.18 340 MET B C 1
ATOM 2424 O O . MET B 1 40 ? 8.331 58.616 -4.780 1.00 25.32 340 MET B O 1
ATOM 2429 N N . LYS B 1 41 ? 7.703 56.843 -5.999 1.00 23.95 341 LYS B N 1
ATOM 2430 C CA . LYS B 1 41 ? 6.726 57.599 -6.777 1.00 23.68 341 LYS B CA 1
ATOM 2431 C C . LYS B 1 41 ? 5.506 57.923 -5.905 1.00 24.16 341 LYS B C 1
ATOM 2432 O O . LYS B 1 41 ? 5.040 59.065 -5.898 1.00 22.23 341 LYS B O 1
ATOM 2438 N N . GLU B 1 42 ? 4.986 56.931 -5.172 1.00 23.12 342 GLU B N 1
ATOM 2439 C CA . GLU B 1 42 ? 3.814 57.172 -4.328 1.00 22.22 342 GLU B CA 1
ATOM 2440 C C . GLU B 1 42 ? 4.118 58.072 -3.143 1.00 20.03 342 GLU B C 1
ATOM 2441 O O . GLU B 1 42 ? 3.260 58.842 -2.706 1.00 17.09 342 GLU B O 1
ATOM 2447 N N . GLN B 1 43 ? 5.343 57.975 -2.634 1.00 20.69 343 GLN B N 1
ATOM 2448 C CA . GLN B 1 43 ? 5.785 58.762 -1.486 1.00 19.98 343 GLN B CA 1
ATOM 2449 C C . GLN B 1 43 ? 7.206 59.238 -1.753 1.00 21.16 343 GLN B C 1
ATOM 2450 O O . GLN B 1 43 ? 8.175 58.599 -1.332 1.00 18.47 343 GLN B O 1
ATOM 2456 N N . PRO B 1 44 ? 7.344 60.381 -2.459 1.00 23.10 344 PRO B N 1
ATOM 2457 C CA . PRO B 1 44 ? 8.647 60.968 -2.808 1.00 23.28 344 PRO B CA 1
ATOM 2458 C C . PRO B 1 44 ? 9.558 61.354 -1.641 1.00 25.14 344 PRO B C 1
ATOM 2459 O O . PRO B 1 44 ? 10.781 61.311 -1.779 1.00 25.59 344 PRO B O 1
ATOM 2463 N N . ASP B 1 45 ? 8.981 61.737 -0.502 1.00 24.22 345 ASP B N 1
ATOM 2464 C CA . ASP B 1 45 ? 9.807 62.121 0.645 1.00 25.08 345 ASP B CA 1
ATOM 2465 C C . ASP B 1 45 ? 10.278 60.946 1.482 1.00 23.71 345 ASP B C 1
ATOM 2466 O O . ASP B 1 45 ? 10.693 61.130 2.616 1.00 23.11 345 ASP B O 1
ATOM 2471 N N . THR B 1 46 ? 10.205 59.739 0.936 1.00 23.09 346 THR B N 1
ATOM 2472 C CA . THR B 1 46 ? 10.656 58.568 1.679 1.00 23.21 346 THR B CA 1
ATOM 2473 C C . THR B 1 46 ? 12.154 58.714 1.944 1.00 23.36 346 THR B C 1
ATOM 2474 O O . THR B 1 46 ? 12.886 59.253 1.120 1.00 24.93 346 THR B O 1
ATOM 2478 N N . LYS B 1 47 ? 12.603 58.248 3.104 1.00 24.35 347 LYS B N 1
ATOM 2479 C CA . LYS B 1 47 ? 14.014 58.343 3.461 1.00 25.39 347 LYS B CA 1
ATOM 2480 C C . LYS B 1 47 ? 14.586 56.970 3.756 1.00 25.73 347 LYS B C 1
ATOM 2481 O O . LYS B 1 47 ? 15.804 56.767 3.695 1.00 24.90 347 LYS B O 1
ATOM 2487 N N . LEU B 1 48 ? 13.702 56.030 4.092 1.00 25.95 348 LEU B N 1
ATOM 2488 C CA . LEU B 1 48 ? 14.129 54.686 4.438 1.00 24.09 348 LEU B CA 1
ATOM 2489 C C . LEU B 1 48 ? 13.239 53.639 3.795 1.00 24.97 348 LEU B C 1
ATOM 2490 O O . LEU B 1 48 ? 12.013 53.698 3.896 1.00 24.48 348 LEU B O 1
ATOM 2495 N N . VAL B 1 49 ? 13.866 52.668 3.143 1.00 23.87 349 VAL B N 1
ATOM 2496 C CA . VAL B 1 49 ? 13.144 51.616 2.450 1.00 24.57 349 VAL B CA 1
ATOM 2497 C C . VAL B 1 49 ? 13.657 50.249 2.878 1.00 25.28 349 VAL B C 1
ATOM 2498 O O . VAL B 1 49 ? 14.865 50.032 2.990 1.00 26.07 349 VAL B O 1
ATOM 2502 N N . VAL B 1 50 ? 12.732 49.326 3.116 1.00 25.25 350 VAL B N 1
ATOM 2503 C CA . VAL B 1 50 ? 13.102 47.980 3.522 1.00 23.15 350 VAL B CA 1
ATOM 2504 C C . VAL B 1 50 ? 12.570 46.922 2.552 1.00 25.17 350 VAL B C 1
ATOM 2505 O O . VAL B 1 50 ? 11.453 47.040 2.029 1.00 25.05 350 VAL B O 1
ATOM 2509 N N . LEU B 1 51 ? 13.392 45.907 2.299 1.00 24.00 351 LEU B N 1
ATOM 2510 C CA . LEU B 1 51 ? 13.010 44.764 1.469 1.00 23.41 351 LEU B CA 1
ATOM 2511 C C . LEU B 1 51 ? 12.851 43.614 2.471 1.00 22.75 351 LEU B C 1
ATOM 2512 O O . LEU B 1 51 ? 13.350 43.699 3.591 1.00 20.72 351 LEU B O 1
ATOM 2517 N N . PRO B 1 52 ? 12.149 42.534 2.088 1.00 22.38 352 PRO B N 1
ATOM 2518 C CA . PRO B 1 52 ? 11.931 41.377 2.960 1.00 22.55 352 PRO B CA 1
ATOM 2519 C C . PRO B 1 52 ? 13.074 40.369 2.907 1.00 23.94 352 PRO B C 1
ATOM 2520 O O . PRO B 1 52 ? 13.874 40.370 1.965 1.00 24.70 352 PRO B O 1
ATOM 2524 N N . GLU B 1 53 ? 13.127 39.500 3.913 1.00 24.90 353 GLU B N 1
ATOM 2525 C CA . GLU B 1 53 ? 14.157 38.475 4.033 1.00 26.70 353 GLU B CA 1
ATOM 2526 C C . GLU B 1 53 ? 14.341 37.554 2.814 1.00 27.21 353 GLU B C 1
ATOM 2527 O O . GLU B 1 53 ? 13.374 37.121 2.185 1.00 23.16 353 GLU B O 1
ATOM 2533 N N . CYS B 1 54 ? 15.608 37.263 2.510 1.00 28.25 354 CYS B N 1
ATOM 2534 C CA . CYS B 1 54 ? 16.014 36.405 1.387 1.00 29.32 354 CYS B CA 1
ATOM 2535 C C . CYS B 1 54 ? 15.197 36.657 0.120 1.00 28.26 354 CYS B C 1
ATOM 2536 O O . CYS B 1 54 ? 14.725 35.715 -0.526 1.00 28.68 354 CYS B O 1
ATOM 2539 N N . PHE B 1 55 ? 15.065 37.926 -0.249 1.00 27.07 355 PHE B N 1
ATOM 2540 C CA . PHE B 1 55 ? 14.275 38.327 -1.410 1.00 27.69 355 PHE B CA 1
ATOM 2541 C C . PHE B 1 55 ? 14.842 38.030 -2.807 1.00 26.38 355 PHE B C 1
ATOM 2542 O O . PHE B 1 55 ? 14.080 37.892 -3.766 1.00 27.72 355 PHE B O 1
ATOM 2550 N N . ASN B 1 56 ? 16.162 37.928 -2.928 1.00 26.56 356 ASN B N 1
ATOM 2551 C CA . ASN B 1 56 ? 16.782 37.685 -4.229 1.00 27.69 356 ASN B CA 1
ATOM 2552 C C . ASN B 1 56 ? 16.892 36.223 -4.649 1.00 29.14 356 ASN B C 1
ATOM 2553 O O . ASN B 1 56 ? 17.313 35.935 -5.771 1.00 28.18 356 ASN B O 1
ATOM 2558 N N . SER B 1 57 ? 16.519 35.305 -3.763 1.00 30.98 357 SER B N 1
ATOM 2559 C CA . SER B 1 57 ? 16.618 33.883 -4.080 1.00 32.64 357 SER B CA 1
ATOM 2560 C C . SER B 1 57 ? 15.588 32.992 -3.375 1.00 33.67 357 SER B C 1
ATOM 2561 O O . SER B 1 57 ? 14.834 33.448 -2.514 1.00 34.00 357 SER B O 1
ATOM 2564 N N . PRO B 1 58 ? 15.548 31.698 -3.737 1.00 35.05 358 PRO B N 1
ATOM 2565 C CA . PRO B 1 58 ? 14.600 30.772 -3.116 1.00 33.92 358 PRO B CA 1
ATOM 2566 C C . PRO B 1 58 ? 14.811 30.637 -1.609 1.00 35.04 358 PRO B C 1
ATOM 2567 O O . PRO B 1 58 ? 15.946 30.590 -1.134 1.00 32.67 358 PRO B O 1
ATOM 2571 N N . TYR B 1 59 ? 13.714 30.577 -0.860 1.00 36.91 359 TYR B N 1
ATOM 2572 C CA . TYR B 1 59 ? 13.802 30.426 0.590 1.00 40.75 359 TYR B CA 1
ATOM 2573 C C . TYR B 1 59 ? 13.829 28.942 0.966 1.00 41.12 359 TYR B C 1
ATOM 2574 O O . TYR B 1 59 ? 12.856 28.415 1.510 1.00 41.42 359 TYR B O 1
ATOM 2583 N N . SER B 1 60 ? 14.943 28.277 0.665 1.00 43.33 360 SER B N 1
ATOM 2584 C CA . SER B 1 60 ? 15.113 26.857 0.974 1.00 44.73 360 SER B CA 1
ATOM 2585 C C . SER B 1 60 ? 16.582 26.579 1.276 1.00 45.28 360 SER B C 1
ATOM 2586 O O . SER B 1 60 ? 17.465 27.015 0.539 1.00 46.20 360 SER B O 1
ATOM 2589 N N . THR B 1 61 ? 16.835 25.847 2.357 1.00 46.30 361 THR B N 1
ATOM 2590 C CA . THR B 1 61 ? 18.200 25.521 2.772 1.00 46.31 361 THR B CA 1
ATOM 2591 C C . THR B 1 61 ? 19.069 24.860 1.700 1.00 46.11 361 THR B C 1
ATOM 2592 O O . THR B 1 61 ? 20.277 25.105 1.643 1.00 46.53 361 THR B O 1
ATOM 2596 N N . ASP B 1 62 ? 18.468 24.032 0.850 1.00 45.48 362 ASP B N 1
ATOM 2597 C CA . ASP B 1 62 ? 19.251 23.353 -0.183 1.00 47.80 362 ASP B CA 1
ATOM 2598 C C . ASP B 1 62 ? 19.589 24.230 -1.386 1.00 47.91 362 ASP B C 1
ATOM 2599 O O . ASP B 1 62 ? 20.203 23.762 -2.347 1.00 49.11 362 ASP B O 1
ATOM 2604 N N . GLN B 1 63 ? 19.195 25.500 -1.331 1.00 47.47 363 GLN B N 1
ATOM 2605 C CA . GLN B 1 63 ? 19.470 26.431 -2.416 1.00 44.67 363 GLN B CA 1
ATOM 2606 C C . GLN B 1 63 ? 20.418 27.542 -1.995 1.00 42.92 363 GLN B C 1
ATOM 2607 O O . GLN B 1 63 ? 21.117 28.112 -2.828 1.00 42.66 363 GLN B O 1
ATOM 2613 N N . PHE B 1 64 ? 20.448 27.844 -0.700 1.00 41.95 364 PHE B N 1
ATOM 2614 C CA . PHE B 1 64 ? 21.320 28.892 -0.179 1.00 42.75 364 PHE B CA 1
ATOM 2615 C C . PHE B 1 64 ? 22.723 28.822 -0.755 1.00 41.95 364 PHE B C 1
ATOM 2616 O O . PHE B 1 64 ? 23.239 29.808 -1.272 1.00 41.48 364 PHE B O 1
ATOM 2624 N N . ARG B 1 65 ? 23.344 27.655 -0.649 1.00 42.59 365 ARG B N 1
ATOM 2625 C CA . ARG B 1 65 ? 24.682 27.454 -1.188 1.00 42.37 365 ARG B CA 1
ATOM 2626 C C . ARG B 1 65 ? 24.686 27.971 -2.639 1.00 41.84 365 ARG B C 1
ATOM 2627 O O . ARG B 1 65 ? 25.405 28.907 -2.999 1.00 39.15 365 ARG B O 1
ATOM 2635 N N . LYS B 1 66 ? 23.844 27.347 -3.453 1.00 42.67 366 LYS B N 1
ATOM 2636 C CA . LYS B 1 66 ? 23.694 27.668 -4.871 1.00 42.74 366 LYS B CA 1
ATOM 2637 C C . LYS B 1 66 ? 23.522 29.164 -5.171 1.00 42.84 366 LYS B C 1
ATOM 2638 O O . LYS B 1 66 ? 24.176 29.685 -6.073 1.00 43.24 366 LYS B O 1
ATOM 2644 N N . TYR B 1 67 ? 22.652 29.850 -4.422 1.00 42.17 367 TYR B N 1
ATOM 2645 C CA . TYR B 1 67 ? 22.389 31.277 -4.650 1.00 40.69 367 TYR B CA 1
ATOM 2646 C C . TYR B 1 67 ? 23.161 32.272 -3.787 1.00 40.83 367 TYR B C 1
ATOM 2647 O O . TYR B 1 67 ? 22.999 33.480 -3.947 1.00 39.35 367 TYR B O 1
ATOM 2656 N N . SER B 1 68 ? 23.995 31.775 -2.879 1.00 43.30 368 SER B N 1
ATOM 2657 C CA . SER B 1 68 ? 24.779 32.640 -1.991 1.00 46.02 368 SER B CA 1
ATOM 2658 C C . SER B 1 68 ? 25.750 33.449 -2.826 1.00 47.86 368 SER B C 1
ATOM 2659 O O . SER B 1 68 ? 26.498 34.276 -2.306 1.00 46.31 368 SER B O 1
ATOM 2662 N N . GLU B 1 69 ? 25.710 33.176 -4.127 1.00 52.15 369 GLU B N 1
ATOM 2663 C CA . GLU B 1 69 ? 26.552 33.795 -5.147 1.00 55.54 369 GLU B CA 1
ATOM 2664 C C . GLU B 1 69 ? 27.168 35.146 -4.776 1.00 56.16 369 GLU B C 1
ATOM 2665 O O . GLU B 1 69 ? 28.201 35.545 -5.338 1.00 57.59 369 GLU B O 1
ATOM 2671 N N . VAL B 1 70 ? 26.536 35.849 -3.843 1.00 53.81 370 VAL B N 1
ATOM 2672 C CA . VAL B 1 70 ? 27.020 37.152 -3.428 1.00 52.23 370 VAL B CA 1
ATOM 2673 C C . VAL B 1 70 ? 27.943 37.106 -2.194 1.00 51.54 370 VAL B C 1
ATOM 2674 O O . VAL B 1 70 ? 27.760 36.301 -1.277 1.00 49.20 370 VAL B O 1
ATOM 2678 N N . ILE B 1 71 ? 28.958 37.969 -2.224 1.00 51.37 371 ILE B N 1
ATOM 2679 C CA . ILE B 1 71 ? 29.947 38.120 -1.160 1.00 49.67 371 ILE B CA 1
ATOM 2680 C C . ILE B 1 71 ? 30.041 39.630 -0.992 1.00 51.03 371 ILE B C 1
ATOM 2681 O O . ILE B 1 71 ? 29.981 40.363 -1.982 1.00 51.21 371 ILE B O 1
ATOM 2686 N N . ASN B 1 72 ? 30.192 40.106 0.239 1.00 52.54 372 ASN B N 1
ATOM 2687 C CA . ASN B 1 72 ? 30.238 41.549 0.464 1.00 53.92 372 ASN B CA 1
ATOM 2688 C C . ASN B 1 72 ? 31.570 42.115 0.907 1.00 54.78 372 ASN B C 1
ATOM 2689 O O . ASN B 1 72 ? 32.072 41.751 1.964 1.00 55.64 372 ASN B O 1
ATOM 2694 N N . PRO B 1 73 ? 32.174 42.996 0.093 1.00 56.40 373 PRO B N 1
ATOM 2695 C CA . PRO B 1 73 ? 33.455 43.580 0.483 1.00 57.88 373 PRO B CA 1
ATOM 2696 C C . PRO B 1 73 ? 33.526 45.031 0.003 1.00 59.04 373 PRO B C 1
ATOM 2697 O O . PRO B 1 73 ? 32.554 45.793 0.088 1.00 56.55 373 PRO B O 1
ATOM 2701 N N . LYS B 1 74 ? 34.701 45.387 -0.509 1.00 61.42 374 LYS B N 1
ATOM 2702 C CA . LYS B 1 74 ? 34.938 46.708 -1.060 1.00 63.47 374 LYS B CA 1
ATOM 2703 C C . LYS B 1 74 ? 34.356 46.642 -2.460 1.00 64.30 374 LYS B C 1
ATOM 2704 O O . LYS B 1 74 ? 33.458 47.404 -2.812 1.00 64.66 374 LYS B O 1
ATOM 2710 N N . GLU B 1 75 ? 34.882 45.704 -3.243 1.00 64.19 375 GLU B N 1
ATOM 2711 C CA . GLU B 1 75 ? 34.446 45.472 -4.612 1.00 64.24 375 GLU B CA 1
ATOM 2712 C C . GLU B 1 75 ? 33.086 44.764 -4.596 1.00 63.51 375 GLU B C 1
ATOM 2713 O O . GLU B 1 75 ? 32.981 43.589 -4.223 1.00 62.53 375 GLU B O 1
ATOM 2719 N N . PRO B 1 76 ? 32.026 45.477 -5.013 1.00 62.30 376 PRO B N 1
ATOM 2720 C CA . PRO B 1 76 ? 30.643 44.999 -5.066 1.00 60.44 376 PRO B CA 1
ATOM 2721 C C . PRO B 1 76 ? 30.418 43.615 -5.641 1.00 58.41 376 PRO B C 1
ATOM 2722 O O . PRO B 1 76 ? 31.298 43.023 -6.259 1.00 58.91 376 PRO B O 1
ATOM 2726 N N . SER B 1 77 ? 29.209 43.120 -5.418 1.00 56.98 377 SER B N 1
ATOM 2727 C CA . SER B 1 77 ? 28.771 41.822 -5.900 1.00 54.22 377 SER B CA 1
ATOM 2728 C C . SER B 1 77 ? 27.524 42.102 -6.738 1.00 52.30 377 SER B C 1
ATOM 2729 O O . SER B 1 77 ? 26.989 43.211 -6.692 1.00 51.94 377 SER B O 1
ATOM 2732 N N . THR B 1 78 ? 27.050 41.122 -7.499 1.00 49.49 378 THR B N 1
ATOM 2733 C CA . THR B 1 78 ? 25.870 41.354 -8.326 1.00 47.52 378 THR B CA 1
ATOM 2734 C C . THR B 1 78 ? 24.689 41.933 -7.538 1.00 45.49 378 THR B C 1
ATOM 2735 O O . THR B 1 78 ? 24.022 42.854 -8.013 1.00 45.57 378 THR B O 1
ATOM 2739 N N . SER B 1 79 ? 24.433 41.415 -6.339 1.00 42.62 379 SER B N 1
ATOM 2740 C CA . SER B 1 79 ? 23.326 41.923 -5.529 1.00 38.64 379 SER B CA 1
ATOM 2741 C C . SER B 1 79 ? 23.727 43.162 -4.728 1.00 37.03 379 SER B C 1
ATOM 2742 O O . SER B 1 79 ? 22.916 44.060 -4.517 1.00 35.40 379 SER B O 1
ATOM 2745 N N . VAL B 1 80 ? 24.982 43.210 -4.294 1.00 36.83 380 VAL B N 1
ATOM 2746 C CA . VAL B 1 80 ? 25.496 44.347 -3.536 1.00 37.05 380 VAL B CA 1
ATOM 2747 C C . VAL B 1 80 ? 25.575 45.570 -4.450 1.00 37.27 380 VAL B C 1
ATOM 2748 O O . VAL B 1 80 ? 25.451 46.712 -4.000 1.00 37.54 380 VAL B O 1
ATOM 2752 N N . GLN B 1 81 ? 25.800 45.330 -5.736 1.00 37.23 381 GLN B N 1
ATOM 2753 C CA . GLN B 1 81 ? 25.892 46.431 -6.677 1.00 37.80 381 GLN B CA 1
ATOM 2754 C C . GLN B 1 81 ? 24.496 46.957 -6.995 1.00 38.52 381 GLN B C 1
ATOM 2755 O O . GLN B 1 81 ? 24.262 48.173 -6.996 1.00 38.22 381 GLN B O 1
ATOM 2761 N N . PHE B 1 82 ? 23.573 46.031 -7.249 1.00 38.20 382 PHE B N 1
ATOM 2762 C CA . PHE B 1 82 ? 22.192 46.367 -7.586 1.00 37.62 382 PHE B CA 1
ATOM 2763 C C . PHE B 1 82 ? 21.541 47.245 -6.525 1.00 37.57 382 PHE B C 1
ATOM 2764 O O . PHE B 1 82 ? 20.995 48.307 -6.836 1.00 38.79 382 PHE B O 1
ATOM 2772 N N . LEU B 1 83 ? 21.585 46.795 -5.272 1.00 37.16 383 LEU B N 1
ATOM 2773 C CA . LEU B 1 83 ? 20.983 47.558 -4.185 1.00 36.49 383 LEU B CA 1
ATOM 2774 C C . LEU B 1 83 ? 21.750 48.851 -3.937 1.00 36.73 383 LEU B C 1
ATOM 2775 O O . LEU B 1 83 ? 21.169 49.865 -3.555 1.00 37.97 383 LEU B O 1
ATOM 2780 N N . SER B 1 84 ? 23.057 48.825 -4.164 1.00 35.26 384 SER B N 1
ATOM 2781 C CA . SER B 1 84 ? 23.866 50.019 -3.971 1.00 33.91 384 SER B CA 1
ATOM 2782 C C . SER B 1 84 ? 23.387 51.124 -4.920 1.00 33.68 384 SER B C 1
ATOM 2783 O O . SER B 1 84 ? 23.235 52.280 -4.517 1.00 34.58 384 SER B O 1
ATOM 2786 N N . ASN B 1 85 ? 23.134 50.749 -6.175 1.00 33.92 385 ASN B N 1
ATOM 2787 C CA . ASN B 1 85 ? 22.678 51.680 -7.205 1.00 33.35 385 ASN B CA 1
ATOM 2788 C C . ASN B 1 85 ? 21.274 52.229 -6.954 1.00 33.89 385 ASN B C 1
ATOM 2789 O O . ASN B 1 85 ? 20.957 53.347 -7.371 1.00 35.08 385 ASN B O 1
ATOM 2794 N N . LEU B 1 86 ? 20.432 51.438 -6.293 1.00 33.53 386 LEU B N 1
ATOM 2795 C CA . LEU B 1 86 ? 19.079 51.870 -5.965 1.00 33.56 386 LEU B CA 1
ATOM 2796 C C . LEU B 1 86 ? 19.181 52.773 -4.749 1.00 34.11 386 LEU B C 1
ATOM 2797 O O . LEU B 1 86 ? 18.383 53.688 -4.553 1.00 34.84 386 LEU B O 1
ATOM 2802 N N . ALA B 1 87 ? 20.177 52.501 -3.922 1.00 35.55 387 ALA B N 1
ATOM 2803 C CA . ALA B 1 87 ? 20.382 53.297 -2.735 1.00 36.39 387 ALA B CA 1
ATOM 2804 C C . ALA B 1 87 ? 20.525 54.772 -3.117 1.00 36.58 387 ALA B C 1
ATOM 2805 O O . ALA B 1 87 ? 19.674 55.577 -2.772 1.00 37.81 387 ALA B O 1
ATOM 2807 N N . ASN B 1 88 ? 21.564 55.136 -3.859 1.00 37.75 388 ASN B N 1
ATOM 2808 C CA . ASN B 1 88 ? 21.728 56.555 -4.198 1.00 39.42 388 ASN B CA 1
ATOM 2809 C C . ASN B 1 88 ? 20.887 57.120 -5.338 1.00 38.30 388 ASN B C 1
ATOM 2810 O O . ASN B 1 88 ? 20.753 58.342 -5.439 1.00 38.23 388 ASN B O 1
ATOM 2815 N N . LYS B 1 89 ? 20.336 56.268 -6.205 1.00 36.54 389 LYS B N 1
ATOM 2816 C CA . LYS B 1 89 ? 19.503 56.795 -7.283 1.00 36.16 389 LYS B CA 1
ATOM 2817 C C . LYS B 1 89 ? 18.396 57.583 -6.612 1.00 36.96 389 LYS B C 1
ATOM 2818 O O . LYS B 1 89 ? 17.972 58.631 -7.101 1.00 37.50 389 LYS B O 1
ATOM 2824 N N . PHE B 1 90 ? 17.938 57.057 -5.480 1.00 37.23 390 PHE B N 1
ATOM 2825 C CA . PHE B 1 90 ? 16.908 57.703 -4.674 1.00 37.65 390 PHE B CA 1
ATOM 2826 C C . PHE B 1 90 ? 17.588 58.195 -3.390 1.00 38.77 390 PHE B C 1
ATOM 2827 O O . PHE B 1 90 ? 18.677 57.736 -3.053 1.00 39.06 390 PHE B O 1
ATOM 2835 N N . LYS B 1 91 ? 16.968 59.137 -2.689 1.00 38.86 391 LYS B N 1
ATOM 2836 C CA . LYS B 1 91 ? 17.545 59.647 -1.452 1.00 39.32 391 LYS B CA 1
ATOM 2837 C C . LYS B 1 91 ? 17.837 58.461 -0.547 1.00 38.26 391 LYS B C 1
ATOM 2838 O O . LYS B 1 91 ? 18.974 58.236 -0.162 1.00 38.96 391 LYS B O 1
ATOM 2844 N N . ILE B 1 92 ? 16.778 57.713 -0.252 1.00 37.96 392 ILE B N 1
ATOM 2845 C CA . ILE B 1 92 ? 16.755 56.516 0.588 1.00 34.33 392 ILE B CA 1
ATOM 2846 C C . ILE B 1 92 ? 17.983 55.779 1.124 1.00 33.07 392 ILE B C 1
ATOM 2847 O O . ILE B 1 92 ? 19.014 55.633 0.465 1.00 29.43 392 ILE B O 1
ATOM 2852 N N . ILE B 1 93 ? 17.805 55.287 2.345 1.00 32.07 393 ILE B N 1
ATOM 2853 C CA . ILE B 1 93 ? 18.765 54.465 3.054 1.00 30.24 393 ILE B CA 1
ATOM 2854 C C . ILE B 1 93 ? 18.062 53.153 2.819 1.00 28.28 393 ILE B C 1
ATOM 2855 O O . ILE B 1 93 ? 16.898 53.019 3.187 1.00 26.68 393 ILE B O 1
ATOM 2860 N N . LEU B 1 94 ? 18.746 52.206 2.189 1.00 27.84 394 LEU B N 1
ATOM 2861 C CA . LEU B 1 94 ? 18.134 50.923 1.881 1.00 25.25 394 LEU B CA 1
ATOM 2862 C C . LEU B 1 94 ? 18.621 49.700 2.657 1.00 26.00 394 LEU B C 1
ATOM 2863 O O . LEU B 1 94 ? 19.785 49.303 2.570 1.00 25.87 394 LEU B O 1
ATOM 2868 N N . VAL B 1 95 ? 17.707 49.100 3.411 1.00 26.46 395 VAL B N 1
ATOM 2869 C CA . VAL B 1 95 ? 18.003 47.881 4.160 1.00 26.67 395 VAL B CA 1
ATOM 2870 C C . VAL B 1 95 ? 17.718 46.729 3.179 1.00 28.95 395 VAL B C 1
ATOM 2871 O O . VAL B 1 95 ? 16.584 46.267 3.054 1.00 28.79 395 VAL B O 1
ATOM 2875 N N . GLY B 1 96 ? 18.758 46.283 2.477 1.00 28.48 396 GLY B N 1
ATOM 2876 C CA . GLY B 1 96 ? 18.623 45.210 1.497 1.00 29.38 396 GLY B CA 1
ATOM 2877 C C . GLY B 1 96 ? 17.948 43.913 1.943 1.00 30.64 396 GLY B C 1
ATOM 2878 O O . GLY B 1 96 ? 17.872 42.933 1.188 1.00 29.85 396 GLY B O 1
ATOM 2879 N N . GLY B 1 97 ? 17.442 43.925 3.173 1.00 30.96 397 GLY B N 1
ATOM 2880 C CA . GLY B 1 97 ? 16.743 42.792 3.758 1.00 31.55 397 GLY B CA 1
ATOM 2881 C C . GLY B 1 97 ? 17.190 41.361 3.501 1.00 32.52 397 GLY B C 1
ATOM 2882 O O . GLY B 1 97 ? 16.415 40.569 2.963 1.00 34.64 397 GLY B O 1
ATOM 2883 N N . THR B 1 98 ? 18.408 41.001 3.893 1.00 32.35 398 THR B N 1
ATOM 2884 C CA . THR B 1 98 ? 18.887 39.616 3.723 1.00 30.56 398 THR B CA 1
ATOM 2885 C C . THR B 1 98 ? 18.992 38.961 2.338 1.00 30.59 398 THR B C 1
ATOM 2886 O O . THR B 1 98 ? 18.071 38.986 1.528 1.00 27.43 398 THR B O 1
ATOM 2890 N N . ILE B 1 99 ? 20.135 38.327 2.118 1.00 30.69 399 ILE B N 1
ATOM 2891 C CA . ILE B 1 99 ? 20.439 37.576 0.902 1.00 30.85 399 ILE B CA 1
ATOM 2892 C C . ILE B 1 99 ? 21.452 36.503 1.345 1.00 30.25 399 ILE B C 1
ATOM 2893 O O . ILE B 1 99 ? 22.192 36.711 2.308 1.00 30.10 399 ILE B O 1
ATOM 2898 N N . PRO B 1 100 ? 21.498 35.348 0.653 1.00 29.64 400 PRO B N 1
ATOM 2899 C CA . PRO B 1 100 ? 22.452 34.306 1.043 1.00 29.56 400 PRO B CA 1
ATOM 2900 C C . PRO B 1 100 ? 23.843 34.871 0.888 1.00 30.34 400 PRO B C 1
ATOM 2901 O O . PRO B 1 100 ? 24.180 35.451 -0.149 1.00 28.94 400 PRO B O 1
ATOM 2905 N N . GLU B 1 101 ? 24.656 34.730 1.916 1.00 30.93 401 GLU B N 1
ATOM 2906 C CA . GLU B 1 101 ? 26.014 35.229 1.826 1.00 33.48 401 GLU B CA 1
ATOM 2907 C C . GLU B 1 101 ? 26.996 34.078 1.935 1.00 34.53 401 GLU B C 1
ATOM 2908 O O . GLU B 1 101 ? 26.728 33.087 2.609 1.00 33.33 401 GLU B O 1
ATOM 2914 N N . LEU B 1 102 ? 28.126 34.217 1.251 1.00 37.18 402 LEU B N 1
ATOM 2915 C CA . LEU B 1 102 ? 29.186 33.221 1.273 1.00 37.74 402 LEU B CA 1
ATOM 2916 C C . LEU B 1 102 ? 30.480 33.936 1.620 1.00 39.39 402 LEU B C 1
ATOM 2917 O O . LEU B 1 102 ? 30.866 34.916 0.970 1.00 38.27 402 LEU B O 1
ATOM 2922 N N . ASP B 1 103 ? 31.135 33.454 2.668 1.00 41.90 403 ASP B N 1
ATOM 2923 C CA . ASP B 1 103 ? 32.390 34.037 3.092 1.00 45.03 403 ASP B CA 1
ATOM 2924 C C . ASP B 1 103 ? 33.476 33.311 2.311 1.00 45.54 403 ASP B C 1
ATOM 2925 O O . ASP B 1 103 ? 33.648 32.096 2.439 1.00 44.33 403 ASP B O 1
ATOM 2930 N N . PRO B 1 104 ? 34.223 34.052 1.485 1.00 46.75 404 PRO B N 1
ATOM 2931 C CA . PRO B 1 104 ? 35.297 33.477 0.672 1.00 47.81 404 PRO B CA 1
ATOM 2932 C C . PRO B 1 104 ? 36.329 32.690 1.485 1.00 49.24 404 PRO B C 1
ATOM 2933 O O . PRO B 1 104 ? 36.761 31.607 1.078 1.00 48.28 404 PRO B O 1
ATOM 2937 N N . LYS B 1 105 ? 36.716 33.234 2.637 1.00 50.27 405 LYS B N 1
ATOM 2938 C CA . LYS B 1 105 ? 37.696 32.578 3.494 1.00 50.89 405 LYS B CA 1
ATOM 2939 C C . LYS B 1 105 ? 37.139 31.304 4.120 1.00 51.60 405 LYS B C 1
ATOM 2940 O O . LYS B 1 105 ? 37.387 30.201 3.639 1.00 51.34 405 LYS B O 1
ATOM 2946 N N . THR B 1 106 ? 36.385 31.479 5.201 1.00 53.14 406 THR B N 1
ATOM 2947 C CA . THR B 1 106 ? 35.781 30.382 5.953 1.00 53.26 406 THR B CA 1
ATOM 2948 C C . THR B 1 106 ? 34.918 29.449 5.101 1.00 53.38 406 THR B C 1
ATOM 2949 O O . THR B 1 106 ? 34.600 28.334 5.519 1.00 51.78 406 THR B O 1
ATOM 2953 N N . ASP B 1 107 ? 34.535 29.908 3.912 1.00 53.80 407 ASP B N 1
ATOM 2954 C CA . ASP B 1 107 ? 33.710 29.108 3.013 1.00 54.03 407 ASP B CA 1
ATOM 2955 C C . ASP B 1 107 ? 32.345 28.826 3.641 1.00 53.92 407 ASP B C 1
ATOM 2956 O O . ASP B 1 107 ? 31.632 27.920 3.210 1.00 53.43 407 ASP B O 1
ATOM 2961 N N . LYS B 1 108 ? 31.994 29.592 4.671 1.00 53.12 408 LYS B N 1
ATOM 2962 C CA . LYS B 1 108 ? 30.708 29.429 5.340 1.00 52.45 408 LYS B CA 1
ATOM 2963 C C . LYS B 1 108 ? 29.683 30.343 4.677 1.00 51.68 408 LYS B C 1
ATOM 2964 O O . LYS B 1 108 ? 30.032 31.416 4.184 1.00 51.76 408 LYS B O 1
ATOM 2970 N N . ILE B 1 109 ? 28.424 29.914 4.667 1.00 50.32 409 ILE B N 1
ATOM 2971 C CA . ILE B 1 109 ? 27.354 30.713 4.087 1.00 49.20 409 ILE B CA 1
ATOM 2972 C C . ILE B 1 109 ? 26.390 31.173 5.180 1.00 48.71 409 ILE B C 1
ATOM 2973 O O . ILE B 1 109 ? 25.948 30.387 6.012 1.00 48.73 409 ILE B O 1
ATOM 2978 N N . TYR B 1 110 ? 26.085 32.465 5.173 1.00 48.65 410 TYR B N 1
ATOM 2979 C CA . TYR B 1 110 ? 25.202 33.072 6.160 1.00 47.84 410 TYR B CA 1
ATOM 2980 C C . TYR B 1 110 ? 23.949 33.667 5.530 1.00 46.97 410 TYR B C 1
ATOM 2981 O O . TYR B 1 110 ? 23.770 33.633 4.317 1.00 47.52 410 TYR B O 1
ATOM 2990 N N . ASN B 1 111 ? 23.086 34.221 6.372 1.00 46.49 411 ASN B N 1
ATOM 2991 C CA . ASN B 1 111 ? 21.870 34.888 5.913 1.00 44.95 411 ASN B CA 1
ATOM 2992 C C . ASN B 1 111 ? 22.045 36.301 6.448 1.00 43.07 411 ASN B C 1
ATOM 2993 O O . ASN B 1 111 ? 21.716 36.587 7.595 1.00 42.37 411 ASN B O 1
ATOM 2998 N N . THR B 1 112 ? 22.578 37.179 5.609 1.00 41.17 412 THR B N 1
ATOM 2999 C CA . THR B 1 112 ? 22.868 38.547 6.020 1.00 41.37 412 THR B CA 1
ATOM 3000 C C . THR B 1 112 ? 22.007 39.649 5.404 1.00 40.97 412 THR B C 1
ATOM 3001 O O . THR B 1 112 ? 21.612 39.574 4.240 1.00 40.79 412 THR B O 1
ATOM 3005 N N . SER B 1 113 ? 21.729 40.676 6.200 1.00 38.79 413 SER B N 1
ATOM 3006 C CA . SER B 1 113 ? 20.962 41.820 5.732 1.00 36.96 413 SER B CA 1
ATOM 3007 C C . SER B 1 113 ? 21.955 42.934 5.475 1.00 36.78 413 SER B C 1
ATOM 3008 O O . SER B 1 113 ? 22.644 43.369 6.386 1.00 36.32 413 SER B O 1
ATOM 3011 N N . ILE B 1 114 ? 22.036 43.395 4.236 1.00 37.83 414 ILE B N 1
ATOM 3012 C CA . ILE B 1 114 ? 22.968 44.464 3.890 1.00 38.64 414 ILE B CA 1
ATOM 3013 C C . ILE B 1 114 ? 22.326 45.851 3.899 1.00 37.85 414 ILE B C 1
ATOM 3014 O O . ILE B 1 114 ? 21.285 46.070 3.299 1.00 37.56 414 ILE B O 1
ATOM 3019 N N . ILE B 1 115 ? 22.961 46.791 4.586 1.00 39.31 415 ILE B N 1
ATOM 3020 C CA . ILE B 1 115 ? 22.428 48.146 4.684 1.00 39.13 415 ILE B CA 1
ATOM 3021 C C . ILE B 1 115 ? 23.255 49.156 3.898 1.00 39.94 415 ILE B C 1
ATOM 3022 O O . ILE B 1 115 ? 24.482 49.157 3.968 1.00 40.19 415 ILE B O 1
ATOM 3027 N N . PHE B 1 116 ? 22.564 50.017 3.159 1.00 40.08 416 PHE B N 1
ATOM 3028 C CA . PHE B 1 116 ? 23.211 51.040 2.359 1.00 40.81 416 PHE B CA 1
ATOM 3029 C C . PHE B 1 116 ? 22.751 52.429 2.788 1.00 41.06 416 PHE B C 1
ATOM 3030 O O . PHE B 1 116 ? 21.722 52.583 3.444 1.00 40.89 416 PHE B O 1
ATOM 3038 N N . ASN B 1 117 ? 23.520 53.441 2.421 1.00 41.27 417 ASN B N 1
ATOM 3039 C CA . ASN B 1 117 ? 23.166 54.806 2.768 1.00 41.90 417 ASN B CA 1
ATOM 3040 C C . ASN B 1 117 ? 22.670 55.531 1.532 1.00 41.67 417 ASN B C 1
ATOM 3041 O O . ASN B 1 117 ? 22.580 54.953 0.447 1.00 40.37 417 ASN B O 1
ATOM 3046 N N . GLU B 1 118 ? 22.393 56.815 1.701 1.00 41.72 418 GLU B N 1
ATOM 3047 C CA . GLU B 1 118 ? 21.852 57.633 0.635 1.00 44.03 418 GLU B CA 1
ATOM 3048 C C . GLU B 1 118 ? 22.732 57.865 -0.596 1.00 43.69 418 GLU B C 1
ATOM 3049 O O . GLU B 1 118 ? 22.242 58.280 -1.645 1.00 44.13 418 GLU B O 1
ATOM 3055 N N . ASP B 1 119 ? 24.021 57.576 -0.478 1.00 43.17 419 ASP B N 1
ATOM 3056 C CA . ASP B 1 119 ? 24.936 57.740 -1.602 1.00 41.72 419 ASP B CA 1
ATOM 3057 C C . ASP B 1 119 ? 25.278 56.381 -2.195 1.00 41.67 419 ASP B C 1
ATOM 3058 O O . ASP B 1 119 ? 25.967 56.296 -3.204 1.00 41.64 419 ASP B O 1
ATOM 3063 N N . GLY B 1 120 ? 24.798 55.320 -1.554 1.00 40.42 420 GLY B N 1
ATOM 3064 C CA . GLY B 1 120 ? 25.052 53.977 -2.044 1.00 39.43 420 GLY B CA 1
ATOM 3065 C C . GLY B 1 120 ? 26.159 53.189 -1.362 1.00 38.88 420 GLY B C 1
ATOM 3066 O O . GLY B 1 120 ? 26.512 52.118 -1.838 1.00 38.07 420 GLY B O 1
ATOM 3067 N N . LYS B 1 121 ? 26.709 53.692 -0.259 1.00 40.45 421 LYS B N 1
ATOM 3068 C CA . LYS B 1 121 ? 27.787 52.980 0.436 1.00 40.77 421 LYS B CA 1
ATOM 3069 C C . LYS B 1 121 ? 27.253 51.929 1.391 1.00 40.84 421 LYS B C 1
ATOM 3070 O O . LYS B 1 121 ? 26.279 52.161 2.100 1.00 41.70 421 LYS B O 1
ATOM 3076 N N . LEU B 1 122 ? 27.901 50.771 1.411 1.00 41.14 422 LEU B N 1
ATOM 3077 C CA . LEU B 1 122 ? 27.476 49.685 2.284 1.00 41.10 422 LEU B CA 1
ATOM 3078 C C . LEU B 1 122 ? 27.906 49.990 3.708 1.00 42.63 422 LEU B C 1
ATOM 3079 O O . LEU B 1 122 ? 29.000 49.621 4.128 1.00 44.68 422 LEU B O 1
ATOM 3084 N N . ILE B 1 123 ? 27.033 50.672 4.441 1.00 43.14 423 ILE B N 1
ATOM 3085 C CA . ILE B 1 123 ? 27.287 51.065 5.825 1.00 43.14 423 ILE B CA 1
ATOM 3086 C C . ILE B 1 123 ? 27.638 49.926 6.765 1.00 43.75 423 ILE B C 1
ATOM 3087 O O . ILE B 1 123 ? 28.695 49.934 7.396 1.00 43.90 423 ILE B O 1
ATOM 3092 N N . ASP B 1 124 ? 26.732 48.960 6.876 1.00 43.92 424 ASP B N 1
ATOM 3093 C CA . ASP B 1 124 ? 26.929 47.839 7.783 1.00 43.51 424 ASP B CA 1
ATOM 3094 C C . ASP B 1 124 ? 26.193 46.622 7.231 1.00 43.11 424 ASP B C 1
ATOM 3095 O O . ASP B 1 124 ? 25.625 46.663 6.135 1.00 42.50 424 ASP B O 1
ATOM 3100 N N . LYS B 1 125 ? 26.215 45.537 7.999 1.00 42.04 425 LYS B N 1
ATOM 3101 C CA . LYS B 1 125 ? 25.527 44.313 7.625 1.00 42.05 425 LYS B CA 1
ATOM 3102 C C . LYS B 1 125 ? 25.298 43.462 8.863 1.00 41.84 425 LYS B C 1
ATOM 3103 O O . LYS B 1 125 ? 26.068 43.516 9.823 1.00 41.49 425 LYS B O 1
ATOM 3109 N N . HIS B 1 126 ? 24.223 42.683 8.840 1.00 42.33 426 HIS B N 1
ATOM 3110 C CA . HIS B 1 126 ? 23.876 41.834 9.966 1.00 42.59 426 HIS B CA 1
ATOM 3111 C C . HIS B 1 126 ? 23.724 40.366 9.582 1.00 43.96 426 HIS B C 1
ATOM 3112 O O . HIS B 1 126 ? 22.841 40.015 8.795 1.00 45.11 426 HIS B O 1
ATOM 3119 N N . ARG B 1 127 ? 24.587 39.514 10.130 1.00 44.64 427 ARG B N 1
ATOM 3120 C CA . ARG B 1 127 ? 24.489 38.084 9.872 1.00 45.87 427 ARG B CA 1
ATOM 3121 C C . ARG B 1 127 ? 23.544 37.559 10.946 1.00 45.34 427 ARG B C 1
ATOM 3122 O O . ARG B 1 127 ? 23.759 37.792 12.140 1.00 44.80 427 ARG B O 1
ATOM 3130 N N . LYS B 1 128 ? 22.498 36.863 10.517 1.00 44.54 428 LYS B N 1
ATOM 3131 C CA . LYS B 1 128 ? 21.519 36.295 11.434 1.00 43.22 428 LYS B CA 1
ATOM 3132 C C . LYS B 1 128 ? 22.236 35.605 12.591 1.00 43.02 428 LYS B C 1
ATOM 3133 O O . LYS B 1 128 ? 23.022 34.683 12.388 1.00 43.40 428 LYS B O 1
ATOM 3139 N N . VAL B 1 129 ? 21.971 36.070 13.803 1.00 42.31 429 VAL B N 1
ATOM 3140 C CA . VAL B 1 129 ? 22.577 35.501 14.992 1.00 41.96 429 VAL B CA 1
ATOM 3141 C C . VAL B 1 129 ? 21.873 34.197 15.372 1.00 43.26 429 VAL B C 1
ATOM 3142 O O . VAL B 1 129 ? 22.392 33.109 15.136 1.00 43.44 429 VAL B O 1
ATOM 3146 N N . HIS B 1 130 ? 20.681 34.313 15.943 1.00 44.69 430 HIS B N 1
ATOM 3147 C CA . HIS B 1 130 ? 19.907 33.154 16.368 1.00 45.56 430 HIS B CA 1
ATOM 3148 C C . HIS B 1 130 ? 19.244 32.403 15.212 1.00 47.64 430 HIS B C 1
ATOM 3149 O O . HIS B 1 130 ? 18.486 32.988 14.439 1.00 49.07 430 HIS B O 1
ATOM 3156 N N . LEU B 1 131 ? 19.516 31.104 15.100 1.00 49.89 431 LEU B N 1
ATOM 3157 C CA . LEU B 1 131 ? 18.932 30.297 14.030 1.00 51.24 431 LEU B CA 1
ATOM 3158 C C . LEU B 1 131 ? 18.684 28.848 14.438 1.00 51.54 431 LEU B C 1
ATOM 3159 O O . LEU B 1 131 ? 17.566 28.341 14.311 1.00 50.76 431 LEU B O 1
ATOM 3164 N N . PHE B 1 142 ? 16.126 20.587 11.384 1.00 56.13 442 PHE B N 1
ATOM 3165 C CA . PHE B 1 142 ? 17.538 20.667 11.761 1.00 59.06 442 PHE B CA 1
ATOM 3166 C C . PHE B 1 142 ? 18.339 21.451 10.718 1.00 60.88 442 PHE B C 1
ATOM 3167 O O . PHE B 1 142 ? 19.053 22.398 11.061 1.00 63.28 442 PHE B O 1
ATOM 3175 N N . HIS B 1 143 ? 18.210 21.043 9.450 1.00 64.31 443 HIS B N 1
ATOM 3176 C CA . HIS B 1 143 ? 18.910 21.666 8.313 1.00 67.05 443 HIS B CA 1
ATOM 3177 C C . HIS B 1 143 ? 19.034 23.177 8.475 1.00 68.36 443 HIS B C 1
ATOM 3178 O O . HIS B 1 143 ? 20.036 23.780 8.077 1.00 69.82 443 HIS B O 1
ATOM 3185 N N . GLU B 1 144 ? 17.998 23.776 9.057 1.00 67.54 444 GLU B N 1
ATOM 3186 C CA . GLU B 1 144 ? 17.941 25.212 9.279 1.00 66.24 444 GLU B CA 1
ATOM 3187 C C . GLU B 1 144 ? 19.214 25.743 9.940 1.00 65.20 444 GLU B C 1
ATOM 3188 O O . GLU B 1 144 ? 19.495 26.942 9.895 1.00 64.40 444 GLU B O 1
ATOM 3194 N N . SER B 1 145 ? 19.981 24.839 10.544 1.00 63.71 445 SER B N 1
ATOM 3195 C CA . SER B 1 145 ? 21.221 25.204 11.217 1.00 61.83 445 SER B CA 1
ATOM 3196 C C . SER B 1 145 ? 22.345 24.323 10.723 1.00 61.35 445 SER B C 1
ATOM 3197 O O . SER B 1 145 ? 23.454 24.369 11.253 1.00 61.75 445 SER B O 1
ATOM 3200 N N . GLU B 1 146 ? 22.047 23.515 9.711 1.00 60.35 446 GLU B N 1
ATOM 3201 C CA . GLU B 1 146 ? 23.030 22.600 9.139 1.00 59.33 446 GLU B CA 1
ATOM 3202 C C . GLU B 1 146 ? 23.340 22.962 7.692 1.00 57.27 446 GLU B C 1
ATOM 3203 O O . GLU B 1 146 ? 23.798 22.120 6.913 1.00 56.42 446 GLU B O 1
ATOM 3209 N N . THR B 1 147 ? 23.074 24.220 7.345 1.00 54.83 447 THR B N 1
ATOM 3210 C CA . THR B 1 147 ? 23.332 24.739 6.007 1.00 51.67 447 THR B CA 1
ATOM 3211 C C . THR B 1 147 ? 23.892 26.133 6.187 1.00 50.31 447 THR B C 1
ATOM 3212 O O . THR B 1 147 ? 24.702 26.601 5.395 1.00 52.65 447 THR B O 1
ATOM 3216 N N . LEU B 1 148 ? 23.464 26.793 7.253 1.00 48.12 448 LEU B N 1
ATOM 3217 C CA . LEU B 1 148 ? 23.917 28.144 7.524 1.00 46.63 448 LEU B CA 1
ATOM 3218 C C . LEU B 1 148 ? 24.724 28.223 8.806 1.00 46.26 448 LEU B C 1
ATOM 3219 O O . LEU B 1 148 ? 24.638 27.343 9.661 1.00 46.07 448 LEU B O 1
ATOM 3224 N N . SER B 1 149 ? 25.507 29.289 8.921 1.00 47.49 449 SER B N 1
ATOM 3225 C CA . SER B 1 149 ? 26.328 29.537 10.090 1.00 48.96 449 SER B CA 1
ATOM 3226 C C . SER B 1 149 ? 25.763 30.773 10.791 1.00 50.36 449 SER B C 1
ATOM 3227 O O . SER B 1 149 ? 25.109 31.609 10.160 1.00 50.94 449 SER B O 1
ATOM 3230 N N . PRO B 1 150 ? 25.998 30.900 12.108 1.00 50.74 450 PRO B N 1
ATOM 3231 C CA . PRO B 1 150 ? 25.496 32.041 12.880 1.00 50.96 450 PRO B CA 1
ATOM 3232 C C . PRO B 1 150 ? 26.401 33.273 12.912 1.00 50.97 450 PRO B C 1
ATOM 3233 O O . PRO B 1 150 ? 27.610 33.172 12.701 1.00 50.67 450 PRO B O 1
ATOM 3237 N N . GLY B 1 151 ? 25.795 34.430 13.179 1.00 51.76 451 GLY B N 1
ATOM 3238 C CA . GLY B 1 151 ? 26.539 35.673 13.267 1.00 52.10 451 GLY B CA 1
ATOM 3239 C C . GLY B 1 151 ? 26.865 35.924 14.726 1.00 53.25 451 GLY B C 1
ATOM 3240 O O . GLY B 1 151 ? 26.311 35.255 15.603 1.00 52.72 451 GLY B O 1
ATOM 3241 N N . GLU B 1 152 ? 27.744 36.882 15.007 1.00 54.39 452 GLU B N 1
ATOM 3242 C CA . GLU B 1 152 ? 28.119 37.152 16.391 1.00 55.81 452 GLU B CA 1
ATOM 3243 C C . GLU B 1 152 ? 28.046 38.603 16.805 1.00 55.57 452 GLU B C 1
ATOM 3244 O O . GLU B 1 152 ? 28.250 38.927 17.974 1.00 55.70 452 GLU B O 1
ATOM 3250 N N . LYS B 1 153 ? 27.773 39.481 15.853 1.00 55.37 453 LYS B N 1
ATOM 3251 C CA . LYS B 1 153 ? 27.684 40.901 16.153 1.00 54.98 453 LYS B CA 1
ATOM 3252 C C . LYS B 1 153 ? 26.242 41.379 16.275 1.00 54.05 453 LYS B C 1
ATOM 3253 O O . LYS B 1 153 ? 25.350 40.805 15.667 1.00 54.57 453 LYS B O 1
ATOM 3259 N N . SER B 1 154 ? 26.023 42.418 17.074 1.00 52.53 454 SER B N 1
ATOM 3260 C CA . SER B 1 154 ? 24.701 42.995 17.231 1.00 50.06 454 SER B CA 1
ATOM 3261 C C . SER B 1 154 ? 24.828 44.171 16.299 1.00 49.47 454 SER B C 1
ATOM 3262 O O . SER B 1 154 ? 25.833 44.877 16.347 1.00 49.87 454 SER B O 1
ATOM 3265 N N . THR B 1 155 ? 23.830 44.374 15.445 1.00 47.21 455 THR B N 1
ATOM 3266 C CA . THR B 1 155 ? 23.901 45.451 14.470 1.00 44.28 455 THR B CA 1
ATOM 3267 C C . THR B 1 155 ? 23.070 46.695 14.752 1.00 44.20 455 THR B C 1
ATOM 3268 O O . THR B 1 155 ? 21.840 46.635 14.827 1.00 45.17 455 THR B O 1
ATOM 3272 N N . THR B 1 156 ? 23.749 47.830 14.882 1.00 43.39 456 THR B N 1
ATOM 3273 C CA . THR B 1 156 ? 23.081 49.104 15.119 1.00 43.13 456 THR B CA 1
ATOM 3274 C C . THR B 1 156 ? 23.700 50.133 14.171 1.00 44.11 456 THR B C 1
ATOM 3275 O O . THR B 1 156 ? 24.737 50.732 14.469 1.00 45.39 456 THR B O 1
ATOM 3279 N N . ILE B 1 157 ? 23.060 50.327 13.022 1.00 44.38 457 ILE B N 1
ATOM 3280 C CA . ILE B 1 157 ? 23.556 51.255 12.012 1.00 42.60 457 ILE B CA 1
ATOM 3281 C C . ILE B 1 157 ? 23.392 52.709 12.393 1.00 41.53 457 ILE B C 1
ATOM 3282 O O . ILE B 1 157 ? 22.397 53.106 12.995 1.00 40.28 457 ILE B O 1
ATOM 3287 N N . ASP B 1 158 ? 24.382 53.502 12.008 1.00 42.28 458 ASP B N 1
ATOM 3288 C CA . ASP B 1 158 ? 24.370 54.919 12.288 1.00 41.45 458 ASP B CA 1
ATOM 3289 C C . ASP B 1 158 ? 23.819 55.5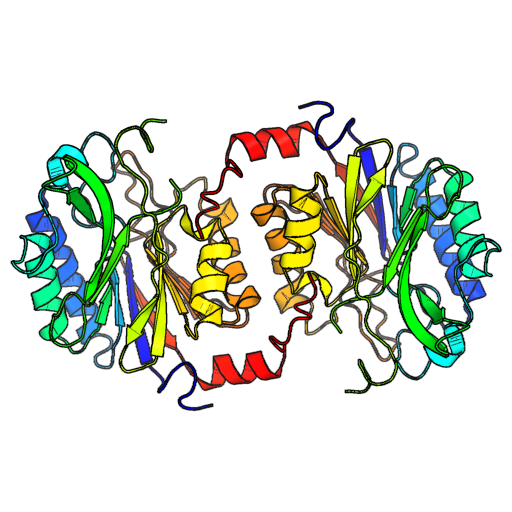87 11.045 1.00 41.21 458 ASP B C 1
ATOM 3290 O O . ASP B 1 158 ? 24.097 55.157 9.920 1.00 39.86 458 ASP B O 1
ATOM 3295 N N . THR B 1 159 ? 23.022 56.624 11.270 1.00 41.51 459 THR B N 1
ATOM 3296 C CA . THR B 1 159 ? 22.384 57.337 10.182 1.00 40.56 459 THR B CA 1
ATOM 3297 C C . THR B 1 159 ? 22.272 58.830 10.499 1.00 40.90 459 THR B C 1
ATOM 3298 O O . THR B 1 159 ? 22.252 59.234 11.667 1.00 40.92 459 THR B O 1
ATOM 3302 N N . LYS B 1 160 ? 22.177 59.653 9.461 1.00 41.01 460 LYS B N 1
ATOM 3303 C CA . LYS B 1 160 ? 22.074 61.098 9.662 1.00 40.40 460 LYS B CA 1
ATOM 3304 C C . LYS B 1 160 ? 20.819 61.550 10.400 1.00 38.79 460 LYS B C 1
ATOM 3305 O O . LYS B 1 160 ? 20.654 62.735 10.650 1.00 39.26 460 LYS B O 1
ATOM 3311 N N . TYR B 1 161 ? 19.938 60.614 10.749 1.00 38.44 461 TYR B N 1
ATOM 3312 C CA . TYR B 1 161 ? 18.702 60.960 11.457 1.00 37.52 461 TYR B CA 1
ATOM 3313 C C . TYR B 1 161 ? 18.700 60.354 12.856 1.00 36.65 461 TYR B C 1
ATOM 3314 O O . TYR B 1 161 ? 17.934 60.769 13.738 1.00 36.38 461 TYR B O 1
ATOM 3323 N N . GLY B 1 162 ? 19.564 59.365 13.044 1.00 35.74 462 GLY B N 1
ATOM 3324 C CA . GLY B 1 162 ? 19.645 58.681 14.318 1.00 35.95 462 GLY B CA 1
ATOM 3325 C C . GLY B 1 162 ? 20.129 57.270 14.055 1.00 36.18 462 GLY B C 1
ATOM 3326 O O . GLY B 1 162 ? 20.563 56.965 12.948 1.00 36.46 462 GLY B O 1
ATOM 3327 N N . LYS B 1 163 ? 20.060 56.405 15.059 1.00 37.28 463 LYS B N 1
ATOM 3328 C CA . LYS B 1 163 ? 20.517 55.033 14.883 1.00 37.84 463 LYS B CA 1
ATOM 3329 C C . LYS B 1 163 ? 19.326 54.085 14.901 1.00 37.26 463 LYS B C 1
ATOM 3330 O O . LYS B 1 163 ? 18.297 54.373 15.508 1.00 37.38 463 LYS B O 1
ATOM 3336 N N . PHE B 1 164 ? 19.462 52.955 14.224 1.00 37.20 464 PHE B N 1
ATOM 3337 C CA . PHE B 1 164 ? 18.408 51.956 14.229 1.00 35.16 464 PHE B CA 1
ATOM 3338 C C . PHE B 1 164 ? 19.027 50.570 14.203 1.00 33.85 464 PHE B C 1
ATOM 3339 O O . PHE B 1 164 ? 20.076 50.365 13.595 1.00 34.53 464 PHE B O 1
ATOM 3347 N N . GLY B 1 165 ? 18.389 49.628 14.892 1.00 32.43 465 GLY B N 1
ATOM 3348 C CA . GLY B 1 165 ? 18.898 48.269 14.932 1.00 30.68 465 GLY B CA 1
ATOM 3349 C C . GLY B 1 165 ? 18.313 47.405 13.830 1.00 29.86 465 GLY B C 1
ATOM 3350 O O . GLY B 1 165 ? 17.238 47.709 13.296 1.00 31.22 465 GLY B O 1
ATOM 3351 N N . VAL B 1 166 ? 19.023 46.332 13.479 1.00 27.83 466 VAL B N 1
ATOM 3352 C CA . VAL B 1 166 ? 18.572 45.410 12.442 1.00 25.97 466 VAL B CA 1
ATOM 3353 C C . VAL B 1 166 ? 18.744 43.973 12.921 1.00 28.47 466 VAL B C 1
ATOM 3354 O O . VAL B 1 166 ? 19.817 43.597 13.388 1.00 30.42 466 VAL B O 1
ATOM 3358 N N . GLY B 1 167 ? 17.681 43.181 12.815 1.00 28.06 467 GLY B N 1
ATOM 3359 C CA . GLY B 1 167 ? 17.737 41.787 13.222 1.00 28.08 467 GLY B CA 1
ATOM 3360 C C . GLY B 1 167 ? 17.073 40.950 12.144 1.00 28.28 467 GLY B C 1
ATOM 3361 O O . GLY B 1 167 ? 16.413 41.497 11.265 1.00 29.26 467 GLY B O 1
ATOM 3362 N N . ILE B 1 168 ? 17.234 39.635 12.186 1.00 28.69 468 ILE B N 1
ATOM 3363 C CA . ILE B 1 168 ? 16.617 38.802 11.171 1.00 31.23 468 ILE B CA 1
ATOM 3364 C C . ILE B 1 168 ? 15.768 37.664 11.714 1.00 34.61 468 ILE B C 1
ATOM 3365 O O . ILE B 1 168 ? 16.202 36.879 12.559 1.00 35.64 468 ILE B O 1
ATOM 3370 N N . CYS B 1 169 ? 14.548 37.597 11.189 1.00 37.30 469 CYS B N 1
ATOM 3371 C CA . CYS B 1 169 ? 13.546 36.596 11.524 1.00 37.90 469 CYS B CA 1
ATOM 3372 C C . CYS B 1 169 ? 13.564 36.073 12.968 1.00 39.06 469 CYS B C 1
ATOM 3373 O O . CYS B 1 169 ? 13.004 36.699 13.867 1.00 40.59 469 CYS B O 1
ATOM 3376 N N . TYR B 1 170 ? 14.197 34.923 13.178 1.00 39.47 470 TYR B N 1
ATOM 3377 C CA . TYR B 1 170 ? 14.277 34.288 14.493 1.00 38.34 470 TYR B CA 1
ATOM 3378 C C . TYR B 1 170 ? 14.885 35.224 15.549 1.00 36.37 470 TYR B C 1
ATOM 3379 O O . TYR B 1 170 ? 14.630 35.074 16.739 1.00 36.29 470 TYR B O 1
ATOM 3388 N N . ASP B 1 171 ? 15.670 36.201 15.103 1.00 34.94 471 ASP B N 1
ATOM 3389 C CA . ASP B 1 171 ? 16.302 37.154 16.012 1.00 32.64 471 ASP B CA 1
ATOM 3390 C C . ASP B 1 171 ? 15.328 37.988 16.836 1.00 30.98 471 ASP B C 1
ATOM 3391 O O . ASP B 1 171 ? 15.696 38.481 17.907 1.00 30.30 471 ASP B O 1
ATOM 3396 N N . MET B 1 172 ? 14.104 38.175 16.345 1.00 29.29 472 MET B N 1
ATOM 3397 C CA . MET B 1 172 ? 13.151 38.968 17.104 1.00 28.79 472 MET B CA 1
ATOM 3398 C C . MET B 1 172 ? 12.646 38.224 18.339 1.00 28.22 472 MET B C 1
ATOM 3399 O O . MET B 1 172 ? 11.996 38.788 19.209 1.00 27.73 472 MET B O 1
ATOM 3404 N N . ARG B 1 173 ? 12.991 36.951 18.437 1.00 28.24 473 ARG B N 1
ATOM 3405 C CA . ARG B 1 173 ? 12.536 36.163 19.565 1.00 27.09 473 ARG B CA 1
ATOM 3406 C C . ARG B 1 173 ? 13.477 36.291 20.799 1.00 27.70 473 ARG B C 1
ATOM 3407 O O . ARG B 1 173 ? 13.253 35.668 21.834 1.00 28.10 473 ARG B O 1
ATOM 3415 N N . PHE B 1 174 ? 14.480 37.164 20.719 1.00 29.25 474 PHE B N 1
ATOM 3416 C CA . PHE B 1 174 ? 15.472 37.301 21.795 1.00 30.73 474 PHE B CA 1
ATOM 3417 C C . PHE B 1 174 ? 15.547 38.780 22.026 1.00 32.92 474 PHE B C 1
ATOM 3418 O O . PHE B 1 174 ? 16.210 39.505 21.267 1.00 32.54 474 PHE B O 1
ATOM 3426 N N . PRO B 1 175 ? 14.833 39.247 23.057 1.00 34.08 475 PRO B N 1
ATOM 3427 C CA . PRO B 1 175 ? 14.788 40.661 23.399 1.00 35.75 475 PRO B CA 1
ATOM 3428 C C . PRO B 1 175 ? 16.114 41.358 23.594 1.00 36.39 475 PRO B C 1
ATOM 3429 O O . PRO B 1 175 ? 16.182 42.589 23.532 1.00 36.62 475 PRO B O 1
ATOM 3433 N N . GLU B 1 176 ? 17.157 40.582 23.855 1.00 37.02 476 GLU B N 1
ATOM 3434 C CA . GLU B 1 176 ? 18.466 41.160 24.060 1.00 39.38 476 GLU B CA 1
ATOM 3435 C C . GLU B 1 176 ? 18.842 42.051 22.884 1.00 39.36 476 GLU B C 1
ATOM 3436 O O . GLU B 1 176 ? 19.193 43.209 23.076 1.00 39.88 476 GLU B O 1
ATOM 3442 N N . LEU B 1 177 ? 18.745 41.514 21.670 1.00 40.02 477 LEU B N 1
ATOM 3443 C CA . LEU B 1 177 ? 19.074 42.263 20.458 1.00 39.10 477 LEU B CA 1
ATOM 3444 C C . LEU B 1 177 ? 18.383 43.617 20.397 1.00 38.97 477 LEU B C 1
ATOM 3445 O O . LEU B 1 177 ? 18.982 44.608 19.985 1.00 40.81 477 LEU B O 1
ATOM 3450 N N . ALA B 1 178 ? 17.123 43.665 20.809 1.00 38.22 478 ALA B N 1
ATOM 3451 C CA . ALA B 1 178 ? 16.382 44.921 20.779 1.00 36.73 478 ALA B CA 1
ATOM 3452 C C . ALA B 1 178 ? 16.854 45.858 21.875 1.00 36.09 478 ALA B C 1
ATOM 3453 O O . ALA B 1 178 ? 17.162 47.013 21.610 1.00 34.25 478 ALA B O 1
ATOM 3455 N N . MET B 1 179 ? 16.902 45.354 23.109 1.00 35.43 479 MET B N 1
ATOM 3456 C CA . MET B 1 179 ? 17.331 46.152 24.255 1.00 33.21 479 MET B CA 1
ATOM 3457 C C . MET B 1 179 ? 18.673 46.800 23.954 1.00 33.73 479 MET B C 1
ATOM 3458 O O . MET B 1 179 ? 18.893 47.978 24.231 1.00 34.68 479 MET B O 1
ATOM 3463 N N . LEU B 1 180 ? 19.557 46.009 23.364 1.00 34.90 480 LEU B N 1
ATOM 3464 C CA . LEU B 1 180 ? 20.897 46.442 23.014 1.00 35.74 480 LEU B CA 1
ATOM 3465 C C . LEU B 1 180 ? 20.893 47.661 22.107 1.00 36.90 480 LEU B C 1
ATOM 3466 O O . LEU B 1 180 ? 21.315 48.739 22.517 1.00 38.22 480 LEU B O 1
ATOM 3471 N N . SER B 1 181 ? 20.413 47.490 20.877 1.00 38.29 481 SER B N 1
ATOM 3472 C CA . SER B 1 181 ? 20.359 48.583 19.903 1.00 38.62 481 SER B CA 1
ATOM 3473 C C . SER B 1 181 ? 19.527 49.766 20.395 1.00 38.07 481 SER B C 1
ATOM 3474 O O . SER B 1 181 ? 19.845 50.916 20.119 1.00 36.76 481 SER B O 1
ATOM 3477 N N . ALA B 1 182 ? 18.466 49.474 21.136 1.00 39.99 482 ALA B N 1
ATOM 3478 C CA . ALA B 1 182 ? 17.566 50.507 21.640 1.00 41.76 482 ALA B CA 1
ATOM 3479 C C . ALA B 1 182 ? 18.195 51.427 22.673 1.00 42.34 482 ALA B C 1
ATOM 3480 O O . ALA B 1 182 ? 18.032 52.655 22.620 1.00 41.87 482 ALA B O 1
ATOM 3482 N N . ARG B 1 183 ? 18.885 50.817 23.630 1.00 42.37 483 ARG B N 1
ATOM 3483 C CA . ARG B 1 183 ? 19.530 51.559 24.689 1.00 43.05 483 ARG B CA 1
ATOM 3484 C C . ARG B 1 183 ? 20.770 52.290 24.177 1.00 43.22 483 ARG B C 1
ATOM 3485 O O . ARG B 1 183 ? 21.232 53.244 24.806 1.00 45.07 483 ARG B O 1
ATOM 3493 N N . LYS B 1 184 ? 21.295 51.864 23.026 1.00 41.88 484 LYS B N 1
ATOM 3494 C CA . LYS B 1 184 ? 22.462 52.524 22.440 1.00 40.11 484 LYS B CA 1
ATOM 3495 C C . LYS B 1 184 ? 22.026 53.846 21.831 1.00 39.24 484 LYS B C 1
ATOM 3496 O O . LYS B 1 184 ? 22.849 54.703 21.522 1.00 41.19 484 LYS B O 1
ATOM 3502 N N . GLY B 1 185 ? 20.718 54.007 21.667 1.00 36.92 485 GLY B N 1
ATOM 3503 C CA . GLY B 1 185 ? 20.181 55.232 21.110 1.00 34.90 485 GLY B CA 1
ATOM 3504 C C . GLY B 1 185 ? 19.242 55.037 19.933 1.00 35.01 485 GLY B C 1
ATOM 3505 O O . GLY B 1 185 ? 18.675 56.007 19.433 1.00 34.96 485 GLY B O 1
ATOM 3506 N N . ALA B 1 186 ? 19.062 53.799 19.485 1.00 34.81 486 ALA B N 1
ATOM 3507 C CA . ALA B 1 186 ? 18.186 53.527 18.346 1.00 34.48 486 ALA B CA 1
ATOM 3508 C C . ALA B 1 186 ? 16.744 53.997 18.524 1.00 34.71 486 ALA B C 1
ATOM 3509 O O . ALA B 1 186 ? 16.178 53.924 19.617 1.00 34.97 486 ALA B O 1
ATOM 3511 N N . PHE B 1 187 ? 16.157 54.477 17.430 1.00 34.69 487 PHE B N 1
ATOM 3512 C CA . PHE B 1 187 ? 14.773 54.948 17.421 1.00 35.50 487 PHE B CA 1
ATOM 3513 C C . PHE B 1 187 ? 13.863 53.891 16.796 1.00 34.35 487 PHE B C 1
ATOM 3514 O O . PHE B 1 187 ? 12.644 54.034 16.783 1.00 34.63 487 PHE B O 1
ATOM 3522 N N . ALA B 1 188 ? 14.467 52.824 16.285 1.00 33.63 488 ALA B N 1
ATOM 3523 C CA . ALA B 1 188 ? 13.708 51.746 15.670 1.00 31.09 488 ALA B CA 1
ATOM 3524 C C . ALA B 1 188 ? 14.533 50.480 15.506 1.00 30.05 488 ALA B C 1
ATOM 3525 O O . ALA B 1 188 ? 15.748 50.542 15.325 1.00 31.83 488 ALA B O 1
ATOM 3527 N N . MET B 1 189 ? 13.862 49.335 15.596 1.00 28.69 489 MET B N 1
ATOM 3528 C CA . MET B 1 189 ? 14.490 48.040 15.409 1.00 26.85 489 MET B CA 1
ATOM 3529 C C . MET B 1 189 ? 13.821 47.499 14.152 1.00 28.31 489 MET B C 1
ATOM 3530 O O . MET B 1 189 ? 12.602 47.288 14.131 1.00 28.98 489 MET B O 1
ATOM 3535 N N . ILE B 1 190 ? 14.600 47.303 13.096 1.00 27.61 490 ILE B N 1
ATOM 3536 C CA . ILE B 1 190 ? 14.034 46.779 11.856 1.00 26.86 490 ILE B CA 1
ATOM 3537 C C . ILE B 1 190 ? 14.383 45.287 11.703 1.00 27.08 490 ILE B C 1
ATOM 3538 O O . ILE B 1 190 ? 15.513 44.907 11.914 1.00 27.50 490 ILE B O 1
ATOM 3543 N N . TYR B 1 191 ? 13.396 44.466 11.355 1.00 26.32 491 TYR B N 1
ATOM 3544 C CA . TYR B 1 191 ? 13.573 43.030 11.201 1.00 27.47 491 TYR B CA 1
ATOM 3545 C C . TYR B 1 191 ? 13.102 42.403 9.897 1.00 28.80 491 TYR B C 1
ATOM 3546 O O . TYR B 1 191 ? 11.891 42.192 9.712 1.00 28.55 491 TYR B O 1
ATOM 3555 N N . PRO B 1 192 ? 13.991 42.086 8.960 1.00 29.44 492 PRO B N 1
ATOM 3556 C CA . PRO B 1 192 ? 13.515 41.467 7.716 1.00 30.35 492 PRO B CA 1
ATOM 3557 C C . PRO B 1 192 ? 13.136 40.059 8.149 1.00 31.56 492 PRO B C 1
ATOM 3558 O O . PRO B 1 192 ? 14.007 39.332 8.601 1.00 32.01 492 PRO B O 1
ATOM 3562 N N . SER B 1 193 ? 11.865 39.687 8.102 1.00 31.66 493 SER B N 1
ATOM 3563 C CA . SER B 1 193 ? 11.509 38.359 8.546 1.00 30.84 493 SER B CA 1
ATOM 3564 C C . SER B 1 193 ? 10.519 37.644 7.663 1.00 30.52 493 SER B C 1
ATOM 3565 O O . SER B 1 193 ? 9.843 38.253 6.843 1.00 31.61 493 SER B O 1
ATOM 3568 N N . ALA B 1 194 ? 10.397 36.337 7.851 1.00 28.15 494 ALA B N 1
ATOM 3569 C CA . ALA B 1 194 ? 9.449 35.577 7.052 1.00 25.92 494 ALA B CA 1
ATOM 3570 C C . ALA B 1 194 ? 8.817 34.459 7.868 1.00 25.84 494 ALA B C 1
ATOM 3571 O O . ALA B 1 194 ? 9.248 33.301 7.798 1.00 26.54 494 ALA B O 1
ATOM 3573 N N . PHE B 1 195 ? 7.815 34.799 8.673 1.00 23.64 495 PHE B N 1
ATOM 3574 C CA . PHE B 1 195 ? 7.142 33.761 9.433 1.00 23.31 495 PHE B CA 1
ATOM 3575 C C . PHE B 1 195 ? 6.206 33.039 8.481 1.00 22.89 495 PHE B C 1
ATOM 3576 O O . PHE B 1 195 ? 6.067 33.431 7.323 1.00 23.87 495 PHE B O 1
ATOM 3584 N N . ASN B 1 196 ? 5.577 31.974 8.951 1.00 22.83 496 ASN B N 1
ATOM 3585 C CA . ASN B 1 196 ? 4.670 31.239 8.097 1.00 23.18 496 ASN B CA 1
ATOM 3586 C C . ASN B 1 196 ? 3.238 31.263 8.610 1.00 21.87 496 ASN B C 1
ATOM 3587 O O . ASN B 1 196 ? 2.954 31.776 9.700 1.00 16.99 496 ASN B O 1
ATOM 3592 N N . THR B 1 197 ? 2.344 30.700 7.804 1.00 21.21 497 THR B N 1
ATOM 3593 C CA . THR B 1 197 ? 0.930 30.664 8.111 1.00 22.33 497 THR B CA 1
ATOM 3594 C C . THR B 1 197 ? 0.605 29.993 9.442 1.00 23.47 497 THR B C 1
ATOM 3595 O O . THR B 1 197 ? -0.524 30.075 9.938 1.00 22.50 497 THR B O 1
ATOM 3599 N N . VAL B 1 198 ? 1.597 29.348 10.039 1.00 25.68 498 VAL B N 1
ATOM 3600 C CA . VAL B 1 198 ? 1.381 28.682 11.321 1.00 27.01 498 VAL B CA 1
ATOM 3601 C C . VAL B 1 198 ? 1.958 29.475 12.494 1.00 28.33 498 VAL B C 1
ATOM 3602 O O . VAL B 1 198 ? 1.269 29.739 13.487 1.00 28.44 498 VAL B O 1
ATOM 3606 N N . THR B 1 199 ? 3.231 29.835 12.372 1.00 27.19 499 THR B N 1
ATOM 3607 C CA . THR B 1 199 ? 3.928 30.574 13.408 1.00 25.89 499 THR B CA 1
ATOM 3608 C C . THR B 1 199 ? 3.504 32.052 13.437 1.00 25.64 499 THR B C 1
ATOM 3609 O O . THR B 1 199 ? 3.475 32.690 14.495 1.00 26.36 499 THR B O 1
ATOM 3613 N N . GLY B 1 200 ? 3.162 32.580 12.266 1.00 24.11 500 GLY B N 1
ATOM 3614 C CA . GLY B 1 200 ? 2.778 33.975 12.153 1.00 21.29 500 GLY B CA 1
ATOM 3615 C C . GLY B 1 200 ? 1.571 34.445 12.934 1.00 19.86 500 GLY B C 1
ATOM 3616 O O . GLY B 1 200 ? 1.634 35.493 13.562 1.00 21.69 500 GLY B O 1
ATOM 3617 N N . PRO B 1 201 ? 0.448 33.717 12.891 1.00 19.28 501 PRO B N 1
ATOM 3618 C CA . PRO B 1 201 ? -0.766 34.093 13.609 1.00 18.24 501 PRO B CA 1
ATOM 3619 C C . PRO B 1 201 ? -0.582 34.039 15.102 1.00 18.39 501 PRO B C 1
ATOM 3620 O O . PRO B 1 201 ? -1.284 34.700 15.852 1.00 18.74 501 PRO B O 1
ATOM 3624 N N . LEU B 1 202 ? 0.379 33.253 15.539 1.00 20.75 502 LEU B N 1
ATOM 3625 C CA . LEU B 1 202 ? 0.611 33.084 16.949 1.00 18.77 502 LEU B CA 1
ATOM 3626 C C . LEU B 1 202 ? 1.513 34.146 17.575 1.00 16.47 502 LEU B C 1
ATOM 3627 O O . LEU B 1 202 ? 1.106 34.819 18.538 1.00 13.85 502 LEU B O 1
ATOM 3632 N N . HIS B 1 203 ? 2.720 34.323 17.041 1.00 17.83 503 HIS B N 1
ATOM 3633 C CA . HIS B 1 203 ? 3.626 35.303 17.643 1.00 17.18 503 HIS B CA 1
ATOM 3634 C C . HIS B 1 203 ? 4.027 36.637 16.941 1.00 16.52 503 HIS B C 1
ATOM 3635 O O . HIS B 1 203 ? 4.518 37.573 17.614 1.00 14.04 503 HIS B O 1
ATOM 3642 N N . TRP B 1 204 ? 3.811 36.718 15.625 1.00 16.34 504 TRP B N 1
ATOM 3643 C CA . TRP B 1 204 ? 4.175 37.921 14.828 1.00 17.99 504 TRP B CA 1
ATOM 3644 C C . TRP B 1 204 ? 3.749 39.306 15.357 1.00 20.31 504 TRP B C 1
ATOM 3645 O O . TRP B 1 204 ? 4.598 40.169 15.581 1.00 17.45 504 TRP B O 1
ATOM 3656 N N . HIS B 1 205 ? 2.450 39.511 15.559 1.00 20.67 505 HIS B N 1
ATOM 3657 C CA . HIS B 1 205 ? 1.969 40.796 16.049 1.00 20.84 505 HIS B CA 1
ATOM 3658 C C . HIS B 1 205 ? 2.491 41.064 17.453 1.00 22.08 505 HIS B C 1
ATOM 3659 O O . HIS B 1 205 ? 2.916 42.172 17.779 1.00 23.29 505 HIS B O 1
ATOM 3666 N N . LEU B 1 206 ? 2.463 40.032 18.282 1.00 21.10 506 LEU B N 1
ATOM 3667 C CA . LEU B 1 206 ? 2.919 40.128 19.661 1.00 19.67 506 LEU B CA 1
ATOM 3668 C C . LEU B 1 206 ? 4.375 40.568 19.773 1.00 19.45 506 LEU B C 1
ATOM 3669 O O . LEU B 1 206 ? 4.693 41.506 20.488 1.00 17.62 506 LEU B O 1
ATOM 3674 N N . LEU B 1 207 ? 5.266 39.887 19.072 1.00 19.58 507 LEU B N 1
ATOM 3675 C CA . LEU B 1 207 ? 6.671 40.237 19.157 1.00 20.31 507 LEU B CA 1
ATOM 3676 C C . LEU B 1 207 ? 6.911 41.654 18.662 1.00 21.73 507 LEU B C 1
ATOM 3677 O O . LEU B 1 207 ? 7.562 42.446 19.349 1.00 22.74 507 LEU B O 1
ATOM 3682 N N . ALA B 1 208 ? 6.385 41.979 17.481 1.00 20.85 508 ALA B N 1
ATOM 3683 C CA . ALA B 1 208 ? 6.544 43.312 16.923 1.00 21.80 508 ALA B CA 1
ATOM 3684 C C . ALA B 1 208 ? 6.207 44.359 17.966 1.00 21.24 508 ALA B C 1
ATOM 3685 O O . ALA B 1 208 ? 7.028 45.214 18.290 1.00 22.67 508 ALA B O 1
ATOM 3687 N N . ARG B 1 209 ? 4.989 44.273 18.485 1.00 21.97 509 ARG B N 1
ATOM 3688 C CA . ARG B 1 209 ? 4.490 45.203 19.493 1.00 21.01 509 ARG B CA 1
ATOM 3689 C C . ARG B 1 209 ? 5.170 45.076 20.852 1.00 20.99 509 ARG B C 1
ATOM 3690 O O . ARG B 1 209 ? 5.204 46.030 21.633 1.00 21.79 509 ARG B O 1
ATOM 3698 N N . SER B 1 210 ? 5.703 43.903 21.145 1.00 21.87 510 SER B N 1
ATOM 3699 C CA . SER B 1 210 ? 6.354 43.708 22.430 1.00 23.97 510 SER B CA 1
ATOM 3700 C C . SER B 1 210 ? 7.718 44.399 22.474 1.00 24.22 510 SER B C 1
ATOM 3701 O O . SER B 1 210 ? 8.060 45.041 23.468 1.00 24.27 510 SER B O 1
ATOM 3704 N N . ARG B 1 211 ? 8.485 44.261 21.392 1.00 24.26 511 ARG B N 1
ATOM 3705 C CA . ARG B 1 211 ? 9.808 44.862 21.291 1.00 24.10 511 ARG B CA 1
ATOM 3706 C C . ARG B 1 211 ? 9.745 46.396 21.215 1.00 25.91 511 ARG B C 1
ATOM 3707 O O . ARG B 1 211 ? 10.699 47.085 21.593 1.00 25.44 511 ARG B O 1
ATOM 3715 N N . ALA B 1 212 ? 8.613 46.923 20.749 1.00 25.00 512 ALA B N 1
ATOM 3716 C CA . ALA B 1 212 ? 8.418 48.363 20.614 1.00 23.21 512 ALA B CA 1
ATOM 3717 C C . ALA B 1 212 ? 7.987 49.045 21.912 1.00 23.92 512 ALA B C 1
ATOM 3718 O O . ALA B 1 212 ? 8.388 50.183 22.172 1.00 25.87 512 ALA B O 1
ATOM 3720 N N . VAL B 1 213 ? 7.155 48.368 22.708 1.00 23.36 513 VAL B N 1
ATOM 3721 C CA . VAL B 1 213 ? 6.665 48.923 23.968 1.00 24.05 513 VAL B CA 1
ATOM 3722 C C . VAL B 1 213 ? 7.664 48.729 25.096 1.00 26.51 513 VAL B C 1
ATOM 3723 O O . VAL B 1 213 ? 7.726 49.541 26.024 1.00 26.24 513 VAL B O 1
ATOM 3727 N N . ASP B 1 214 ? 8.434 47.644 25.017 1.00 29.56 514 ASP B N 1
ATOM 3728 C CA . ASP B 1 214 ? 9.445 47.353 26.025 1.00 30.81 514 ASP B CA 1
ATOM 3729 C C . ASP B 1 214 ? 10.622 48.290 25.850 1.00 30.75 514 ASP B C 1
ATOM 3730 O O . ASP B 1 214 ? 11.198 48.754 26.828 1.00 30.65 514 ASP B O 1
ATOM 3735 N N . ASN B 1 215 ? 10.977 48.580 24.604 1.00 30.58 515 ASN B N 1
ATOM 3736 C CA . ASN B 1 215 ? 12.099 49.479 24.358 1.00 30.96 515 ASN B CA 1
ATOM 3737 C C . ASN B 1 215 ? 11.621 50.873 23.952 1.00 29.14 515 ASN B C 1
ATOM 3738 O O . ASN B 1 215 ? 12.424 51.793 23.803 1.00 29.16 515 ASN B O 1
ATOM 3743 N N . GLN B 1 216 ? 10.310 51.029 23.797 1.00 28.90 516 GLN B N 1
ATOM 3744 C CA . GLN B 1 216 ? 9.727 52.316 23.413 1.00 27.77 516 GLN B CA 1
ATOM 3745 C C . GLN B 1 216 ? 10.441 52.908 22.203 1.00 27.54 516 GLN B C 1
ATOM 3746 O O . GLN B 1 216 ? 10.897 54.051 22.229 1.00 27.30 516 GLN B O 1
ATOM 3752 N N . VAL B 1 217 ? 10.550 52.102 21.151 1.00 27.10 517 VAL B N 1
ATOM 3753 C CA . VAL B 1 217 ? 11.175 52.514 19.895 1.00 24.72 517 VAL B CA 1
ATOM 3754 C C . VAL B 1 217 ? 10.203 52.081 18.824 1.00 23.93 517 VAL B C 1
ATOM 3755 O O . VAL B 1 217 ? 9.176 51.483 19.132 1.00 24.66 517 VAL B O 1
ATOM 3759 N N . TYR B 1 218 ? 10.512 52.394 17.571 1.00 22.50 518 TYR B N 1
ATOM 3760 C CA . TYR B 1 218 ? 9.660 51.967 16.469 1.00 21.16 518 TYR B CA 1
ATOM 3761 C C . TYR B 1 218 ? 10.115 50.586 16.029 1.00 20.69 518 TYR B C 1
ATOM 3762 O O . TYR B 1 218 ? 11.301 50.259 16.086 1.00 18.45 518 TYR B O 1
ATOM 3771 N N . VAL B 1 219 ? 9.167 49.762 15.607 1.00 21.40 519 VAL B N 1
ATOM 3772 C CA . VAL B 1 219 ? 9.522 48.438 15.129 1.00 21.58 519 VAL B CA 1
ATOM 3773 C C . VAL B 1 219 ? 8.876 48.199 13.788 1.00 20.31 519 VAL B C 1
ATOM 3774 O O . VAL B 1 219 ? 7.669 48.358 13.628 1.00 21.65 519 VAL B O 1
ATOM 3778 N N . MET B 1 220 ? 9.705 47.815 12.831 1.00 18.82 520 MET B N 1
ATOM 3779 C CA . MET B 1 220 ? 9.269 47.533 11.482 1.00 18.15 520 MET B CA 1
ATOM 3780 C C . MET B 1 220 ? 9.605 46.072 11.171 1.00 20.53 520 MET B C 1
ATOM 3781 O O . MET B 1 220 ? 10.725 45.619 11.419 1.00 21.09 520 MET B O 1
ATOM 3786 N N . LEU B 1 221 ? 8.621 45.330 10.670 1.00 21.20 521 LEU B N 1
ATOM 3787 C CA . LEU B 1 221 ? 8.840 43.945 10.283 1.00 20.30 521 LEU B CA 1
ATOM 3788 C C . LEU B 1 221 ? 8.493 43.888 8.792 1.00 19.65 521 LEU B C 1
ATOM 3789 O O . LEU B 1 221 ? 7.398 44.289 8.380 1.00 18.05 521 LEU B O 1
ATOM 3794 N N . CYS B 1 222 ? 9.434 43.415 7.983 1.00 18.75 522 CYS B N 1
ATOM 3795 C CA . CYS B 1 222 ? 9.209 43.319 6.556 1.00 19.27 522 CYS B CA 1
ATOM 3796 C C . CYS B 1 222 ? 9.187 41.859 6.124 1.00 20.53 522 CYS B C 1
ATOM 3797 O O . CYS B 1 222 ? 10.236 41.203 6.035 1.00 19.57 522 CYS B O 1
ATOM 3800 N N . SER B 1 223 ? 7.989 41.352 5.852 1.00 20.89 523 SER B N 1
ATOM 3801 C CA . SER B 1 223 ? 7.836 39.973 5.423 1.00 22.68 523 SER B CA 1
ATOM 3802 C C . SER B 1 223 ? 7.700 39.880 3.920 1.00 23.18 523 SER B C 1
ATOM 3803 O O . SER B 1 223 ? 7.345 40.862 3.259 1.00 22.00 523 SER B O 1
ATOM 3806 N N . PRO B 1 224 ? 8.007 38.698 3.354 1.00 22.18 524 PRO B N 1
ATOM 3807 C CA . PRO B 1 224 ? 7.894 38.473 1.911 1.00 21.07 524 PRO B CA 1
ATOM 3808 C C . PRO B 1 224 ? 6.387 38.305 1.677 1.00 19.74 524 PRO B C 1
ATOM 3809 O O . PRO B 1 224 ? 5.616 38.155 2.634 1.00 16.24 524 PRO B O 1
ATOM 3813 N N . ALA B 1 225 ? 5.955 38.342 0.428 1.00 19.64 525 ALA B N 1
ATOM 3814 C CA . ALA B 1 225 ? 4.548 38.154 0.166 1.00 20.17 525 ALA B CA 1
ATOM 3815 C C . ALA B 1 225 ? 4.249 36.659 0.291 1.00 21.36 525 ALA B C 1
ATOM 3816 O O . ALA B 1 225 ? 5.065 35.811 -0.081 1.00 19.83 525 ALA B O 1
ATOM 3818 N N . ARG B 1 226 ? 3.086 36.331 0.829 1.00 23.13 526 ARG B N 1
ATOM 3819 C CA . ARG B 1 226 ? 2.701 34.935 0.969 1.00 25.17 526 ARG B CA 1
ATOM 3820 C C . ARG B 1 226 ? 2.570 34.314 -0.421 1.00 24.74 526 ARG B C 1
ATOM 3821 O O . ARG B 1 226 ? 1.729 34.738 -1.218 1.00 24.29 526 ARG B O 1
ATOM 3829 N N . ASN B 1 227 ? 3.419 33.333 -0.715 1.00 24.69 527 ASN B N 1
ATOM 3830 C CA . ASN B 1 227 ? 3.388 32.643 -2.002 1.00 23.93 527 ASN B CA 1
ATOM 3831 C C . ASN B 1 227 ? 2.991 31.203 -1.730 1.00 23.42 527 ASN B C 1
ATOM 3832 O O . ASN B 1 227 ? 3.813 30.409 -1.274 1.00 21.11 527 ASN B O 1
ATOM 3837 N N . LEU B 1 228 ? 1.727 30.883 -1.988 1.00 24.20 528 LEU B N 1
ATOM 3838 C CA . LEU B 1 228 ? 1.209 29.539 -1.765 1.00 24.96 528 LEU B CA 1
ATOM 3839 C C . LEU B 1 228 ? 1.737 28.542 -2.784 1.00 27.17 528 LEU B C 1
ATOM 3840 O O . LEU B 1 228 ? 1.461 27.345 -2.703 1.00 28.81 528 LEU B O 1
ATOM 3845 N N . GLN B 1 229 ? 2.514 29.029 -3.740 1.00 29.91 529 GLN B N 1
ATOM 3846 C CA . GLN B 1 229 ? 3.059 28.138 -4.747 1.00 31.79 529 GLN B CA 1
ATOM 3847 C C . GLN B 1 229 ? 4.428 27.618 -4.371 1.00 32.23 529 GLN B C 1
ATOM 3848 O O . GLN B 1 229 ? 5.017 26.830 -5.104 1.00 32.80 529 GLN B O 1
ATOM 3854 N N . SER B 1 230 ? 4.934 28.042 -3.220 1.00 31.08 530 SER B N 1
ATOM 3855 C CA . SER B 1 230 ? 6.240 27.572 -2.793 1.00 32.96 530 SER B CA 1
ATOM 3856 C C . SER B 1 230 ? 6.155 26.653 -1.578 1.00 34.13 530 SER B C 1
ATOM 3857 O O . SER B 1 230 ? 5.090 26.466 -0.982 1.00 34.93 530 SER B O 1
ATOM 3860 N N . SER B 1 231 ? 7.290 26.057 -1.235 1.00 34.97 531 SER B N 1
ATOM 3861 C CA . SER B 1 231 ? 7.367 25.161 -0.096 1.00 34.40 531 SER B CA 1
ATOM 3862 C C . SER B 1 231 ? 7.059 25.966 1.162 1.00 34.04 531 SER B C 1
ATOM 3863 O O . SER B 1 231 ? 6.406 25.475 2.079 1.00 36.49 531 SER B O 1
ATOM 3866 N N . TYR B 1 232 ? 7.5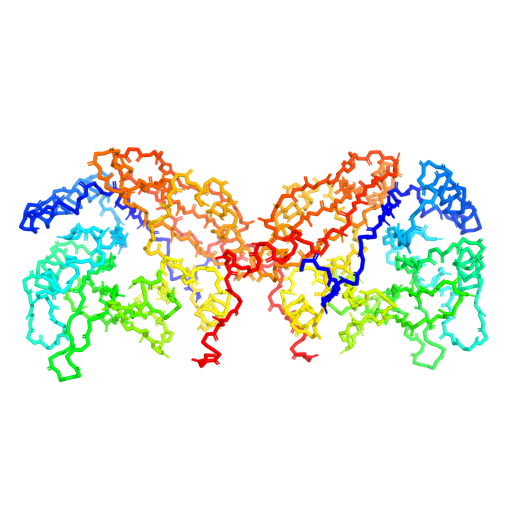39 27.207 1.196 1.00 32.17 532 TYR B N 1
ATOM 3867 C CA . TYR B 1 232 ? 7.333 28.090 2.349 1.00 29.88 532 TYR B CA 1
ATOM 3868 C C . TYR B 1 232 ? 6.226 29.121 2.115 1.00 25.65 532 TYR B C 1
ATOM 3869 O O . TYR B 1 232 ? 6.289 29.901 1.166 1.00 23.27 532 TYR B O 1
ATOM 3878 N N . HIS B 1 233 ? 5.233 29.118 3.002 1.00 23.80 533 HIS B N 1
ATOM 3879 C CA . HIS B 1 233 ? 4.092 30.026 2.923 1.00 23.58 533 HIS B CA 1
ATOM 3880 C C . HIS B 1 233 ? 4.237 31.182 3.917 1.00 20.63 533 HIS B C 1
ATOM 3881 O O . HIS B 1 233 ? 3.724 31.116 5.048 1.00 19.71 533 HIS B O 1
ATOM 3888 N N . ALA B 1 234 ? 4.940 32.227 3.483 1.00 18.55 534 ALA B N 1
ATOM 3889 C CA . ALA B 1 234 ? 5.167 33.405 4.302 1.00 17.98 534 ALA B CA 1
ATOM 3890 C C . ALA B 1 234 ? 3.841 33.913 4.838 1.00 18.02 534 ALA B C 1
ATOM 3891 O O . ALA B 1 234 ? 2.804 33.811 4.180 1.00 17.33 534 ALA B O 1
ATOM 3893 N N . TYR B 1 235 ? 3.892 34.448 6.050 1.00 17.71 535 TYR B N 1
ATOM 3894 C CA . TYR B 1 235 ? 2.726 34.970 6.734 1.00 16.73 535 TYR B CA 1
ATOM 3895 C C . TYR B 1 235 ? 2.343 36.323 6.164 1.00 16.61 535 TYR B C 1
ATOM 3896 O O . TYR B 1 235 ? 1.156 36.653 6.069 1.00 14.75 535 TYR B O 1
ATOM 3905 N N . GLY B 1 236 ? 3.357 37.094 5.785 1.00 15.62 536 GLY B N 1
ATOM 3906 C CA . GLY B 1 236 ? 3.131 38.431 5.259 1.00 15.55 536 GLY B CA 1
ATOM 3907 C C . GLY B 1 236 ? 2.956 39.393 6.415 1.00 14.45 536 GLY B C 1
ATOM 3908 O O . GLY B 1 236 ? 3.705 39.347 7.383 1.00 13.82 536 GLY B O 1
ATOM 3909 N N . HIS B 1 237 ? 1.961 40.261 6.321 1.00 16.76 537 HIS B N 1
ATOM 3910 C CA . HIS B 1 237 ? 1.672 41.234 7.376 1.00 16.61 537 HIS B CA 1
ATOM 3911 C C . HIS B 1 237 ? 2.847 42.117 7.819 1.00 13.86 537 HIS B C 1
ATOM 3912 O O . HIS B 1 237 ? 3.081 42.305 9.025 1.00 13.71 537 HIS B O 1
ATOM 3919 N N . SER B 1 238 ? 3.609 42.630 6.854 1.00 13.48 538 SER B N 1
ATOM 3920 C CA . SER B 1 238 ? 4.703 43.523 7.213 1.00 14.16 538 SER B CA 1
ATOM 3921 C C . SER B 1 238 ? 4.042 44.636 8.028 1.00 13.91 538 SER B C 1
ATOM 3922 O O . SER B 1 238 ? 2.941 45.105 7.684 1.00 11.48 538 SER B O 1
ATOM 3925 N N . ILE B 1 239 ? 4.668 45.046 9.119 1.00 15.02 539 ILE B N 1
ATOM 3926 C CA . ILE B 1 239 ? 4.060 46.098 9.913 1.00 15.89 539 ILE B CA 1
ATOM 3927 C C . ILE B 1 239 ? 5.036 47.113 10.485 1.00 15.94 539 ILE B C 1
ATOM 3928 O O . ILE B 1 239 ? 6.242 46.944 10.484 1.00 14.71 539 ILE B O 1
ATOM 3933 N N . VAL B 1 240 ? 4.467 48.180 11.002 1.00 14.08 540 VAL B N 1
ATOM 3934 C CA . VAL B 1 240 ? 5.229 49.238 11.630 1.00 10.63 540 VAL B CA 1
ATOM 3935 C C . VAL B 1 240 ? 4.367 49.577 12.813 1.00 12.37 540 VAL B C 1
ATOM 3936 O O . VAL B 1 240 ? 3.205 49.886 12.624 1.00 11.46 540 VAL B O 1
ATOM 3940 N N . VAL B 1 241 ? 4.902 49.416 14.017 1.00 13.16 541 VAL B N 1
ATOM 3941 C CA . VAL B 1 241 ? 4.181 49.746 15.223 1.00 16.72 541 VAL B CA 1
ATOM 3942 C C . VAL B 1 241 ? 4.983 50.872 15.867 1.00 17.83 541 VAL B C 1
ATOM 3943 O O . VAL B 1 241 ? 6.223 50.919 15.743 1.00 16.05 541 VAL B O 1
ATOM 3947 N N . ASP B 1 242 ? 4.271 51.778 16.527 1.00 18.82 542 ASP B N 1
ATOM 3948 C CA . ASP B 1 242 ? 4.917 52.896 17.184 1.00 19.79 542 ASP B CA 1
ATOM 3949 C C . ASP B 1 242 ? 5.367 52.578 18.616 1.00 21.37 542 ASP B C 1
ATOM 3950 O O . ASP B 1 242 ? 5.061 51.516 19.163 1.00 19.26 542 ASP B O 1
ATOM 3955 N N . PRO B 1 243 ? 6.123 53.504 19.233 1.00 24.25 543 PRO B N 1
ATOM 3956 C CA . PRO B 1 243 ? 6.640 53.355 20.596 1.00 23.95 543 PRO B CA 1
ATOM 3957 C C . PRO B 1 243 ? 5.675 52.904 21.685 1.00 24.15 543 PRO B C 1
ATOM 3958 O O . PRO B 1 243 ? 6.112 52.391 22.709 1.00 20.30 543 PRO B O 1
ATOM 3962 N N . ARG B 1 244 ? 4.375 53.071 21.478 1.00 25.60 544 ARG B N 1
ATOM 3963 C CA . ARG B 1 244 ? 3.430 52.662 22.509 1.00 28.03 544 ARG B CA 1
ATOM 3964 C C . ARG B 1 244 ? 2.712 51.332 22.223 1.00 26.62 544 ARG B C 1
ATOM 3965 O O . ARG B 1 244 ? 1.908 50.866 23.038 1.00 21.95 544 ARG B O 1
ATOM 3973 N N . GLY B 1 245 ? 3.006 50.724 21.073 1.00 26.05 545 GLY B N 1
ATOM 3974 C CA . GLY B 1 245 ? 2.378 49.456 20.732 1.00 25.97 545 GLY B CA 1
ATOM 3975 C C . GLY B 1 245 ? 1.354 49.537 19.621 1.00 25.35 545 GLY B C 1
ATOM 3976 O O . GLY B 1 245 ? 0.852 48.525 19.148 1.00 26.69 545 GLY B O 1
ATOM 3977 N N . LYS B 1 246 ? 1.038 50.751 19.202 1.00 24.62 546 LYS B N 1
ATOM 3978 C CA . LYS B 1 246 ? 0.070 50.956 18.137 1.00 23.75 546 LYS B CA 1
ATOM 3979 C C . LYS B 1 246 ? 0.652 50.583 16.781 1.00 23.46 546 LYS B C 1
ATOM 3980 O O . LYS B 1 246 ? 1.769 50.966 16.448 1.00 22.88 546 LYS B O 1
ATOM 3986 N N . ILE B 1 247 ? -0.118 49.826 16.012 1.00 21.56 547 ILE B N 1
ATOM 3987 C CA . ILE B 1 247 ? 0.276 49.432 14.678 1.00 19.62 547 ILE B CA 1
ATOM 3988 C C . ILE B 1 247 ? -0.168 50.581 13.785 1.00 20.35 547 ILE B C 1
ATOM 3989 O O . ILE B 1 247 ? -1.350 50.860 13.682 1.00 20.25 547 ILE B O 1
ATOM 3994 N N . VAL B 1 248 ? 0.788 51.255 13.160 1.00 19.35 548 VAL B N 1
ATOM 3995 C CA . VAL B 1 248 ? 0.479 52.390 12.315 1.00 19.25 548 VAL B CA 1
ATOM 3996 C C . VAL B 1 248 ? 0.400 52.043 10.832 1.00 18.74 548 VAL B C 1
ATOM 3997 O O . VAL B 1 248 ? -0.221 52.755 10.059 1.00 19.06 548 VAL B O 1
ATOM 4001 N N . ALA B 1 249 ? 1.033 50.941 10.446 1.00 18.47 549 ALA B N 1
ATOM 4002 C CA . ALA B 1 249 ? 1.015 50.474 9.064 1.00 15.96 549 ALA B CA 1
ATOM 4003 C C . ALA B 1 249 ? 1.047 48.939 9.068 1.00 15.72 549 ALA B C 1
ATOM 4004 O O . ALA B 1 249 ? 1.715 48.330 9.905 1.00 15.49 549 ALA B O 1
ATOM 4006 N N . GLU B 1 250 ? 0.316 48.316 8.151 1.00 15.21 550 GLU B N 1
ATOM 4007 C CA . GLU B 1 250 ? 0.282 46.865 8.103 1.00 15.65 550 GLU B CA 1
ATOM 4008 C C . GLU B 1 250 ? -0.236 46.326 6.785 1.00 15.15 550 GLU B C 1
ATOM 4009 O O . GLU B 1 250 ? -1.292 46.736 6.309 1.00 15.32 550 GLU B O 1
ATOM 4015 N N . ALA B 1 251 ? 0.503 45.376 6.223 1.00 14.68 551 ALA B N 1
ATOM 4016 C CA . ALA B 1 251 ? 0.131 44.755 4.956 1.00 15.68 551 ALA B CA 1
ATOM 4017 C C . ALA B 1 251 ? -0.751 43.533 5.188 1.00 15.56 551 ALA B C 1
ATOM 4018 O O . ALA B 1 251 ? -0.961 43.112 6.325 1.00 13.81 551 ALA B O 1
ATOM 4020 N N . GLY B 1 252 ? -1.297 42.990 4.106 1.00 16.04 552 GLY B N 1
ATOM 4021 C CA . GLY B 1 252 ? -2.097 41.784 4.217 1.00 17.57 552 GLY B CA 1
ATOM 4022 C C . GLY B 1 252 ? -1.140 40.654 3.868 1.00 18.67 552 GLY B C 1
ATOM 4023 O O . GLY B 1 252 ? 0.057 40.731 4.170 1.00 17.98 552 GLY B O 1
ATOM 4024 N N . GLU B 1 253 ? -1.639 39.619 3.203 1.00 20.02 553 GLU B N 1
ATOM 4025 C CA . GLU B 1 253 ? -0.780 38.505 2.811 1.00 20.65 553 GLU B CA 1
ATOM 4026 C C . GLU B 1 253 ? -0.170 38.752 1.440 1.00 20.42 553 GLU B C 1
ATOM 4027 O O . GLU B 1 253 ? 0.974 38.379 1.181 1.00 20.15 553 GLU B O 1
ATOM 4033 N N . GLY B 1 254 ? -0.940 39.387 0.561 1.00 19.45 554 GLY B N 1
ATOM 4034 C CA . GLY B 1 254 ? -0.463 39.637 -0.786 1.00 17.89 554 GLY B CA 1
ATOM 4035 C C . GLY B 1 254 ? 0.769 40.510 -0.894 1.00 18.22 554 GLY B C 1
ATOM 4036 O O . GLY B 1 254 ? 1.310 40.940 0.119 1.00 15.86 554 GLY B O 1
ATOM 4037 N N . GLU B 1 255 ? 1.196 40.768 -2.131 1.00 19.14 555 GLU B N 1
ATOM 4038 C CA . GLU B 1 255 ? 2.361 41.597 -2.431 1.00 21.60 555 GLU B CA 1
ATOM 4039 C C . GLU B 1 255 ? 1.932 43.064 -2.397 1.00 23.09 555 GLU B C 1
ATOM 4040 O O . GLU B 1 255 ? 0.988 43.447 -3.095 1.00 25.31 555 GLU B O 1
ATOM 4046 N N . GLU B 1 256 ? 2.605 43.879 -1.588 1.00 24.32 556 GLU B N 1
ATOM 4047 C CA . GLU B 1 256 ? 2.274 45.298 -1.506 1.00 23.85 556 GLU B CA 1
ATOM 4048 C C . GLU B 1 256 ? 3.336 46.127 -0.802 1.00 22.74 556 GLU B C 1
ATOM 4049 O O . GLU B 1 256 ? 4.316 45.583 -0.283 1.00 21.73 556 GLU B O 1
ATOM 4055 N N . ILE B 1 257 ? 3.128 47.447 -0.805 1.00 21.20 557 ILE B N 1
ATOM 4056 C CA . ILE B 1 257 ? 4.038 48.409 -0.172 1.00 16.94 557 ILE B CA 1
ATOM 4057 C C . ILE B 1 257 ? 3.233 49.158 0.867 1.00 16.30 557 ILE B C 1
ATOM 4058 O O . ILE B 1 257 ? 2.135 49.618 0.552 1.00 16.14 557 ILE B O 1
ATOM 4063 N N . ILE B 1 258 ? 3.739 49.264 2.096 1.00 15.39 558 ILE B N 1
ATOM 4064 C CA . ILE B 1 258 ? 3.036 50.034 3.125 1.00 12.72 558 ILE B CA 1
ATOM 4065 C C . ILE B 1 258 ? 3.917 51.211 3.495 1.00 14.38 558 ILE B C 1
ATOM 4066 O O . ILE B 1 258 ? 5.133 51.194 3.248 1.00 12.38 558 ILE B O 1
ATOM 4071 N N . TYR B 1 259 ? 3.303 52.231 4.090 1.00 13.75 559 TYR B N 1
ATOM 4072 C CA . TYR B 1 259 ? 4.022 53.447 4.467 1.00 14.31 559 TYR B CA 1
ATOM 4073 C C . TYR B 1 259 ? 3.699 53.978 5.862 1.00 16.68 559 TYR B C 1
ATOM 4074 O O . TYR B 1 259 ? 2.581 53.840 6.376 1.00 17.32 559 TYR B O 1
ATOM 4083 N N . ALA B 1 260 ? 4.695 54.615 6.464 1.00 18.97 560 ALA B N 1
ATOM 4084 C CA . ALA B 1 260 ? 4.533 55.195 7.785 1.00 21.28 560 ALA B CA 1
ATOM 4085 C C . ALA B 1 260 ? 5.415 56.417 7.910 1.00 21.94 560 ALA B C 1
ATOM 4086 O O . ALA B 1 260 ? 6.173 56.739 7.009 1.00 20.86 560 ALA B O 1
ATOM 4088 N N . GLU B 1 261 ? 5.298 57.106 9.036 1.00 25.33 561 GLU B N 1
ATOM 4089 C CA . GLU B 1 261 ? 6.120 58.281 9.303 1.00 24.95 561 GLU B CA 1
ATOM 4090 C C . GLU B 1 261 ? 6.575 58.177 10.748 1.00 24.63 561 GLU B C 1
ATOM 4091 O O . GLU B 1 261 ? 5.751 58.163 11.654 1.00 23.77 561 GLU B O 1
ATOM 4097 N N . LEU B 1 262 ? 7.881 58.066 10.958 1.00 26.75 562 LEU B N 1
ATOM 4098 C CA . LEU B 1 262 ? 8.414 57.968 12.308 1.00 29.37 562 LEU B CA 1
ATOM 4099 C C . LEU B 1 262 ? 8.539 59.386 12.846 1.00 30.45 562 LEU B C 1
ATOM 4100 O O . LEU B 1 262 ? 9.351 60.159 12.352 1.00 31.56 562 LEU B O 1
ATOM 4105 N N . ASP B 1 263 ? 7.731 59.724 13.848 1.00 32.50 563 ASP B N 1
ATOM 4106 C CA . ASP B 1 263 ? 7.741 61.058 14.453 1.00 34.15 563 ASP B CA 1
ATOM 4107 C C . ASP B 1 263 ? 8.544 61.091 15.747 1.00 34.20 563 ASP B C 1
ATOM 4108 O O . ASP B 1 263 ? 8.337 60.259 16.625 1.00 34.89 563 ASP B O 1
ATOM 4113 N N . PRO B 1 264 ? 9.476 62.053 15.884 1.00 35.33 564 PRO B N 1
ATOM 4114 C CA . PRO B 1 264 ? 10.254 62.110 17.128 1.00 34.83 564 PRO B CA 1
ATOM 4115 C C . PRO B 1 264 ? 9.420 62.538 18.342 1.00 35.07 564 PRO B C 1
ATOM 4116 O O . PRO B 1 264 ? 9.772 62.232 19.485 1.00 34.32 564 PRO B O 1
ATOM 4120 N N . GLU B 1 265 ? 8.313 63.233 18.095 1.00 35.12 565 GLU B N 1
ATOM 4121 C CA . GLU B 1 265 ? 7.443 63.671 19.182 1.00 35.17 565 GLU B CA 1
ATOM 4122 C C . GLU B 1 265 ? 6.671 62.491 19.766 1.00 34.20 565 GLU B C 1
ATOM 4123 O O . GLU B 1 265 ? 6.358 62.488 20.957 1.00 34.92 565 GLU B O 1
ATOM 4129 N N . VAL B 1 266 ? 6.359 61.494 18.938 1.00 33.04 566 VAL B N 1
ATOM 4130 C CA . VAL B 1 266 ? 5.633 60.314 19.419 1.00 30.80 566 VAL B CA 1
ATOM 4131 C C . VAL B 1 266 ? 6.526 59.545 20.395 1.00 29.58 566 VAL B C 1
ATOM 4132 O O . VAL B 1 266 ? 6.112 59.219 21.513 1.00 26.66 566 VAL B O 1
ATOM 4136 N N . ILE B 1 267 ? 7.756 59.267 19.968 1.00 30.79 567 ILE B N 1
ATOM 4137 C CA . ILE B 1 267 ? 8.710 58.553 20.808 1.00 32.86 567 ILE B CA 1
ATOM 4138 C C . ILE B 1 267 ? 8.901 59.301 22.122 1.00 35.55 567 ILE B C 1
ATOM 4139 O O . ILE B 1 267 ? 8.867 58.704 23.202 1.00 35.73 567 ILE B O 1
ATOM 4144 N N . GLU B 1 268 ? 9.092 60.616 22.019 1.00 38.98 568 GLU B N 1
ATOM 4145 C CA . GLU B 1 268 ? 9.301 61.454 23.192 1.00 40.64 568 GLU B CA 1
ATOM 4146 C C . GLU B 1 268 ? 8.070 61.492 24.081 1.00 40.73 568 GLU B C 1
ATOM 4147 O O . GLU B 1 268 ? 8.142 61.155 25.259 1.00 40.19 568 GLU B O 1
ATOM 4153 N N . SER B 1 269 ? 6.940 61.898 23.518 1.00 41.13 569 SER B N 1
ATOM 4154 C CA . SER B 1 269 ? 5.689 61.967 24.268 1.00 40.60 569 SER B CA 1
ATOM 4155 C C . SER B 1 269 ? 5.402 60.712 25.084 1.00 41.88 569 SER B C 1
ATOM 4156 O O . SER B 1 269 ? 4.893 60.795 26.198 1.00 43.23 569 SER B O 1
ATOM 4159 N N . PHE B 1 270 ? 5.717 59.548 24.533 1.00 43.90 570 PHE B N 1
ATOM 4160 C CA . PHE B 1 270 ? 5.451 58.309 25.243 1.00 45.79 570 PHE B CA 1
ATOM 4161 C C . PHE B 1 270 ? 6.601 57.851 26.140 1.00 45.96 570 PHE B C 1
ATOM 4162 O O . PHE B 1 270 ? 6.431 56.956 26.965 1.00 44.10 570 PHE B O 1
ATOM 4170 N N . ARG B 1 271 ? 7.767 58.472 25.989 1.00 46.24 571 ARG B N 1
ATOM 4171 C CA . ARG B 1 271 ? 8.907 58.144 26.838 1.00 47.14 571 ARG B CA 1
ATOM 4172 C C . ARG B 1 271 ? 8.731 58.966 28.113 1.00 48.20 571 ARG B C 1
ATOM 4173 O O . ARG B 1 271 ? 9.206 58.596 29.192 1.00 47.42 571 ARG B O 1
ATOM 4181 N N . GLN B 1 272 ? 8.038 60.092 27.972 1.00 49.94 572 GLN B N 1
ATOM 4182 C CA . GLN B 1 272 ? 7.762 60.973 29.100 1.00 52.36 572 GLN B CA 1
ATOM 4183 C C . GLN B 1 272 ? 6.769 60.220 29.965 1.00 53.35 572 GLN B C 1
ATOM 4184 O O . GLN B 1 272 ? 6.974 60.036 31.164 1.00 54.27 572 GLN B O 1
ATOM 4190 N N . ALA B 1 273 ? 5.687 59.787 29.326 1.00 53.64 573 ALA B N 1
ATOM 4191 C CA . ALA B 1 273 ? 4.627 59.049 29.991 1.00 53.95 573 ALA B CA 1
ATOM 4192 C C . ALA B 1 273 ? 5.157 57.849 30.779 1.00 54.71 573 ALA B C 1
ATOM 4193 O O . ALA B 1 273 ? 4.954 57.763 31.990 1.00 56.61 573 ALA B O 1
ATOM 4195 N N . VAL B 1 274 ? 5.830 56.925 30.097 1.00 54.28 574 VAL B N 1
ATOM 4196 C CA . VAL B 1 274 ? 6.374 55.743 30.757 1.00 53.01 574 VAL B CA 1
ATOM 4197 C C . VAL B 1 274 ? 7.905 55.752 30.718 1.00 53.65 574 VAL B C 1
ATOM 4198 O O . VAL B 1 274 ? 8.522 55.197 29.806 1.00 54.21 574 VAL B O 1
ATOM 4202 N N . PRO B 1 275 ? 8.539 56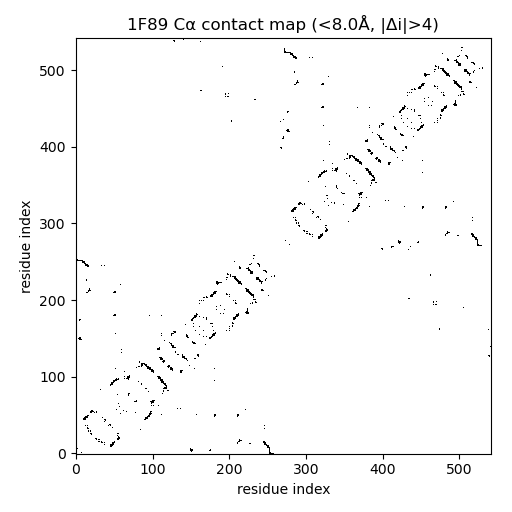.379 31.722 1.00 54.07 575 PRO B N 1
ATOM 4203 C CA . PRO B 1 275 ? 10.001 56.461 31.797 1.00 53.84 575 PRO B CA 1
ATOM 4204 C C . PRO B 1 275 ? 10.764 55.145 31.709 1.00 54.29 575 PRO B C 1
ATOM 4205 O O . PRO B 1 275 ? 10.336 54.106 32.210 1.00 53.21 575 PRO B O 1
ATOM 4209 N N . LEU B 1 276 ? 11.909 55.218 31.045 1.00 55.98 576 LEU B N 1
ATOM 4210 C CA . LEU B 1 276 ? 12.778 54.072 30.862 1.00 56.51 576 LEU B CA 1
ATOM 4211 C C . LEU B 1 276 ? 13.727 53.951 32.041 1.00 57.52 576 LEU B C 1
ATOM 4212 O O . LEU B 1 276 ? 14.496 53.001 32.125 1.00 58.90 576 LEU B O 1
ATOM 4217 N N . THR B 1 277 ? 13.683 54.925 32.944 1.00 58.36 577 THR B N 1
ATOM 4218 C CA . THR B 1 277 ? 14.560 54.914 34.110 1.00 56.74 577 THR B CA 1
ATOM 4219 C C . THR B 1 277 ? 14.288 53.667 34.953 1.00 56.97 577 THR B C 1
ATOM 4220 O O . THR B 1 277 ? 13.349 53.610 35.754 1.00 55.42 577 THR B O 1
ATOM 4224 N N . LYS B 1 278 ? 15.138 52.672 34.743 1.00 56.44 578 LYS B N 1
ATOM 4225 C CA . LYS B 1 278 ? 15.043 51.382 35.403 1.00 57.24 578 LYS B CA 1
ATOM 4226 C C . LYS B 1 278 ? 16.034 51.302 36.566 1.00 57.47 578 LYS B C 1
ATOM 4227 O O . LYS B 1 278 ? 17.052 51.992 36.559 1.00 57.82 578 LYS B O 1
ATOM 4233 N N . GLN B 1 279 ? 15.734 50.472 37.566 1.00 57.48 579 GLN B N 1
ATOM 4234 C CA . GLN B 1 279 ? 16.644 50.291 38.699 1.00 56.88 579 GLN B CA 1
ATOM 4235 C C . GLN B 1 279 ? 17.606 49.185 38.267 1.00 57.16 579 GLN B C 1
ATOM 4236 O O . GLN B 1 279 ? 17.412 48.010 38.583 1.00 56.41 579 GLN B O 1
ATOM 4242 N N . ARG B 1 280 ? 18.638 49.581 37.527 1.00 57.92 580 ARG B N 1
ATOM 4243 C CA . ARG B 1 280 ? 19.627 48.653 36.991 1.00 59.07 580 ARG B CA 1
ATOM 4244 C C . ARG B 1 280 ? 20.271 47.754 38.041 1.00 59.46 580 ARG B C 1
ATOM 4245 O O . ARG B 1 280 ? 21.133 46.931 37.716 1.00 60.13 580 ARG B O 1
ATOM 4253 N N . ARG B 1 281 ? 19.852 47.906 39.294 1.00 59.84 581 ARG B N 1
ATOM 4254 C CA . ARG B 1 281 ? 20.373 47.074 40.374 1.00 59.58 581 ARG B CA 1
ATOM 4255 C C . ARG B 1 281 ? 19.683 45.712 40.349 1.00 59.53 581 ARG B C 1
ATOM 4256 O O . ARG B 1 281 ? 18.974 45.330 41.281 1.00 58.46 581 ARG B O 1
ATOM 4264 N N . PHE B 1 282 ? 19.885 45.004 39.242 1.00 60.20 582 PHE B N 1
ATOM 4265 C CA . PHE B 1 282 ? 19.329 43.676 39.028 1.00 59.91 582 PHE B CA 1
ATOM 4266 C C . PHE B 1 282 ? 19.963 43.055 37.792 1.00 60.74 582 PHE B C 1
ATOM 4267 O O . PHE B 1 282 ? 19.976 41.811 37.709 1.00 60.04 582 PHE B O 1
#

Secondary structure (DSSP, 8-state):
--SSSBSS-EEEEEEE-----S-HHHHHHHHHHHHHHHHHH-TTEEEEE--TTTTS-S-HHHHHHHTTB--SSS--HHHHHHHHHHHHSS-EEE---EEEE-TTT--EEEEEEEE-TTS-EEEEEE-----HHHHS-------EEEEEBTEEEEE--GGGGG-HHHHHHHHHTTEEEEEEE---BTTHIIIIIHHHHHHHHHHHTSEEEEE-PPP-TTSSS-B----EEE-TTS-EEEE--SSSEEEEEEE-HHHHHHHHHHS--------/--SSSBSS-EEEEEEE-----S-HHHHHHHHHHHHHHHHHH-TTEEEEE--TTTTS-S-HHHHHHHTTB--SSS--HHHHHHHHHHHHSS-EEE---EEEE-TTT--EEEEEEEE-TTS-EEEEEE-----GGGSS-----PPEEEEEBTEEEEE--GGGGG-HHHHHHHHHTT-SEEEEE---BTTTIIIIIHHHHHHHHHHHTSEEEEEPPPP-TTSSS-B----EEE-TTS-EEEE--SSSEEEEEEE-HHHHHHHHHHS--------